Protein AF-A0AAD0S493-F1 (afdb_monomer)

Radius of gyration: 29.75 Å; Cα contacts (8 Å, |Δi|>4): 903; chains: 1; bounding box: 60×58×83 Å

Sequence (512 aa):
MMLSNIPRFKIDDILMAIKNNEFFLVAQPQVNLDTYELVGFEFLARWNHPKYGVIAPFHFIDLLEINEQCYLLTLTLFERMLQTIQPIDNTKTAIHYSLNMSANDLTIEGFAKQIGHLINQYQINADSIVLEVTETAGIFSNQSVANLRQLSQLGIQLAIDDFWTGFSTLETIRLNVFSEVKIDYSLTSQLINDKASMAGMNAILQLCSDLELRCVIEGIETCMARGILIEAGAKIGQGFLFDKGVEEHALKEWITNYTHSQYSAKCDNATLLLSEKELRLLELRPHPSWLWDFNTNKVIWANRSGVKFWGVESLKNLQAKTFNLMSYSVKTRLKSYYRRFVSGEAEISSEWDFYPNGRHKKVFCIQIPRVSQEGNYVMMVHAFEGFHSRLPHKKHFDSTNQFPAPFIIVNEQGALTRINKHAHIEIDIQTDQISEIIAPDDFQNIKSACRGGHLVQTFVKNQKSDCQDVLYIRALMVPDQNTSEQCVYHIVLVPISDLLANEIPALKPVDN

Nearest PDB structures (foldseek):
  6hq5-assembly1_B  TM=9.355E-01  e=1.703E-22  Bdellovibrio bacteriovorus HD100
  6hq7-assembly1_B  TM=9.324E-01  e=3.909E-21  Bdellovibrio bacteriovorus HD100
  6hq5-assembly1_A  TM=9.160E-01  e=1.771E-20  Bdellovibrio bacteriovorus HD100
  6hq7-assembly1_A  TM=9.165E-01  e=3.277E-20  Bdellovibrio bacteriovorus HD100
  6hq4-assembly1_A  TM=8.535E-01  e=4.099E-20  Bdellovibrio bacteriovorus HD100

Secondary structure (DSSP, 8-state):
----------HHHHHHHHHTT-EEEEEEEEEETTT--EEEEEEEEEEEETTTEEE-GGGTHHHHHHTT-HHHHHHHHHHHHHHHHTTS-TTSS--EEEEEE-TTGGGSTTHHHHHHHHHHHHT--GGGEEEEEE--TTTTSHHHHHHHHHHHHTT-EEEEEEETSSS-HHHHHTTS---EEEE-HHHHTTTTT-HHHHHHHHHHHHHHHHTT-EEEE----SHHHHHHHHHTT--EE-STTT-S-EEGGGHHHHHHT--THHHHHHHHSS-BS--HHHHHHHHT-SS-EEEEETTTTEEEEE-HHHHHHTT-SSHHHHHH---TT--HHHHHHHHHHHHHHHTT---EEEEEEE-GGG--EEEEEEEEEEE-TTS-EEEEEEEEET----PPSSS-B---TT--S-EEEEETTSBEEEE-HHHHHHS----SBGGGTS-HHHHHHHHHHHTTS--EEEEEE-SS-SS-PEEEEEEEEEE-TTSSS-EEEEEEEEEE-GGGTT----------

Mean predicted aligned error: 17.32 Å

Structure (mmCIF, N/CA/C/O backbone):
data_AF-A0AAD0S493-F1
#
_entry.id   AF-A0AAD0S493-F1
#
loop_
_atom_site.group_PDB
_atom_site.id
_atom_site.type_symbol
_atom_site.label_atom_id
_atom_site.label_alt_id
_atom_site.label_comp_id
_atom_site.label_asym_id
_atom_site.label_entity_id
_atom_site.label_seq_id
_atom_site.pdbx_PDB_ins_code
_atom_site.Cartn_x
_atom_site.Cartn_y
_atom_site.Cartn_z
_atom_site.occupancy
_atom_site.B_iso_or_equiv
_atom_site.auth_seq_id
_atom_site.auth_comp_id
_atom_site.auth_asym_id
_atom_site.auth_atom_id
_atom_site.pdbx_PDB_model_num
ATOM 1 N N . MET A 1 1 ? 14.224 13.463 2.714 1.00 32.16 1 MET A N 1
ATOM 2 C CA . MET A 1 1 ? 14.525 14.270 3.917 1.00 32.16 1 MET A CA 1
ATOM 3 C C . MET A 1 1 ? 15.430 13.455 4.820 1.00 32.16 1 MET A C 1
ATOM 5 O O . MET A 1 1 ? 15.231 12.252 4.910 1.00 32.16 1 MET A O 1
ATOM 9 N N . MET A 1 2 ? 16.462 14.081 5.385 1.00 26.81 2 MET A N 1
ATOM 10 C CA . MET A 1 2 ? 17.436 13.420 6.256 1.00 26.81 2 MET A CA 1
ATOM 11 C C . MET A 1 2 ? 16.749 12.875 7.513 1.00 26.81 2 MET A C 1
ATOM 13 O O . MET A 1 2 ? 16.018 13.616 8.162 1.00 26.81 2 MET A O 1
ATOM 17 N N . LEU A 1 3 ? 17.002 11.605 7.848 1.00 34.06 3 LEU A N 1
ATOM 18 C CA . LEU A 1 3 ? 16.703 11.025 9.158 1.00 34.06 3 LEU A CA 1
ATOM 19 C C . LEU A 1 3 ? 17.521 11.795 10.206 1.00 34.06 3 LEU A C 1
ATOM 21 O O . LEU A 1 3 ? 18.708 11.537 10.399 1.00 34.06 3 LEU A O 1
ATOM 25 N N . SER A 1 4 ? 16.917 12.810 10.815 1.00 40.69 4 SER A N 1
ATOM 26 C CA . SER A 1 4 ? 17.449 13.472 12.001 1.00 40.69 4 SER A CA 1
ATOM 27 C C . SER A 1 4 ? 17.482 12.469 13.162 1.00 40.69 4 SER A C 1
ATOM 29 O O . SER A 1 4 ? 16.635 11.584 13.255 1.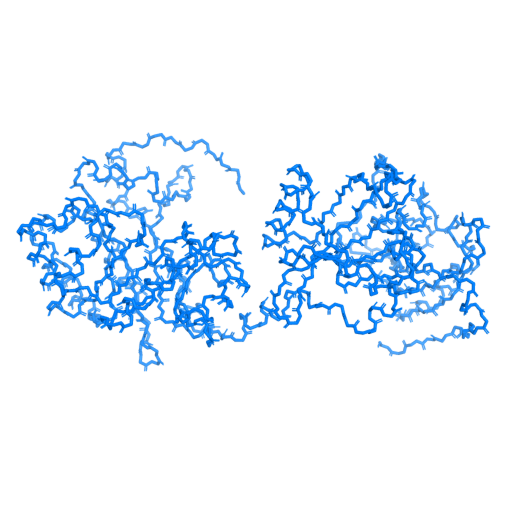00 40.69 4 SER A O 1
ATOM 31 N N . ASN A 1 5 ? 18.473 12.588 14.051 1.00 54.28 5 ASN A N 1
ATOM 32 C CA . ASN A 1 5 ? 18.547 11.820 15.299 1.00 54.28 5 ASN A CA 1
ATOM 33 C C . ASN A 1 5 ? 17.318 12.130 16.176 1.00 54.28 5 ASN A C 1
ATOM 35 O O . ASN A 1 5 ? 17.339 13.091 16.950 1.00 54.28 5 ASN A O 1
ATOM 39 N N . ILE A 1 6 ? 16.250 11.339 16.042 1.00 63.75 6 ILE A N 1
ATOM 40 C CA . ILE A 1 6 ? 15.074 11.398 16.915 1.00 63.75 6 ILE A CA 1
ATOM 41 C C . ILE A 1 6 ? 15.515 10.915 18.308 1.00 63.75 6 ILE A C 1
ATOM 43 O O . ILE A 1 6 ? 16.082 9.824 18.420 1.00 63.75 6 ILE A O 1
ATOM 47 N N . PRO A 1 7 ? 15.341 11.717 19.375 1.00 72.44 7 PRO A N 1
ATOM 48 C CA . PRO A 1 7 ? 15.718 11.309 20.720 1.00 72.44 7 PRO A CA 1
ATOM 49 C C . PRO A 1 7 ? 14.759 10.238 21.245 1.00 72.44 7 PRO A C 1
ATOM 51 O O . PRO A 1 7 ? 13.648 10.064 20.753 1.00 72.44 7 PRO A O 1
ATOM 54 N N . ARG A 1 8 ? 15.172 9.545 22.305 1.00 79.81 8 ARG A N 1
ATOM 55 C CA . ARG A 1 8 ? 14.272 8.657 23.039 1.00 79.81 8 ARG A CA 1
ATOM 56 C C . ARG A 1 8 ? 13.325 9.510 23.889 1.00 79.81 8 ARG A C 1
ATOM 58 O O . ARG A 1 8 ? 13.792 10.174 24.814 1.00 79.81 8 ARG A O 1
ATOM 65 N N . PHE A 1 9 ? 12.037 9.506 23.556 1.00 88.31 9 PHE A N 1
ATOM 66 C CA . PHE A 1 9 ? 11.000 10.212 24.314 1.00 88.31 9 PHE A CA 1
ATOM 67 C C . PHE A 1 9 ? 10.731 9.543 25.664 1.00 88.31 9 PHE A C 1
ATOM 69 O O . PHE A 1 9 ? 11.006 8.354 25.853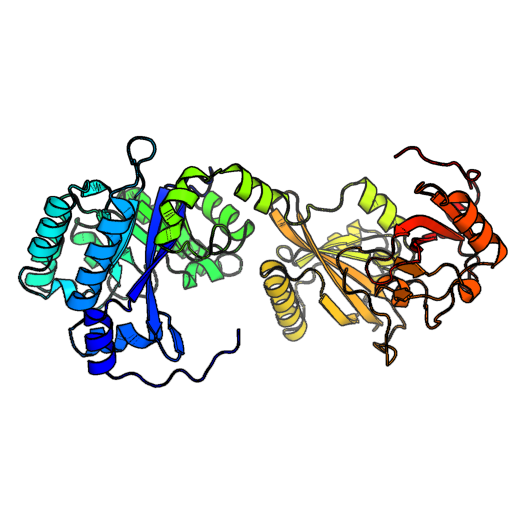 1.00 88.31 9 PHE A O 1
ATOM 76 N N . LYS A 1 10 ? 10.196 10.315 26.609 1.00 93.06 10 LYS A N 1
ATOM 77 C CA . LYS A 1 10 ? 9.612 9.824 27.861 1.00 93.06 10 LYS A CA 1
ATOM 78 C C . LYS A 1 10 ? 8.091 9.896 27.787 1.00 93.06 10 LYS A C 1
ATOM 80 O O . LYS A 1 10 ? 7.538 10.650 26.993 1.00 93.06 10 LYS A O 1
ATOM 85 N N . ILE A 1 11 ? 7.418 9.153 28.665 1.00 94.56 11 ILE A N 1
ATOM 86 C CA . ILE A 1 11 ? 5.953 9.166 28.743 1.00 94.56 11 ILE A CA 1
ATOM 87 C C . ILE A 1 11 ? 5.400 10.580 28.985 1.00 94.56 11 ILE A C 1
ATOM 89 O O . ILE A 1 11 ? 4.455 10.979 28.314 1.00 94.56 11 ILE A O 1
ATOM 93 N N . ASP A 1 12 ? 6.044 11.379 29.842 1.00 95.69 12 ASP A N 1
ATOM 94 C CA . ASP A 1 12 ? 5.620 12.759 30.119 1.00 95.69 12 ASP A CA 1
ATOM 95 C C . ASP A 1 12 ? 5.660 13.659 28.874 1.00 95.69 12 ASP A C 1
ATOM 97 O O . ASP A 1 12 ? 4.784 14.510 28.716 1.00 95.69 12 ASP A O 1
ATOM 101 N N . ASP A 1 13 ? 6.627 13.449 27.968 1.00 94.69 13 ASP A N 1
ATOM 102 C CA . ASP A 1 13 ? 6.718 14.202 26.709 1.00 94.69 13 ASP A CA 1
ATOM 103 C C . ASP A 1 13 ? 5.479 13.928 25.841 1.00 94.69 13 ASP A C 1
ATOM 105 O O . ASP A 1 13 ? 4.870 14.850 25.301 1.00 94.69 13 ASP A O 1
ATOM 109 N N . ILE A 1 14 ? 5.068 12.658 25.763 1.00 95.50 14 ILE A N 1
ATOM 110 C CA . ILE A 1 14 ? 3.913 12.203 24.980 1.00 95.50 14 ILE A CA 1
ATOM 111 C C . ILE A 1 14 ? 2.610 12.717 25.603 1.00 95.50 14 ILE A C 1
ATOM 113 O O . ILE A 1 14 ? 1.765 13.272 24.904 1.00 95.50 14 ILE A O 1
ATOM 117 N N . LEU A 1 15 ? 2.451 12.595 26.924 1.00 96.62 15 LEU A N 1
ATOM 118 C CA . LEU A 1 15 ? 1.260 13.083 27.628 1.00 96.62 15 LEU A CA 1
ATOM 119 C C . LEU A 1 15 ? 1.105 14.605 27.513 1.00 96.62 15 LEU A C 1
ATOM 121 O O . LEU A 1 15 ? -0.016 15.112 27.422 1.00 96.62 15 LEU A O 1
ATOM 125 N N . MET A 1 16 ? 2.215 15.346 27.507 1.00 96.69 16 MET A N 1
ATOM 126 C CA . MET A 1 16 ? 2.195 16.787 27.274 1.00 96.69 16 MET A CA 1
ATOM 127 C C . MET A 1 16 ? 1.845 17.116 25.820 1.00 96.69 16 MET A C 1
ATOM 129 O O . MET A 1 16 ? 1.015 17.992 25.589 1.00 96.69 16 MET A O 1
ATOM 133 N N . ALA A 1 17 ? 2.384 16.370 24.855 1.00 96.81 17 ALA A N 1
ATOM 134 C CA . ALA A 1 17 ? 2.043 16.515 23.442 1.00 96.81 17 ALA A CA 1
ATOM 135 C C . ALA A 1 17 ? 0.553 16.239 23.151 1.00 96.81 17 ALA A C 1
ATOM 137 O O . ALA A 1 17 ? -0.049 16.958 22.352 1.00 96.81 17 ALA A O 1
ATOM 138 N N . ILE A 1 18 ? -0.071 15.270 23.842 1.00 96.75 18 ILE A N 1
ATOM 139 C CA . ILE A 1 18 ? -1.526 15.027 23.775 1.00 96.75 18 ILE A CA 1
ATOM 140 C C . ILE A 1 18 ? -2.282 16.280 24.234 1.00 96.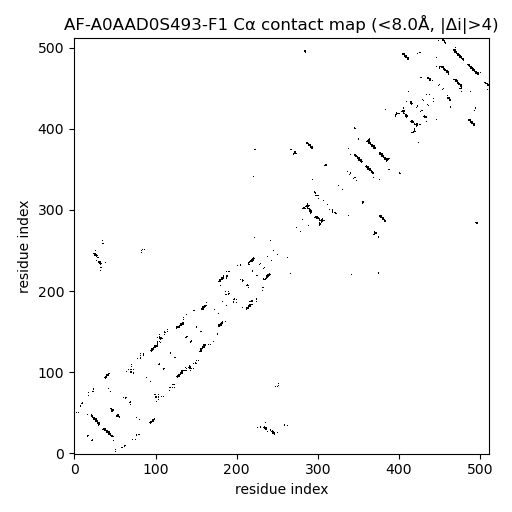75 18 ILE A C 1
ATOM 142 O O . ILE A 1 18 ? -3.121 16.798 23.502 1.00 96.75 18 ILE A O 1
ATOM 146 N N . LYS A 1 19 ? -1.938 16.827 25.410 1.00 96.38 19 LYS A N 1
ATOM 147 C CA . LYS A 1 19 ? -2.574 18.044 25.955 1.00 96.38 19 LYS A CA 1
ATOM 148 C C . LYS A 1 19 ? -2.377 19.277 25.071 1.00 96.38 19 LYS A C 1
ATOM 150 O O . LYS A 1 19 ? -3.236 20.153 25.046 1.00 96.38 19 LYS A O 1
ATOM 155 N N . ASN A 1 20 ? -1.254 19.346 24.366 1.00 96.81 20 ASN A N 1
ATOM 156 C CA . ASN A 1 20 ? -0.910 20.446 23.472 1.00 96.81 20 ASN A CA 1
ATOM 157 C C . ASN A 1 20 ? -1.498 20.293 22.055 1.00 96.81 20 ASN A C 1
ATOM 159 O O . ASN A 1 20 ? -1.236 21.147 21.210 1.00 96.81 20 ASN A O 1
ATOM 163 N N . ASN A 1 21 ? -2.284 19.243 21.778 1.00 95.12 21 ASN A N 1
ATOM 164 C CA . ASN A 1 21 ? -2.838 18.939 20.451 1.00 95.12 21 ASN A CA 1
ATOM 165 C C . ASN A 1 21 ? -1.771 18.787 19.348 1.00 95.12 21 ASN A C 1
ATOM 167 O O . ASN A 1 21 ? -1.997 19.157 18.194 1.00 95.12 21 ASN A O 1
ATOM 171 N N . GLU A 1 22 ? -0.606 18.227 19.690 1.00 97.19 22 GLU A N 1
ATOM 172 C CA . GLU A 1 22 ? 0.515 18.041 18.754 1.00 97.19 22 GLU A CA 1
ATOM 173 C C . GLU A 1 22 ? 0.361 16.799 17.858 1.00 97.19 22 GLU A C 1
ATOM 175 O O . GLU A 1 22 ? 1.128 16.616 16.909 1.00 97.19 22 GLU A O 1
ATOM 180 N N . PHE A 1 23 ? -0.620 15.938 18.134 1.00 97.12 23 PHE A N 1
ATOM 181 C CA . PHE A 1 23 ? -0.935 14.773 17.310 1.00 97.12 23 PHE A CA 1
ATOM 182 C C . PHE A 1 23 ? -1.992 15.107 16.263 1.00 97.12 23 PHE A C 1
ATOM 184 O O . PHE A 1 23 ? -3.009 15.723 16.577 1.00 97.12 23 PHE A O 1
ATOM 191 N N . PHE A 1 24 ? -1.764 14.663 15.033 1.00 96.31 24 PHE A N 1
ATOM 192 C CA . PHE A 1 24 ? -2.675 14.816 13.904 1.00 96.31 24 PHE A CA 1
ATOM 193 C C . PHE A 1 24 ? -2.838 13.488 13.169 1.00 96.31 24 PHE A C 1
ATOM 195 O O . PHE A 1 24 ? -2.094 12.533 13.419 1.00 96.31 24 PHE A O 1
ATOM 202 N N . LEU A 1 25 ? -3.808 13.431 12.262 1.00 97.62 25 LEU A N 1
ATOM 203 C CA . LEU A 1 25 ? -4.094 12.239 11.489 1.00 97.62 25 LEU A CA 1
ATOM 204 C C . LEU A 1 25 ? -3.719 12.383 10.014 1.00 97.62 25 LEU A C 1
ATOM 206 O O . LEU A 1 25 ? -3.850 13.440 9.389 1.00 97.62 25 LEU A O 1
ATOM 210 N N . VAL A 1 26 ? -3.296 11.258 9.450 1.00 96.62 26 VAL A N 1
ATOM 211 C CA . VAL A 1 26 ? -3.142 11.047 8.013 1.00 96.62 26 VAL A CA 1
ATOM 212 C C . VAL A 1 26 ? -4.077 9.912 7.611 1.00 96.62 26 VAL A C 1
ATOM 214 O O . VAL A 1 26 ? -3.944 8.806 8.119 1.00 96.62 26 VAL A O 1
ATOM 217 N N . ALA A 1 27 ? -5.016 10.184 6.712 1.00 96.75 27 ALA A N 1
ATOM 218 C CA . ALA A 1 27 ? -6.004 9.238 6.215 1.00 96.75 27 ALA A CA 1
ATOM 219 C C . ALA A 1 27 ? -5.463 8.489 4.989 1.00 96.75 27 ALA A C 1
ATOM 221 O O . ALA A 1 27 ? -5.272 9.078 3.922 1.00 96.75 27 ALA A O 1
ATOM 222 N N . GLN A 1 28 ? -5.203 7.193 5.119 1.00 95.31 28 GLN A N 1
ATOM 223 C CA . GLN A 1 28 ? -4.790 6.336 4.014 1.00 95.31 28 GLN A CA 1
ATOM 224 C C . GLN A 1 28 ? -6.012 5.679 3.359 1.00 95.31 28 GLN A C 1
ATOM 226 O O . GLN A 1 28 ? -6.793 5.049 4.064 1.00 95.31 28 GLN A O 1
ATOM 231 N N . PRO A 1 29 ? -6.215 5.810 2.035 1.00 94.94 29 PRO A N 1
ATOM 232 C CA . PRO A 1 29 ? -7.401 5.277 1.382 1.00 94.94 29 PRO A CA 1
ATOM 233 C C . PRO A 1 29 ? -7.364 3.754 1.252 1.00 94.94 29 PRO A C 1
ATOM 235 O O . PRO A 1 29 ? -6.360 3.162 0.845 1.00 94.94 29 PRO A O 1
ATOM 238 N N . GLN A 1 30 ? -8.522 3.157 1.503 1.00 95.81 30 GLN A N 1
ATOM 239 C CA . GLN A 1 30 ? -8.866 1.773 1.218 1.00 95.81 30 GLN A CA 1
ATOM 240 C C . GLN A 1 30 ? -9.749 1.741 -0.024 1.00 95.81 30 GLN A C 1
ATOM 242 O O . GLN A 1 30 ? -10.755 2.455 -0.101 1.00 95.81 30 GLN A O 1
ATOM 247 N N . VAL A 1 31 ? -9.389 0.912 -1.000 1.00 93.94 31 VAL A N 1
ATOM 248 C CA . VAL A 1 31 ? -10.087 0.866 -2.287 1.00 93.94 31 VAL A CA 1
ATOM 249 C C . VAL A 1 31 ? -10.551 -0.538 -2.631 1.00 93.94 31 VAL A C 1
ATOM 251 O O . VAL A 1 31 ? -9.933 -1.529 -2.237 1.00 93.94 31 VAL A O 1
ATOM 254 N N . ASN A 1 32 ? -11.618 -0.615 -3.420 1.00 93.06 32 ASN A N 1
ATOM 255 C CA . ASN A 1 32 ? -11.984 -1.825 -4.129 1.00 93.06 32 ASN A CA 1
ATOM 256 C C . ASN A 1 32 ? -10.866 -2.138 -5.127 1.00 93.06 32 ASN A C 1
ATOM 258 O O . ASN A 1 32 ? -10.515 -1.305 -5.965 1.00 93.06 32 ASN A O 1
ATOM 262 N N . LEU A 1 33 ? -10.281 -3.326 -5.021 1.00 87.00 33 LEU A N 1
ATOM 263 C CA . LEU A 1 33 ? -9.147 -3.704 -5.846 1.00 87.00 33 LEU A CA 1
ATOM 264 C C . LEU A 1 33 ? -9.538 -3.793 -7.314 1.00 87.00 33 LEU A C 1
ATOM 266 O O . LEU A 1 33 ? -8.736 -3.388 -8.140 1.00 87.00 33 LEU A O 1
ATOM 270 N N . ASP A 1 34 ? -10.738 -4.244 -7.659 1.00 83.19 34 ASP A N 1
ATOM 271 C CA . ASP A 1 34 ? -11.170 -4.370 -9.051 1.00 83.19 34 ASP A CA 1
ATOM 272 C C . ASP A 1 34 ? -11.526 -3.002 -9.656 1.00 83.19 34 ASP A C 1
ATOM 274 O O . ASP A 1 34 ? -10.941 -2.589 -10.658 1.00 83.19 34 ASP A O 1
ATOM 278 N N . THR A 1 35 ? -12.406 -2.246 -8.988 1.00 84.62 35 THR A N 1
ATOM 279 C CA . THR A 1 35 ? -12.998 -1.007 -9.531 1.00 84.62 35 THR A CA 1
ATOM 280 C C . THR A 1 35 ? -12.228 0.271 -9.196 1.00 84.62 35 THR A C 1
ATOM 282 O O . THR A 1 35 ? -12.498 1.319 -9.781 1.00 84.62 35 THR A O 1
ATOM 285 N N . TYR A 1 36 ? -11.276 0.208 -8.259 1.00 86.56 36 TYR A N 1
ATOM 286 C CA . TYR A 1 36 ? -10.649 1.368 -7.610 1.00 86.56 36 TYR A CA 1
ATOM 287 C C . TYR A 1 36 ? -11.638 2.284 -6.883 1.00 86.56 36 TYR A C 1
ATOM 289 O O . TYR A 1 36 ? -11.306 3.433 -6.588 1.00 86.56 36 TYR A O 1
ATOM 297 N N . GLU A 1 37 ? -12.853 1.815 -6.593 1.00 90.00 37 GLU A N 1
ATOM 298 C CA . GLU A 1 37 ? -13.811 2.583 -5.805 1.00 90.00 37 GLU A CA 1
ATOM 299 C C . GLU A 1 37 ? -13.293 2.828 -4.395 1.00 90.00 37 GLU A C 1
ATOM 301 O O . GLU A 1 37 ? -12.746 1.926 -3.765 1.00 90.00 37 GLU A O 1
ATOM 306 N N . LEU A 1 38 ? -13.443 4.058 -3.902 1.00 91.88 38 LEU A N 1
ATOM 307 C CA . LEU A 1 38 ? -13.082 4.389 -2.531 1.00 91.88 38 LEU A CA 1
ATOM 308 C C . LEU A 1 38 ? -14.061 3.687 -1.593 1.00 91.88 38 LEU A C 1
ATOM 310 O O . LEU A 1 38 ? -15.265 3.925 -1.668 1.00 91.88 38 LEU A O 1
ATOM 314 N N . VAL A 1 39 ? -13.534 2.845 -0.710 1.00 93.94 39 VAL A N 1
ATOM 315 C CA . VAL A 1 39 ? -14.326 2.094 0.271 1.00 93.94 39 VAL A CA 1
ATOM 316 C C . VAL A 1 39 ? -14.199 2.710 1.660 1.00 93.94 39 VAL A C 1
ATOM 318 O O . VAL A 1 39 ? -15.149 2.708 2.441 1.00 93.94 39 VAL A O 1
ATOM 321 N N . GLY A 1 40 ? -13.031 3.252 1.988 1.00 94.69 40 GLY A N 1
ATOM 322 C CA . GLY A 1 40 ? -12.785 3.794 3.312 1.00 94.69 40 GLY A CA 1
ATOM 323 C C . GLY A 1 40 ? -11.435 4.468 3.449 1.00 94.69 40 GLY A C 1
ATOM 324 O O . GLY A 1 40 ? -10.704 4.633 2.472 1.00 94.69 40 GLY A O 1
ATOM 325 N N . PHE A 1 41 ? -11.110 4.829 4.682 1.00 96.62 41 PHE A N 1
ATOM 326 C CA . PHE A 1 41 ? -9.800 5.312 5.077 1.00 96.62 41 PHE A CA 1
ATOM 327 C C . PHE A 1 41 ? -9.377 4.690 6.393 1.00 96.62 41 PHE A C 1
ATOM 329 O O . PHE A 1 41 ? -10.187 4.604 7.309 1.00 96.62 41 PHE A O 1
ATOM 336 N N . GLU A 1 42 ? -8.094 4.392 6.520 1.00 97.12 42 GLU A N 1
ATOM 337 C CA . GLU A 1 42 ? -7.455 4.199 7.814 1.00 97.12 42 GLU A CA 1
ATOM 338 C C . GLU A 1 42 ? -6.805 5.508 8.270 1.00 97.12 42 GLU A C 1
ATOM 340 O O . GLU A 1 42 ? -5.983 6.097 7.563 1.00 97.12 42 GLU A O 1
ATOM 345 N N . PHE A 1 43 ? -7.170 5.985 9.457 1.00 97.31 43 PHE A N 1
ATOM 346 C CA . PHE A 1 43 ? -6.563 7.156 10.072 1.00 97.31 43 PHE A CA 1
ATOM 347 C C . PHE A 1 43 ? -5.333 6.754 10.885 1.00 97.31 43 PHE A C 1
ATOM 349 O O . PHE A 1 43 ? -5.410 6.107 11.929 1.00 97.31 43 PHE A O 1
ATOM 356 N N . LEU A 1 44 ? -4.175 7.209 10.418 1.00 94.75 44 LEU A N 1
ATOM 357 C CA . LEU A 1 44 ? -2.878 6.930 11.011 1.00 94.75 44 LEU A CA 1
ATOM 358 C C . LEU A 1 44 ? -2.399 8.123 11.837 1.00 94.75 44 LEU A C 1
ATOM 360 O O . LEU A 1 44 ? -2.269 9.241 11.330 1.00 94.75 44 LEU A O 1
ATOM 364 N N . ALA A 1 45 ? -2.048 7.871 13.097 1.00 95.19 45 ALA A N 1
ATOM 365 C CA . ALA A 1 45 ? -1.501 8.888 13.986 1.00 95.19 45 ALA A CA 1
ATOM 366 C C . ALA A 1 45 ? -0.149 9.422 13.486 1.00 95.19 45 ALA A C 1
ATOM 368 O O . ALA A 1 45 ? 0.716 8.674 13.016 1.00 95.19 45 ALA A O 1
ATOM 369 N N . ARG A 1 46 ? 0.080 10.723 13.633 1.00 94.88 46 ARG A N 1
ATOM 370 C CA . ARG A 1 46 ? 1.374 11.380 13.427 1.00 94.88 46 ARG A CA 1
ATOM 371 C C . ARG A 1 46 ? 1.578 12.420 14.519 1.00 94.88 46 ARG A C 1
ATOM 373 O O . ARG A 1 46 ? 0.643 13.114 14.900 1.00 94.88 46 ARG A O 1
ATOM 380 N N . TRP A 1 47 ? 2.803 12.550 15.015 1.00 94.75 47 TRP A N 1
ATOM 381 C CA . TRP A 1 47 ? 3.149 13.584 15.991 1.00 94.75 47 TRP A CA 1
ATOM 382 C C . TRP A 1 47 ? 3.895 14.714 15.293 1.00 94.75 47 TRP A C 1
ATOM 384 O O . TRP A 1 47 ? 4.997 14.514 14.785 1.00 94.75 47 TRP A O 1
ATOM 394 N N . ASN A 1 48 ? 3.301 15.905 15.257 1.00 93.81 48 ASN A N 1
ATOM 395 C CA . ASN A 1 48 ? 3.951 17.115 14.773 1.00 93.81 48 ASN A CA 1
ATOM 396 C C . ASN A 1 48 ? 4.833 17.719 15.877 1.00 93.81 48 ASN A C 1
ATOM 398 O O . ASN A 1 48 ? 4.463 18.684 16.544 1.00 93.81 48 ASN A O 1
ATOM 402 N N . HIS A 1 49 ? 6.003 17.123 16.097 1.00 93.94 49 HIS A N 1
ATOM 403 C CA . HIS A 1 49 ? 6.891 17.528 17.177 1.00 93.94 49 HIS A CA 1
ATOM 404 C C . HIS A 1 49 ? 7.575 18.877 16.851 1.00 93.94 49 HIS A C 1
ATOM 406 O O . HIS A 1 49 ? 8.316 18.955 15.865 1.00 93.94 49 HIS A O 1
ATOM 412 N N . PRO A 1 50 ? 7.511 19.905 17.729 1.00 91.19 50 PRO A N 1
ATOM 413 C CA . PRO A 1 50 ? 8.020 21.260 17.449 1.00 91.19 50 PRO A CA 1
ATOM 414 C C . PRO A 1 50 ? 9.490 21.331 17.002 1.00 91.19 50 PRO A C 1
ATOM 416 O O . PRO A 1 50 ? 9.871 22.150 16.171 1.00 91.19 50 PRO A O 1
ATOM 419 N N . LYS A 1 51 ? 10.338 20.468 17.574 1.00 89.81 51 LYS A N 1
ATOM 420 C CA . LYS A 1 51 ? 11.776 20.382 17.267 1.00 89.81 51 LYS A CA 1
ATOM 421 C C . LYS A 1 51 ? 12.166 19.374 16.175 1.00 89.81 51 LYS A C 1
ATOM 423 O O . LYS A 1 51 ? 13.160 19.604 15.490 1.00 89.81 51 LYS A O 1
ATOM 428 N N . TYR A 1 52 ? 11.463 18.247 16.056 1.00 86.00 52 TYR A N 1
ATOM 429 C CA . TYR A 1 52 ? 11.895 17.106 15.233 1.00 86.00 52 TYR A CA 1
ATOM 430 C C . TYR A 1 52 ? 11.034 16.891 13.983 1.00 86.00 52 TYR A C 1
ATOM 432 O O . TYR A 1 52 ? 11.375 16.045 13.159 1.00 86.00 52 TYR A O 1
ATOM 440 N N . GLY A 1 53 ? 9.981 17.692 13.803 1.00 91.56 53 GLY A N 1
ATOM 441 C CA . GLY A 1 53 ? 9.045 17.556 12.696 1.00 91.56 53 GLY A CA 1
ATOM 442 C C . GLY A 1 53 ? 8.091 16.385 12.907 1.00 91.56 53 GLY A C 1
ATOM 443 O O . GLY A 1 53 ? 7.778 16.023 14.039 1.00 91.56 53 GLY A O 1
ATOM 444 N N . VAL A 1 54 ? 7.621 15.803 11.806 1.00 88.81 54 VAL A N 1
ATOM 445 C CA . VAL A 1 54 ? 6.642 14.712 11.834 1.00 88.81 54 VAL A CA 1
ATOM 446 C C . VAL A 1 54 ? 7.296 13.409 12.294 1.00 88.81 54 VAL A C 1
ATOM 448 O O . VAL A 1 54 ? 8.235 12.919 11.667 1.00 88.81 54 VAL A O 1
ATOM 451 N N . ILE A 1 55 ? 6.760 12.830 13.366 1.00 85.94 55 ILE A N 1
ATOM 452 C CA . ILE A 1 55 ? 7.208 11.574 13.968 1.00 85.94 55 ILE A CA 1
ATOM 453 C C . ILE A 1 55 ? 6.127 10.506 13.784 1.00 85.94 55 ILE A C 1
ATOM 455 O O . ILE A 1 55 ? 4.933 10.757 13.969 1.00 85.94 55 ILE A O 1
ATOM 459 N N . ALA A 1 56 ? 6.558 9.304 13.407 1.00 85.31 56 ALA A N 1
ATOM 460 C CA . ALA A 1 56 ? 5.688 8.157 13.178 1.00 85.31 56 ALA A CA 1
ATOM 461 C C . ALA A 1 56 ? 5.338 7.397 14.482 1.00 85.31 56 ALA A C 1
ATOM 463 O O . ALA A 1 56 ? 6.124 7.439 15.433 1.00 85.31 56 ALA A O 1
ATOM 464 N N . PRO A 1 57 ? 4.208 6.657 14.511 1.00 85.69 57 PRO A N 1
ATOM 465 C CA . PRO A 1 57 ? 3.691 5.956 15.694 1.00 85.69 57 PRO A CA 1
ATOM 466 C C . PRO A 1 57 ? 4.681 5.059 16.433 1.00 85.69 57 PRO A C 1
ATOM 468 O O . PRO A 1 57 ? 4.735 5.097 17.660 1.00 85.69 57 PRO A O 1
ATOM 471 N N . PHE A 1 58 ? 5.527 4.325 15.708 1.00 83.31 58 PHE A N 1
ATOM 472 C CA . PHE A 1 58 ? 6.490 3.385 16.298 1.00 83.31 58 PHE A CA 1
ATOM 473 C C . PHE A 1 58 ? 7.498 4.035 17.269 1.00 83.31 58 PHE A C 1
ATOM 475 O O . PHE A 1 58 ? 8.201 3.342 17.995 1.00 83.31 58 PHE A O 1
ATOM 482 N N . HIS A 1 59 ? 7.610 5.368 17.290 1.00 85.12 59 HIS A N 1
ATOM 483 C CA . HIS A 1 59 ? 8.453 6.080 18.252 1.00 85.12 59 HIS A CA 1
ATOM 484 C C . HIS A 1 59 ? 7.774 6.369 19.598 1.00 85.12 59 HIS A C 1
ATOM 486 O O . HIS A 1 59 ? 8.477 6.726 20.546 1.00 85.12 59 HIS A O 1
ATOM 492 N N . PHE A 1 60 ? 6.444 6.281 19.688 1.00 88.31 60 PHE A N 1
ATOM 493 C CA . PHE A 1 60 ? 5.693 6.712 20.871 1.00 88.31 60 PHE A CA 1
ATOM 494 C C . PHE A 1 60 ? 4.598 5.740 21.336 1.00 88.31 60 PHE A C 1
ATOM 496 O O . PHE A 1 60 ? 4.263 5.776 22.519 1.00 88.31 60 PHE A O 1
ATOM 503 N N . ILE A 1 61 ? 4.068 4.864 20.472 1.00 89.00 61 ILE A N 1
ATOM 504 C CA . ILE A 1 61 ? 3.001 3.920 20.849 1.00 89.00 61 ILE A CA 1
ATOM 505 C C . ILE A 1 61 ? 3.486 2.915 21.900 1.00 89.00 61 ILE A C 1
ATOM 507 O O . ILE A 1 61 ? 2.858 2.824 22.950 1.00 89.00 61 ILE A O 1
ATOM 511 N N . ASP A 1 62 ? 4.651 2.283 21.716 1.00 87.81 62 ASP A N 1
ATOM 512 C CA . ASP A 1 62 ? 5.212 1.324 22.686 1.00 87.81 62 ASP A CA 1
ATOM 513 C C . ASP A 1 62 ? 5.306 1.906 24.108 1.00 87.81 62 ASP A C 1
ATOM 515 O O . ASP A 1 62 ? 5.084 1.222 25.107 1.00 87.81 62 ASP A O 1
ATOM 519 N N . LEU A 1 63 ? 5.639 3.198 24.220 1.00 90.12 63 LEU A N 1
ATOM 520 C CA . LEU A 1 63 ? 5.720 3.879 25.511 1.00 90.12 63 LEU A CA 1
ATOM 521 C C . LEU A 1 63 ? 4.340 4.066 26.142 1.00 90.12 63 LEU A C 1
ATOM 523 O O . LEU A 1 63 ? 4.219 3.917 27.356 1.00 90.12 63 LEU A O 1
ATOM 527 N N . LEU A 1 64 ? 3.313 4.384 25.354 1.00 91.06 64 LEU A N 1
ATOM 528 C CA . LEU A 1 64 ? 1.939 4.462 25.849 1.00 91.06 64 LEU A CA 1
ATOM 529 C C . LEU A 1 64 ? 1.428 3.085 26.283 1.00 91.06 64 LEU A C 1
ATOM 531 O O . LEU A 1 64 ? 0.788 2.993 27.329 1.00 91.06 64 LEU A O 1
ATOM 535 N N . GLU A 1 65 ? 1.760 2.027 25.542 1.00 87.81 65 GLU A N 1
ATOM 536 C CA . GLU A 1 65 ? 1.331 0.660 25.852 1.00 87.81 65 GLU A CA 1
ATOM 537 C C . GLU A 1 65 ? 1.946 0.147 27.152 1.00 87.81 65 GLU A C 1
ATOM 539 O O . GLU A 1 65 ? 1.217 -0.300 28.035 1.00 87.81 65 GLU A O 1
ATOM 544 N N . ILE A 1 66 ? 3.268 0.289 27.314 1.00 88.38 66 ILE A N 1
ATOM 545 C CA . ILE A 1 66 ? 3.994 -0.132 28.526 1.00 88.38 66 ILE A CA 1
ATOM 546 C C . ILE A 1 66 ? 3.498 0.612 29.776 1.00 88.38 66 ILE A C 1
ATOM 548 O O . ILE A 1 66 ? 3.590 0.083 30.882 1.00 88.38 66 ILE A O 1
ATOM 552 N N . ASN A 1 67 ? 2.994 1.840 29.618 1.00 90.62 67 ASN A N 1
ATOM 553 C CA . ASN A 1 67 ? 2.478 2.654 30.721 1.00 90.62 67 ASN A CA 1
ATOM 554 C C . ASN A 1 67 ? 0.942 2.608 30.848 1.00 90.62 67 ASN A C 1
ATOM 556 O O . ASN A 1 67 ? 0.386 3.359 31.651 1.00 90.62 67 ASN A O 1
ATOM 560 N N . GLU A 1 68 ? 0.255 1.765 30.067 1.00 90.06 68 GLU A N 1
ATOM 561 C CA . GLU A 1 68 ? -1.210 1.619 30.078 1.00 90.06 68 GLU A CA 1
ATOM 562 C C . GLU A 1 68 ? -1.958 2.956 29.842 1.00 90.06 68 GLU A C 1
ATOM 564 O O . GLU A 1 68 ? -3.019 3.213 30.407 1.00 90.06 68 GLU A O 1
ATOM 569 N N . GLN A 1 69 ? -1.389 3.846 29.017 1.00 93.38 69 GLN A N 1
ATOM 570 C CA . GLN A 1 69 ? -1.930 5.186 28.724 1.00 93.38 69 GLN A CA 1
ATOM 571 C C . GLN A 1 69 ? -2.435 5.355 27.280 1.00 93.38 69 GLN A C 1
ATOM 573 O O . GLN A 1 69 ? -2.782 6.475 26.899 1.00 93.38 69 GLN A O 1
ATOM 578 N N . CYS A 1 70 ? -2.488 4.293 26.465 1.00 92.50 70 CYS A N 1
ATOM 579 C CA . CYS A 1 70 ? -2.936 4.388 25.065 1.00 92.50 70 CYS A CA 1
ATOM 580 C C . CYS A 1 70 ? -4.305 5.058 24.921 1.00 92.50 70 CYS A C 1
ATOM 582 O O . CYS A 1 70 ? -4.446 5.949 24.084 1.00 92.50 70 CYS A O 1
ATOM 584 N N . TYR A 1 71 ? -5.249 4.745 25.814 1.00 94.00 71 TYR A N 1
ATOM 585 C CA . TYR A 1 71 ? -6.619 5.254 25.765 1.00 94.00 71 TYR A CA 1
ATOM 586 C C . TYR A 1 71 ? -6.696 6.786 25.702 1.00 94.00 71 TYR A C 1
ATOM 588 O O . TYR A 1 71 ? -7.601 7.322 25.067 1.00 94.00 71 TYR A O 1
ATOM 596 N N . LEU A 1 72 ? -5.741 7.503 26.313 1.00 95.88 72 LEU A N 1
ATOM 597 C CA . LEU A 1 72 ? -5.682 8.965 26.254 1.00 95.88 72 LEU A CA 1
ATOM 598 C C . LEU A 1 72 ? -5.459 9.452 24.822 1.00 95.88 72 LEU A C 1
ATOM 600 O O . LEU A 1 72 ? -6.180 10.332 24.353 1.00 95.88 72 LEU A O 1
ATOM 604 N N . LEU A 1 73 ? -4.485 8.861 24.124 1.00 96.38 73 LEU A N 1
ATOM 605 C CA . LEU A 1 73 ? -4.213 9.195 22.732 1.00 96.38 73 LEU A CA 1
ATOM 606 C C . LEU A 1 73 ? -5.352 8.706 21.834 1.00 96.38 73 LEU A C 1
ATOM 608 O O . LEU A 1 73 ? -5.819 9.474 20.998 1.00 96.38 73 LEU A O 1
ATOM 612 N N . THR A 1 74 ? -5.835 7.476 22.035 1.00 96.38 74 THR A N 1
ATOM 613 C CA . THR A 1 74 ? -6.924 6.887 21.245 1.00 96.38 74 THR A CA 1
ATOM 614 C C . THR A 1 74 ? -8.174 7.765 21.281 1.00 96.38 74 THR A C 1
ATOM 616 O O . THR A 1 74 ? -8.711 8.092 20.229 1.00 96.38 74 THR A O 1
ATOM 619 N N . LEU A 1 75 ? -8.607 8.232 22.458 1.00 97.44 75 LEU A N 1
ATOM 620 C CA . LEU A 1 75 ? -9.773 9.118 22.584 1.00 97.44 75 LEU A CA 1
ATOM 621 C C . LEU A 1 75 ? -9.549 10.487 21.932 1.00 97.44 75 LEU A C 1
ATOM 623 O O . LEU A 1 75 ? -10.443 10.986 21.252 1.00 97.44 75 LEU A O 1
ATOM 627 N N . THR A 1 76 ? -8.360 11.080 22.102 1.00 97.69 76 THR A N 1
ATOM 628 C CA . THR A 1 76 ? -8.005 12.352 21.446 1.00 97.69 76 THR A CA 1
ATOM 629 C C . THR A 1 76 ? -8.026 12.223 19.923 1.00 97.69 76 THR A C 1
ATOM 631 O O . THR A 1 76 ? -8.591 13.071 19.233 1.00 97.69 76 THR A O 1
ATOM 634 N N . LEU A 1 77 ? -7.439 11.155 19.382 1.00 97.81 77 LEU A N 1
ATOM 635 C CA . LEU A 1 77 ? -7.415 10.900 17.944 1.00 97.81 77 LEU A CA 1
ATOM 636 C C . LEU A 1 77 ? -8.795 10.526 17.403 1.00 97.81 77 LEU A C 1
ATOM 638 O O . LEU A 1 77 ? -9.147 10.955 16.310 1.00 97.81 77 LEU A O 1
ATOM 642 N N . PHE A 1 78 ? -9.597 9.792 18.171 1.00 98.25 78 PHE A N 1
ATOM 643 C CA . PHE A 1 78 ? -10.967 9.460 17.803 1.00 98.25 78 PHE A CA 1
ATOM 644 C C . PHE A 1 78 ? -11.829 10.715 17.684 1.00 98.25 78 PHE A C 1
ATOM 646 O O . PHE A 1 78 ? -12.467 10.923 16.656 1.00 98.25 78 PHE A O 1
ATOM 653 N N . GLU A 1 79 ? -11.793 11.604 18.678 1.00 98.06 79 GLU A N 1
ATOM 654 C CA . GLU A 1 79 ? -12.490 12.889 18.599 1.00 98.06 79 GLU A CA 1
ATOM 655 C C . GLU A 1 79 ? -12.027 13.718 17.388 1.00 98.06 79 GLU A C 1
ATOM 657 O O . GLU A 1 79 ? -12.856 14.255 16.649 1.00 98.06 79 GLU A O 1
ATOM 662 N N . ARG A 1 80 ? -10.715 13.766 17.128 1.00 97.31 80 ARG A N 1
ATOM 663 C CA . ARG A 1 80 ? -10.142 14.463 15.967 1.00 97.31 80 ARG A CA 1
ATOM 664 C C . ARG A 1 80 ? -10.589 13.860 14.633 1.00 97.31 80 ARG A C 1
ATOM 666 O O . ARG A 1 80 ? -10.888 14.596 13.691 1.00 97.31 80 ARG A O 1
ATOM 673 N N . MET A 1 81 ? -10.691 12.534 14.553 1.00 97.75 81 MET A N 1
ATOM 674 C CA . MET A 1 81 ? -11.244 11.837 13.393 1.00 97.75 81 MET A CA 1
ATOM 675 C C . MET A 1 81 ? -12.702 12.246 13.173 1.00 97.75 81 MET A C 1
ATOM 677 O O . MET A 1 81 ? -13.043 12.657 12.066 1.00 97.75 81 MET A O 1
ATOM 681 N N . LEU A 1 82 ? -13.543 12.226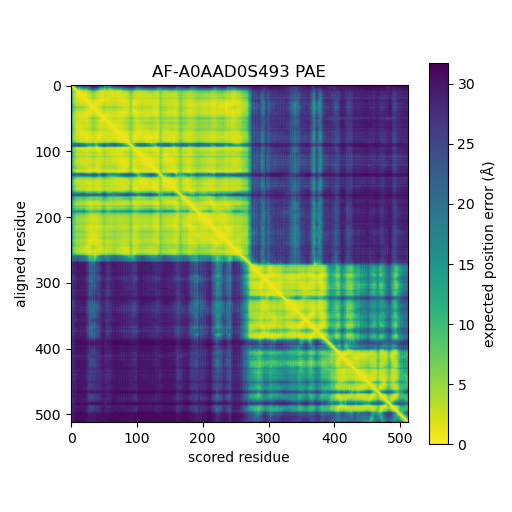 14.218 1.00 96.88 82 LEU A N 1
ATOM 682 C CA . LEU A 1 82 ? -14.948 12.641 14.121 1.00 96.88 82 LEU A CA 1
ATOM 683 C C . LEU A 1 82 ? -15.085 14.098 13.652 1.00 96.88 82 LEU A C 1
ATOM 685 O O . LEU A 1 82 ? -15.887 14.373 12.762 1.00 96.88 82 LEU A O 1
ATOM 689 N N . GLN A 1 83 ? -14.271 15.017 14.182 1.00 96.00 83 GLN A N 1
ATOM 690 C CA . GLN A 1 83 ? -14.215 16.413 13.724 1.00 96.00 83 GLN A CA 1
ATOM 691 C C . GLN A 1 83 ? -13.854 16.525 12.237 1.00 96.00 83 GLN A C 1
ATOM 693 O O . GLN A 1 83 ? -14.422 17.345 11.516 1.00 96.00 83 GLN A O 1
ATOM 698 N N . THR A 1 84 ? -12.920 15.691 11.778 1.00 95.19 84 THR A N 1
ATOM 699 C CA . THR A 1 84 ? -12.447 15.679 10.389 1.00 95.19 84 THR A CA 1
ATOM 700 C C . THR A 1 84 ? -13.524 15.175 9.429 1.00 95.19 84 THR A C 1
ATOM 702 O O . THR A 1 84 ? -13.686 15.733 8.342 1.00 95.19 84 THR A O 1
ATOM 705 N N . ILE A 1 85 ? -14.281 14.144 9.821 1.00 94.38 85 ILE A N 1
ATOM 706 C CA . ILE A 1 85 ? -15.272 13.501 8.946 1.00 94.38 85 ILE A CA 1
ATOM 707 C C . ILE A 1 85 ? -16.673 14.111 9.040 1.00 94.38 85 ILE A C 1
ATOM 709 O O . ILE A 1 85 ? -17.441 13.997 8.091 1.00 94.38 85 ILE A O 1
ATOM 713 N N . GLN A 1 86 ? -17.008 14.813 10.127 1.00 92.69 86 GLN A N 1
ATOM 714 C CA . GLN A 1 86 ? -18.299 15.492 10.291 1.00 92.69 86 GLN A CA 1
ATOM 715 C C . GLN A 1 86 ? -18.711 16.387 9.102 1.00 92.69 86 GLN A C 1
ATOM 717 O O . GLN A 1 86 ? -19.875 16.334 8.704 1.00 92.69 86 GLN A O 1
ATOM 722 N N . PRO A 1 87 ? -17.826 17.205 8.492 1.00 90.25 87 PRO A N 1
ATOM 723 C CA . PRO A 1 87 ? -18.198 18.046 7.353 1.00 90.25 87 PRO A CA 1
ATOM 724 C C . PRO A 1 87 ? -18.245 17.301 6.005 1.00 90.25 87 PRO A C 1
ATOM 726 O O . PRO A 1 87 ? -18.418 17.967 4.971 1.00 90.25 87 PRO A O 1
ATOM 729 N N . ILE A 1 88 ? -18.025 15.981 5.983 1.00 87.81 88 ILE A N 1
ATOM 730 C CA . ILE A 1 88 ? -18.034 15.139 4.782 1.00 87.81 88 ILE A CA 1
ATOM 731 C C . ILE A 1 88 ? -19.446 14.579 4.585 1.00 87.81 88 ILE A C 1
ATOM 733 O O . ILE A 1 88 ? -20.019 13.937 5.462 1.00 87.81 88 ILE A O 1
ATOM 737 N N . ASP A 1 89 ? -20.023 14.845 3.415 1.00 71.06 89 ASP A N 1
ATOM 738 C CA . ASP A 1 89 ? -21.357 14.368 3.061 1.00 71.06 89 ASP A CA 1
ATOM 739 C C . ASP A 1 89 ? -21.301 12.897 2.614 1.00 71.06 89 ASP A C 1
ATOM 741 O O . ASP A 1 89 ? -21.031 12.591 1.452 1.00 71.06 89 ASP A O 1
ATOM 745 N N . ASN A 1 90 ? -21.572 11.984 3.549 1.00 65.38 90 ASN A N 1
ATOM 746 C CA . ASN A 1 90 ? -21.576 10.536 3.308 1.00 65.38 90 ASN A CA 1
ATOM 747 C C . ASN A 1 90 ? -22.832 10.034 2.557 1.00 65.38 90 ASN A C 1
ATOM 749 O O . ASN A 1 90 ? -23.039 8.829 2.443 1.00 65.38 90 ASN A O 1
ATOM 753 N N . THR A 1 91 ? -23.701 10.910 2.033 1.00 57.09 91 THR A N 1
ATOM 754 C CA . THR A 1 91 ? -24.919 10.474 1.314 1.00 57.09 91 THR A CA 1
ATOM 755 C C . THR A 1 91 ? -24.642 9.871 -0.066 1.00 57.09 91 THR A C 1
ATOM 757 O O . THR A 1 91 ? -25.526 9.236 -0.642 1.00 57.09 91 THR A O 1
ATOM 760 N N . LYS A 1 92 ? -23.430 10.052 -0.610 1.00 50.22 92 LYS A N 1
ATOM 761 C CA . LYS A 1 92 ? -23.057 9.605 -1.965 1.00 50.22 92 LYS A CA 1
ATOM 762 C C . LYS A 1 92 ? -22.204 8.335 -2.003 1.00 50.22 92 LYS A C 1
ATOM 764 O O . LYS A 1 92 ? -22.196 7.666 -3.031 1.00 50.22 92 LYS A O 1
ATOM 769 N N . THR A 1 93 ? -21.535 7.989 -0.907 1.00 57.53 93 THR A N 1
ATOM 770 C CA . THR A 1 93 ? -20.670 6.808 -0.776 1.00 57.53 93 THR A CA 1
ATOM 771 C C . THR A 1 93 ? -20.652 6.355 0.683 1.00 57.53 93 THR A C 1
ATOM 773 O O . THR A 1 93 ? -20.446 7.164 1.587 1.00 57.53 93 THR A O 1
ATOM 776 N N . ALA A 1 94 ? -20.861 5.059 0.925 1.00 80.31 94 ALA A N 1
ATOM 777 C CA . ALA A 1 94 ? -20.723 4.458 2.251 1.00 80.31 94 ALA A CA 1
ATOM 778 C C . ALA A 1 94 ? -19.230 4.309 2.592 1.00 80.31 94 ALA A C 1
ATOM 780 O O . ALA A 1 94 ? -18.649 3.241 2.425 1.00 80.31 94 ALA A O 1
ATOM 781 N N . ILE A 1 95 ? -18.594 5.419 2.976 1.00 91.62 95 ILE A N 1
ATOM 782 C CA . ILE A 1 95 ? -17.176 5.461 3.343 1.00 91.62 95 ILE A CA 1
ATOM 783 C C . ILE A 1 95 ? -17.025 4.976 4.784 1.00 91.62 95 ILE A C 1
ATOM 785 O O . ILE A 1 95 ? -17.687 5.492 5.687 1.00 91.62 95 ILE A O 1
ATOM 789 N N . HIS A 1 96 ? -16.131 4.012 4.989 1.00 94.38 96 HIS A N 1
ATOM 790 C CA . HIS A 1 96 ? -15.705 3.586 6.318 1.00 94.38 96 HIS A CA 1
ATOM 791 C C . HIS A 1 96 ? -14.485 4.378 6.794 1.00 94.38 96 HIS A C 1
ATOM 793 O O . HIS A 1 96 ? -13.598 4.699 6.006 1.00 94.38 96 HIS A O 1
ATOM 799 N N . TYR A 1 97 ? -14.426 4.669 8.086 1.00 96.44 97 TYR A N 1
ATOM 800 C CA . TYR A 1 97 ? -13.339 5.407 8.715 1.00 96.44 97 TYR A CA 1
ATOM 801 C C . TYR A 1 97 ? -12.776 4.578 9.860 1.00 96.44 97 TYR A C 1
ATOM 803 O O . TYR A 1 97 ? -13.429 4.405 10.893 1.00 96.44 97 TYR A O 1
ATOM 811 N N . SER A 1 98 ? -11.579 4.050 9.648 1.00 97.44 98 SER A N 1
ATOM 812 C CA . SER A 1 98 ? -10.901 3.180 10.589 1.00 97.44 98 SER A CA 1
ATOM 813 C C . SER A 1 98 ? -9.921 3.936 11.473 1.00 97.44 98 SER A C 1
ATOM 815 O O . SER A 1 98 ? -9.219 4.832 11.004 1.00 97.44 98 SER A O 1
ATOM 817 N N . LEU A 1 99 ? -9.841 3.552 12.745 1.00 97.00 99 LEU A N 1
ATOM 818 C CA . LEU A 1 99 ? -8.830 4.033 13.681 1.00 97.00 99 LEU A CA 1
ATOM 819 C C . LEU A 1 99 ? -8.258 2.865 14.486 1.00 97.00 99 LEU A C 1
ATOM 821 O O . LEU A 1 99 ? -9.004 2.050 15.031 1.00 97.00 99 LEU A O 1
ATOM 825 N N . ASN A 1 100 ? -6.935 2.847 14.611 1.00 93.88 100 ASN A N 1
ATOM 826 C CA . ASN A 1 100 ? -6.217 1.897 15.449 1.00 93.88 100 ASN A CA 1
ATOM 827 C C . ASN A 1 100 ? -6.503 2.113 16.941 1.00 93.88 100 ASN A C 1
ATOM 829 O O . ASN A 1 100 ? -6.513 3.243 17.436 1.00 93.88 100 ASN A O 1
ATOM 833 N N . MET A 1 101 ? -6.670 1.009 17.663 1.00 92.44 101 MET A N 1
ATOM 834 C CA . MET A 1 101 ? -6.901 0.952 19.100 1.00 92.44 101 MET A CA 1
ATOM 835 C C . MET A 1 101 ? -6.040 -0.153 19.720 1.00 92.44 101 MET A C 1
ATOM 837 O O . MET A 1 101 ? -6.000 -1.282 19.232 1.00 92.44 101 MET A O 1
ATOM 841 N N . SER A 1 102 ? -5.391 0.148 20.847 1.00 89.31 102 SER A N 1
ATOM 842 C CA . SER A 1 102 ? -4.633 -0.866 21.585 1.00 89.31 102 SER A CA 1
ATOM 843 C C . SER A 1 102 ? -5.585 -1.790 22.345 1.00 89.31 102 SER A C 1
ATOM 845 O O . SER A 1 102 ? -6.593 -1.344 22.899 1.00 89.31 102 SER A O 1
ATOM 847 N N . ALA A 1 103 ? -5.243 -3.074 22.477 1.00 87.00 103 ALA A N 1
ATOM 848 C CA . ALA A 1 103 ? -6.014 -3.991 23.319 1.00 87.00 103 ALA A CA 1
ATOM 849 C C . ALA A 1 103 ? -6.073 -3.535 24.794 1.00 87.00 103 ALA A C 1
ATOM 851 O O . ALA A 1 103 ? -7.030 -3.864 25.499 1.00 87.00 103 ALA A O 1
ATOM 852 N N . ASN A 1 104 ? -5.097 -2.741 25.253 1.00 88.38 104 ASN A N 1
ATOM 853 C CA . ASN A 1 104 ? -5.093 -2.159 26.598 1.00 88.38 104 ASN A CA 1
ATOM 854 C C . ASN A 1 104 ? -6.234 -1.151 26.802 1.00 88.38 104 ASN A C 1
ATOM 856 O O . ASN A 1 104 ? -6.760 -1.049 27.910 1.00 88.38 104 ASN A O 1
ATOM 860 N N . ASP A 1 105 ? -6.693 -0.472 25.750 1.00 91.94 105 ASP A N 1
ATOM 861 C CA . ASP A 1 105 ? -7.786 0.505 25.838 1.00 91.94 105 ASP A CA 1
ATOM 862 C C . ASP A 1 105 ? -9.094 -0.175 26.260 1.00 91.94 105 ASP A C 1
ATOM 864 O O . ASP A 1 105 ? -9.873 0.349 27.057 1.00 91.94 105 ASP A O 1
ATOM 868 N N . LEU A 1 106 ? -9.286 -1.417 25.807 1.00 92.50 106 LEU A N 1
ATOM 869 C CA . LEU A 1 106 ? -10.437 -2.247 26.145 1.00 92.50 106 LEU A CA 1
ATOM 870 C C . LEU A 1 106 ? -10.454 -2.668 27.621 1.00 92.50 106 LEU A C 1
ATOM 872 O O . LEU A 1 106 ? -11.514 -3.029 28.133 1.00 92.50 106 LEU A O 1
ATOM 876 N N . THR A 1 107 ? -9.328 -2.594 28.331 1.00 91.44 107 THR A N 1
ATOM 877 C CA . THR A 1 107 ? -9.280 -2.885 29.773 1.00 91.44 107 THR A CA 1
ATOM 878 C C . THR A 1 107 ? -9.807 -1.725 30.623 1.00 91.44 107 THR A C 1
ATOM 880 O O . THR A 1 107 ? -10.177 -1.930 31.779 1.00 91.44 107 THR A O 1
ATOM 883 N N . ILE A 1 108 ? -9.905 -0.520 30.049 1.00 92.88 108 ILE A N 1
ATOM 884 C CA . ILE A 1 108 ? -10.331 0.684 30.759 1.00 92.88 108 ILE A CA 1
ATOM 885 C C . ILE A 1 108 ? -11.850 0.674 30.953 1.00 92.88 108 ILE A C 1
ATOM 887 O O . ILE A 1 108 ? -12.644 0.592 30.006 1.00 92.88 108 ILE A O 1
ATOM 891 N N . GLU A 1 109 ? -12.279 0.775 32.209 1.00 92.94 109 GLU A N 1
ATOM 892 C CA . GLU A 1 109 ? -13.696 0.839 32.547 1.00 92.94 109 GLU A CA 1
ATOM 893 C C . GLU A 1 109 ? -14.347 2.083 31.923 1.00 92.94 109 GLU A C 1
ATOM 895 O O . GLU A 1 109 ? -13.891 3.213 32.090 1.00 92.94 109 GLU A O 1
ATOM 900 N N . GLY A 1 110 ? -15.445 1.877 31.193 1.00 93.56 110 GLY A N 1
ATOM 901 C CA . GLY A 1 110 ? -16.198 2.963 30.567 1.00 93.56 110 GLY A CA 1
ATOM 902 C C . GLY A 1 110 ? -15.627 3.475 29.243 1.00 93.56 110 GLY A C 1
ATOM 903 O O . GLY A 1 110 ? -16.232 4.380 28.671 1.00 93.56 110 GLY A O 1
ATOM 904 N N . PHE A 1 111 ? -14.551 2.883 28.713 1.00 95.81 111 PHE A N 1
ATOM 905 C CA . PHE A 1 111 ? -13.981 3.255 27.414 1.00 95.81 111 PHE A CA 1
ATOM 906 C C . PHE A 1 111 ? -15.033 3.271 26.289 1.00 95.81 111 PHE A C 1
ATOM 908 O O . PHE A 1 111 ? -15.238 4.298 25.642 1.00 95.81 111 PHE A O 1
ATOM 915 N N . ALA A 1 112 ? -15.799 2.184 26.129 1.00 97.00 112 ALA A N 1
ATOM 916 C CA . ALA A 1 112 ? -16.840 2.105 25.100 1.00 97.00 112 ALA A CA 1
ATOM 917 C C . ALA A 1 112 ? -17.939 3.172 25.274 1.00 97.00 112 ALA A C 1
ATOM 919 O O . ALA A 1 112 ? -18.468 3.699 24.295 1.00 97.00 112 ALA A O 1
ATOM 920 N N . LYS A 1 113 ? -18.256 3.547 26.522 1.00 97.25 113 LYS A N 1
ATOM 921 C CA . LYS A 1 113 ? -19.225 4.616 26.813 1.00 97.25 113 LYS A CA 1
ATOM 922 C C . LYS A 1 113 ? -18.706 5.986 26.381 1.00 97.25 113 LYS A C 1
ATOM 924 O O . LYS A 1 113 ? -19.497 6.794 25.902 1.00 97.25 113 LYS A O 1
ATOM 929 N N . GLN A 1 114 ? -17.409 6.252 26.542 1.00 97.81 114 GLN A N 1
ATOM 930 C CA . GLN A 1 114 ? -16.794 7.510 26.108 1.00 97.81 114 GLN A CA 1
ATOM 931 C C . GLN A 1 114 ? -16.786 7.624 24.580 1.00 97.81 114 GLN A C 1
ATOM 933 O O . GLN A 1 114 ? -17.202 8.653 24.051 1.00 97.81 114 GLN A O 1
ATOM 938 N N . ILE A 1 115 ? -16.436 6.545 23.874 1.00 98.12 115 ILE A N 1
ATOM 939 C CA . ILE A 1 115 ? -16.559 6.465 22.410 1.00 98.12 115 ILE A CA 1
ATOM 940 C C . ILE A 1 115 ? -18.005 6.736 21.968 1.00 98.12 115 ILE A C 1
ATOM 942 O O . ILE A 1 115 ? -18.247 7.593 21.119 1.00 98.12 115 ILE A O 1
ATOM 946 N N . GLY A 1 116 ? -18.986 6.081 22.599 1.00 97.75 116 GLY A N 1
ATOM 947 C CA . GLY A 1 116 ? -20.404 6.310 22.311 1.00 97.75 116 GLY A CA 1
ATOM 948 C C . GLY A 1 116 ? -20.868 7.744 22.596 1.00 97.75 116 GLY A C 1
ATOM 949 O O . GLY A 1 116 ? -21.704 8.278 21.867 1.00 97.75 116 GLY A O 1
ATOM 950 N N . HIS A 1 117 ? -20.324 8.404 23.622 1.00 98.12 117 HIS A N 1
ATOM 951 C CA . HIS A 1 117 ? -20.607 9.816 23.887 1.00 98.12 117 HIS A CA 1
ATOM 952 C C . HIS A 1 117 ? -20.090 10.717 22.761 1.00 98.12 117 HIS A C 1
ATOM 954 O O . HIS A 1 117 ? -20.841 11.562 22.276 1.00 98.12 117 HIS A O 1
ATOM 960 N N . LEU A 1 118 ? -18.855 10.492 22.303 1.00 97.94 118 LEU A N 1
ATOM 961 C CA . LEU A 1 118 ? -18.248 11.251 21.210 1.00 97.94 118 LEU A CA 1
ATOM 962 C C . LEU A 1 118 ? -19.029 11.074 19.899 1.00 97.94 118 LEU A C 1
ATOM 964 O O . LEU A 1 118 ? -19.389 12.065 19.270 1.00 97.94 118 LEU A O 1
ATOM 968 N N . ILE A 1 119 ? -19.391 9.843 19.524 1.00 96.12 119 ILE A N 1
ATOM 969 C CA . ILE A 1 119 ? -20.212 9.591 18.324 1.00 96.12 119 ILE A CA 1
ATOM 970 C C . ILE A 1 119 ? -21.527 10.383 18.374 1.00 96.12 119 ILE A C 1
ATOM 972 O O . ILE A 1 119 ? -21.881 11.059 17.406 1.00 96.12 119 ILE A O 1
ATOM 976 N N . ASN A 1 120 ? -22.222 10.355 19.517 1.00 95.69 120 ASN A N 1
ATOM 977 C CA . ASN A 1 120 ? -23.473 11.091 19.705 1.00 95.69 120 ASN A CA 1
ATOM 978 C C . ASN A 1 120 ? -23.275 12.614 19.669 1.00 95.69 120 ASN A C 1
ATOM 980 O O . ASN A 1 120 ? -24.096 13.322 19.087 1.00 95.69 120 ASN A O 1
ATOM 984 N N . GLN A 1 121 ? -22.195 13.121 20.270 1.00 96.88 121 GLN A N 1
ATOM 985 C CA . GLN A 1 121 ? -21.855 14.546 20.279 1.00 96.88 121 GLN A CA 1
ATOM 986 C C . GLN A 1 121 ? -21.629 15.085 18.862 1.00 96.88 121 GLN A C 1
ATOM 988 O O . GLN A 1 121 ? -22.131 16.157 18.531 1.00 96.88 121 GLN A O 1
ATOM 993 N N . TYR A 1 122 ? -20.896 14.345 18.026 1.00 95.56 122 TYR A N 1
ATOM 994 C CA . TYR A 1 122 ? -20.589 14.752 16.650 1.00 95.56 122 TYR A CA 1
ATOM 995 C C . TYR A 1 122 ? -21.655 14.328 15.628 1.00 95.56 122 TYR A C 1
ATOM 997 O O . TYR A 1 122 ? -21.572 14.741 14.471 1.00 95.56 122 TYR A O 1
ATOM 1005 N N . GLN A 1 123 ? -22.672 13.569 16.057 1.00 93.38 123 GLN A N 1
ATOM 1006 C CA . GLN A 1 123 ? -23.774 13.060 15.230 1.00 93.38 123 GLN A CA 1
ATOM 1007 C C . GLN A 1 123 ? -23.297 12.223 14.034 1.00 93.38 123 GLN A C 1
ATOM 1009 O O . GLN A 1 123 ? -23.832 12.321 12.930 1.00 93.38 123 GLN A O 1
ATOM 1014 N N . ILE A 1 124 ? -22.276 11.394 14.257 1.00 92.44 124 ILE A N 1
ATOM 1015 C CA . ILE A 1 124 ? -21.722 10.508 13.232 1.00 92.44 124 ILE A CA 1
ATOM 1016 C C . ILE A 1 124 ? -22.474 9.176 13.231 1.00 92.44 124 ILE A C 1
ATOM 1018 O O . ILE A 1 124 ? -22.841 8.657 14.283 1.00 92.44 124 ILE A O 1
ATOM 1022 N N . ASN A 1 125 ? -22.696 8.605 12.046 1.00 92.12 125 ASN A N 1
ATOM 1023 C CA . ASN A 1 125 ? -23.232 7.253 11.938 1.00 92.12 125 ASN A CA 1
ATOM 1024 C C . ASN A 1 125 ? -22.187 6.237 12.428 1.00 92.12 125 ASN A C 1
ATOM 1026 O O . ASN A 1 125 ? -21.131 6.098 11.808 1.00 92.12 125 ASN A O 1
ATOM 1030 N N . ALA A 1 126 ? -22.486 5.516 13.506 1.00 94.06 126 ALA A N 1
ATOM 1031 C CA . ALA A 1 126 ? -21.579 4.534 14.094 1.00 94.06 126 ALA A CA 1
ATOM 1032 C C . ALA A 1 126 ? -21.181 3.413 13.117 1.00 94.06 126 ALA A C 1
ATOM 1034 O O . ALA A 1 126 ? -20.029 2.996 13.138 1.00 94.06 126 ALA A O 1
ATOM 1035 N N . ASP A 1 127 ? -22.074 3.014 12.203 1.00 92.81 127 ASP A N 1
ATOM 1036 C CA . ASP A 1 127 ? -21.810 1.965 11.201 1.00 92.81 127 ASP A CA 1
ATOM 1037 C C . ASP A 1 127 ? -20.692 2.347 10.212 1.00 92.81 127 ASP A C 1
ATOM 1039 O O . ASP A 1 127 ? -20.104 1.487 9.556 1.00 92.81 127 ASP A O 1
ATOM 1043 N N . SER A 1 128 ? -20.384 3.646 10.099 1.00 93.38 128 SER A N 1
ATOM 1044 C CA . SER A 1 128 ? -19.278 4.145 9.272 1.00 93.38 128 SER A CA 1
ATOM 1045 C C . SER A 1 128 ? -17.922 4.106 9.981 1.00 93.38 128 SER A C 1
ATOM 1047 O O . SER A 1 128 ? -16.901 4.338 9.343 1.00 93.38 128 SER A O 1
ATOM 1049 N N . ILE A 1 129 ? -17.886 3.812 11.282 1.00 96.56 129 ILE A N 1
ATOM 1050 C CA . ILE A 1 129 ? -16.662 3.776 12.083 1.00 96.56 129 ILE A CA 1
ATOM 1051 C C . ILE A 1 129 ? -16.174 2.338 12.208 1.00 96.56 129 ILE A C 1
ATOM 1053 O O . ILE A 1 129 ? -16.946 1.444 12.552 1.00 96.56 129 ILE A O 1
ATOM 1057 N N . VAL A 1 130 ? -14.876 2.142 11.992 1.00 97.44 130 VAL A N 1
ATOM 1058 C CA . VAL A 1 130 ? -14.176 0.884 12.254 1.00 97.44 130 VAL A CA 1
ATOM 1059 C C . VAL A 1 130 ? -13.131 1.135 13.344 1.00 97.44 130 VAL A C 1
ATOM 1061 O O . VAL A 1 130 ? -12.361 2.090 13.266 1.00 97.44 130 VAL A O 1
ATOM 1064 N N . LEU A 1 131 ? -13.098 0.307 14.386 1.00 97.00 131 LEU A N 1
ATOM 1065 C CA . LEU A 1 131 ? -11.990 0.299 15.345 1.00 97.00 131 LEU A CA 1
ATOM 1066 C C . LEU A 1 131 ? -11.149 -0.952 15.123 1.00 97.00 131 LEU A C 1
ATOM 1068 O O . LEU A 1 131 ? -11.656 -2.073 15.206 1.00 97.00 131 LEU A O 1
ATOM 1072 N N . GLU A 1 132 ? -9.873 -0.740 14.827 1.00 94.31 132 GLU A N 1
ATOM 1073 C CA . GLU A 1 132 ? -8.914 -1.788 14.490 1.00 94.31 132 GLU A CA 1
ATOM 1074 C C . GLU A 1 132 ? -8.146 -2.174 15.751 1.00 94.31 132 GLU A C 1
ATOM 1076 O O . GLU A 1 132 ? -7.519 -1.331 16.390 1.00 94.31 132 GLU A O 1
ATOM 1081 N N . VAL A 1 133 ? -8.260 -3.437 16.159 1.00 89.50 133 VAL A N 1
ATOM 1082 C CA . VAL A 1 133 ? -7.643 -3.947 17.385 1.00 89.50 133 VAL A CA 1
ATOM 1083 C C . VAL A 1 133 ? -6.418 -4.761 17.008 1.00 89.50 133 VAL A C 1
ATOM 1085 O O . VAL A 1 133 ? -6.549 -5.800 16.359 1.00 89.50 133 VAL A O 1
ATOM 1088 N N . THR A 1 134 ? -5.242 -4.323 17.454 1.00 74.44 134 THR A N 1
ATOM 1089 C CA . THR A 1 134 ? -4.000 -5.079 17.259 1.00 74.44 134 THR A CA 1
ATOM 1090 C C . THR A 1 134 ? -4.036 -6.396 18.042 1.00 74.44 134 THR A C 1
ATOM 1092 O O . THR A 1 134 ? -4.492 -6.448 19.193 1.00 74.44 134 THR A O 1
ATOM 1095 N N . GLU A 1 135 ? -3.570 -7.491 17.426 1.00 64.38 135 GLU A N 1
ATOM 1096 C CA . GLU A 1 135 ? -3.545 -8.828 18.039 1.00 64.38 135 GLU A CA 1
ATOM 1097 C C . GLU A 1 135 ? -2.503 -8.892 19.176 1.00 64.38 135 GLU A C 1
ATOM 1099 O O . GLU A 1 135 ? -1.378 -9.358 19.013 1.00 64.38 135 GLU A O 1
ATOM 1104 N N . THR A 1 136 ? -2.872 -8.427 20.370 1.00 59.78 136 THR A N 1
ATOM 1105 C CA . THR A 1 136 ? -2.047 -8.525 21.583 1.00 59.78 136 THR A CA 1
ATOM 1106 C C . THR A 1 136 ? -2.794 -9.230 22.716 1.00 59.78 136 THR A C 1
ATOM 1108 O O . THR A 1 136 ? -4.023 -9.322 22.738 1.00 59.78 136 THR A O 1
ATOM 1111 N N . ALA A 1 137 ? -2.038 -9.778 23.673 1.00 50.25 137 ALA A N 1
ATOM 1112 C CA . ALA A 1 137 ? -2.475 -10.726 24.708 1.00 50.25 137 ALA A CA 1
ATOM 1113 C C . ALA A 1 137 ? -3.548 -10.222 25.722 1.00 50.25 137 ALA A C 1
ATOM 1115 O O . ALA A 1 137 ? -3.755 -10.860 26.753 1.00 50.25 137 ALA A O 1
ATOM 1116 N N . GLY A 1 138 ? -4.249 -9.110 25.456 1.00 57.34 138 GLY A N 1
ATOM 1117 C CA . GLY A 1 138 ? -5.178 -8.427 26.373 1.00 57.34 138 GLY A CA 1
ATOM 1118 C C . GLY A 1 138 ? -6.680 -8.520 26.047 1.00 57.34 138 GLY A C 1
ATOM 1119 O O . GLY A 1 138 ? -7.507 -8.030 26.822 1.00 57.34 138 GLY A O 1
ATOM 1120 N N . ILE A 1 139 ? -7.077 -9.153 24.935 1.00 67.31 139 ILE A N 1
ATOM 1121 C CA . ILE A 1 139 ? -8.479 -9.149 24.456 1.00 67.31 139 ILE A CA 1
ATOM 1122 C C . ILE A 1 139 ? -9.435 -9.964 25.352 1.00 67.31 139 ILE A C 1
ATOM 1124 O O . ILE A 1 139 ? -10.624 -9.660 25.440 1.00 67.31 139 ILE A O 1
ATOM 1128 N N . PHE A 1 140 ? -8.940 -10.978 26.063 1.00 73.69 140 PHE A N 1
ATOM 1129 C CA . PHE A 1 140 ? -9.796 -11.973 26.727 1.00 73.69 140 PHE A CA 1
ATOM 1130 C C . PHE A 1 140 ? -10.159 -11.659 28.186 1.00 73.69 140 PHE A C 1
ATOM 1132 O O . PHE A 1 140 ? -10.741 -12.502 28.870 1.00 73.69 140 PHE A O 1
ATOM 1139 N N . SER A 1 141 ? -9.853 -10.459 28.691 1.00 84.38 141 SER A N 1
ATOM 1140 C CA . SER A 1 141 ? -10.349 -10.047 30.010 1.00 84.38 141 SER A CA 1
ATOM 1141 C C . SER A 1 141 ? -11.870 -9.819 29.975 1.00 84.38 141 SER A C 1
ATOM 1143 O O . SER A 1 141 ? -12.424 -9.404 28.954 1.00 84.38 141 SER A O 1
ATOM 1145 N N . ASN A 1 142 ? -12.566 -10.040 31.099 1.00 87.56 142 ASN A N 1
ATOM 1146 C CA . ASN A 1 142 ? -14.013 -9.782 31.188 1.00 87.56 142 ASN A CA 1
ATOM 1147 C C . ASN A 1 142 ? -14.364 -8.332 30.814 1.00 87.56 142 ASN A C 1
ATOM 1149 O O . ASN A 1 142 ? -15.388 -8.091 30.176 1.00 87.56 142 ASN A O 1
ATOM 1153 N N . GLN A 1 143 ? -13.507 -7.380 31.197 1.00 92.38 143 GLN A N 1
ATOM 1154 C CA . GLN A 1 143 ? -13.695 -5.965 30.893 1.00 92.38 143 GLN A CA 1
ATOM 1155 C C . GLN A 1 143 ? -13.485 -5.680 29.400 1.00 92.38 143 GLN A C 1
ATOM 1157 O O . GLN A 1 143 ? -14.307 -4.992 28.794 1.00 92.38 143 GLN A O 1
ATOM 1162 N N . SER A 1 144 ? -12.461 -6.284 28.790 1.00 91.62 144 SER A N 1
ATOM 1163 C CA . SER A 1 144 ? -12.173 -6.149 27.359 1.00 91.62 144 SER A CA 1
ATOM 1164 C C . SER A 1 144 ? -13.328 -6.664 26.501 1.00 91.62 144 SER A C 1
ATOM 1166 O O . SER A 1 144 ? -13.825 -5.952 25.629 1.00 91.62 144 SER A O 1
ATOM 1168 N N . VAL A 1 145 ? -13.839 -7.860 26.810 1.00 91.62 145 VAL A N 1
ATOM 1169 C CA . VAL A 1 145 ? -14.995 -8.449 26.115 1.00 91.62 145 VAL A CA 1
ATOM 1170 C C . VAL A 1 145 ? -16.261 -7.611 26.321 1.00 91.62 145 VAL A C 1
ATOM 1172 O O . VAL A 1 145 ? -17.054 -7.455 25.391 1.00 91.62 145 VAL A O 1
ATOM 1175 N N . ALA A 1 146 ? -16.467 -7.051 27.518 1.00 94.06 146 ALA A N 1
ATOM 1176 C CA . ALA A 1 146 ? -17.599 -6.167 27.782 1.00 94.06 146 ALA A CA 1
ATOM 1177 C C . ALA A 1 146 ? -17.527 -4.880 26.947 1.00 94.06 146 ALA A C 1
ATOM 1179 O O . ALA A 1 146 ? -18.535 -4.499 26.352 1.00 94.06 146 ALA A O 1
ATOM 1180 N N . ASN A 1 147 ? -16.355 -4.244 26.858 1.00 95.62 147 ASN A N 1
ATOM 1181 C CA . ASN A 1 147 ? -16.148 -3.060 26.023 1.00 95.62 147 ASN A CA 1
ATOM 1182 C C . ASN A 1 147 ? -16.318 -3.384 24.528 1.00 95.62 147 ASN A C 1
ATOM 1184 O O . ASN A 1 147 ? -17.048 -2.666 23.853 1.00 95.62 147 ASN A O 1
ATOM 1188 N N . LEU A 1 148 ? -15.762 -4.492 24.023 1.00 94.38 148 LEU A N 1
ATOM 1189 C CA . LEU A 1 148 ? -15.955 -4.925 22.628 1.00 94.38 148 LEU A CA 1
ATOM 1190 C C . LEU A 1 148 ? -17.436 -5.121 22.279 1.00 94.38 148 LEU A C 1
ATOM 1192 O O . LEU A 1 148 ? -17.917 -4.616 21.267 1.00 94.38 148 LEU A O 1
ATOM 1196 N N . ARG A 1 149 ? -18.190 -5.809 23.144 1.00 95.31 149 ARG A N 1
ATOM 1197 C CA . ARG A 1 149 ? -19.635 -5.999 22.944 1.00 95.31 149 ARG A CA 1
ATOM 1198 C C . ARG A 1 149 ? -20.399 -4.682 22.981 1.00 95.31 149 ARG A C 1
ATOM 1200 O O . ARG A 1 149 ? -21.323 -4.517 22.196 1.00 95.31 149 ARG A O 1
ATOM 1207 N N . GLN A 1 150 ? -20.030 -3.760 23.869 1.00 96.69 150 GLN A N 1
ATOM 1208 C CA . GLN A 1 150 ? -20.654 -2.436 23.928 1.00 96.69 150 GLN A CA 1
ATOM 1209 C C . GLN A 1 150 ? -20.370 -1.620 22.663 1.00 96.69 150 GLN A C 1
ATOM 1211 O O . GLN A 1 150 ? -21.298 -1.032 22.125 1.00 96.69 150 GLN A O 1
ATOM 1216 N N . LEU A 1 151 ? -19.131 -1.622 22.160 1.00 96.94 151 LEU A N 1
ATOM 1217 C CA . LEU A 1 151 ? -18.771 -0.956 20.902 1.00 96.94 151 LEU A CA 1
ATOM 1218 C C . LEU A 1 151 ? -19.578 -1.528 19.728 1.00 96.94 151 LEU A C 1
ATOM 1220 O O . LEU A 1 151 ? -20.223 -0.775 19.006 1.00 96.94 151 LEU A O 1
ATOM 1224 N N . SER A 1 152 ? -19.635 -2.856 19.608 1.00 95.56 152 SER A N 1
ATOM 1225 C CA . SER A 1 152 ? -20.438 -3.536 18.584 1.00 95.56 152 SER A CA 1
ATOM 1226 C C . SER A 1 152 ? -21.937 -3.210 18.701 1.00 95.56 152 SER A C 1
ATOM 1228 O O . SER A 1 152 ? -22.592 -2.925 17.703 1.00 95.56 152 SER A O 1
ATOM 1230 N N . GLN A 1 153 ? -22.489 -3.152 19.920 1.00 96.06 153 GLN A N 1
ATOM 1231 C CA . GLN A 1 153 ? -23.888 -2.762 20.162 1.00 96.06 153 GLN A CA 1
ATOM 1232 C C . GLN A 1 153 ? -24.200 -1.304 19.797 1.00 96.06 153 GLN A C 1
ATOM 1234 O O . GLN A 1 153 ? -25.365 -0.984 19.567 1.00 96.06 153 GLN A O 1
ATOM 1239 N N . LEU A 1 154 ? -23.193 -0.425 19.749 1.00 95.69 154 LEU A N 1
ATOM 1240 C CA . LEU A 1 154 ? -23.352 0.945 19.257 1.00 95.69 154 LEU A CA 1
ATOM 1241 C C . LEU A 1 154 ? -23.447 1.017 17.723 1.00 95.69 154 LEU A C 1
ATOM 1243 O O . LEU A 1 154 ? -23.778 2.084 17.217 1.00 95.69 154 LEU A O 1
ATOM 1247 N N . GLY A 1 155 ? -23.165 -0.074 17.000 1.00 95.12 155 GLY A N 1
ATOM 1248 C CA . GLY A 1 155 ? -23.074 -0.119 15.532 1.00 95.12 155 GLY A CA 1
ATOM 1249 C C . GLY A 1 155 ? -21.645 0.023 14.993 1.00 95.12 155 GLY A C 1
ATOM 1250 O O . GLY A 1 155 ? -21.413 -0.110 13.795 1.00 95.12 155 GLY A O 1
ATOM 1251 N N . ILE A 1 156 ? -20.659 0.246 15.870 1.00 96.31 156 ILE A N 1
ATOM 1252 C CA . ILE A 1 156 ? -19.253 0.382 15.469 1.00 96.31 156 ILE A CA 1
ATOM 1253 C C . ILE A 1 156 ? -18.748 -0.960 14.941 1.00 96.31 156 ILE A C 1
ATOM 1255 O O . ILE A 1 156 ? -18.896 -1.997 15.595 1.00 96.31 156 ILE A O 1
ATOM 1259 N N . GLN A 1 157 ? -18.117 -0.925 13.771 1.00 96.00 157 GLN A N 1
ATOM 1260 C CA . GLN A 1 157 ? -17.461 -2.082 13.178 1.00 96.00 157 GLN A CA 1
ATOM 1261 C C . GLN A 1 157 ? -16.134 -2.350 13.895 1.00 96.00 157 GLN A C 1
ATOM 1263 O O . GLN A 1 157 ? -15.425 -1.423 14.289 1.00 96.00 157 GLN A O 1
ATOM 1268 N N . LEU A 1 158 ? -15.785 -3.620 14.073 1.00 95.19 158 LEU A N 1
ATOM 1269 C CA . LEU A 1 158 ? -14.555 -4.016 14.756 1.00 95.19 158 LEU A CA 1
ATOM 1270 C C . LEU A 1 158 ? -13.696 -4.836 13.803 1.00 95.19 158 LEU A C 1
ATOM 1272 O O . LEU A 1 158 ? -14.166 -5.839 13.257 1.00 95.19 158 LEU A O 1
ATOM 1276 N N . ALA A 1 159 ? -12.441 -4.421 13.639 1.00 93.62 159 ALA A N 1
ATOM 1277 C CA . ALA A 1 159 ? -11.464 -5.116 12.817 1.00 93.62 159 ALA A CA 1
ATOM 1278 C C . ALA A 1 159 ? -10.386 -5.783 13.676 1.00 93.62 159 ALA A C 1
ATOM 1280 O O . ALA A 1 159 ? -9.985 -5.253 14.715 1.00 93.62 159 ALA A O 1
ATOM 1281 N N . ILE A 1 160 ? -9.915 -6.942 13.227 1.00 90.00 160 ILE A N 1
ATOM 1282 C CA . ILE A 1 160 ? -8.696 -7.573 13.740 1.00 90.00 160 ILE A CA 1
ATOM 1283 C C . ILE A 1 160 ? -7.537 -7.102 12.860 1.00 90.00 160 ILE A C 1
ATOM 1285 O O . ILE A 1 160 ? -7.550 -7.379 11.658 1.00 90.00 160 ILE A O 1
ATOM 1289 N N . ASP A 1 161 ? -6.568 -6.406 13.451 1.00 86.25 161 ASP A N 1
ATOM 1290 C CA . ASP A 1 161 ? -5.378 -5.910 12.753 1.00 86.25 161 ASP A CA 1
ATOM 1291 C C . ASP A 1 161 ? -4.196 -6.891 12.858 1.00 86.25 161 ASP A C 1
ATOM 1293 O O . ASP A 1 161 ? -4.172 -7.752 13.744 1.00 86.25 161 ASP A O 1
ATOM 1297 N N . ASP A 1 162 ? -3.230 -6.783 11.942 1.00 77.25 162 ASP A N 1
ATOM 1298 C CA . ASP A 1 162 ? -2.032 -7.638 11.845 1.00 77.25 162 ASP A CA 1
ATOM 1299 C C . ASP A 1 162 ? -2.288 -9.158 11.691 1.00 77.25 162 ASP A C 1
ATOM 1301 O O . ASP A 1 162 ? -1.493 -10.013 12.118 1.00 77.25 162 ASP A O 1
ATOM 1305 N N . PHE A 1 163 ? -3.389 -9.529 11.024 1.00 74.69 163 PHE A N 1
ATOM 1306 C CA . PHE A 1 163 ? -3.807 -10.920 10.837 1.00 74.69 163 PHE A CA 1
ATOM 1307 C C . PHE A 1 163 ? -2.785 -11.697 9.995 1.00 74.69 163 PHE A C 1
ATOM 1309 O O . PHE A 1 163 ? -2.736 -11.526 8.778 1.00 74.69 163 PHE A O 1
ATOM 1316 N N . TRP A 1 164 ? -1.982 -12.540 10.661 1.00 70.25 164 TRP A N 1
ATOM 1317 C CA . TRP A 1 164 ? -1.005 -13.540 10.159 1.00 70.25 164 TRP A CA 1
ATOM 1318 C C . TRP A 1 164 ? 0.193 -13.668 11.118 1.00 70.25 164 TRP A C 1
ATOM 1320 O O . TRP A 1 164 ? 0.886 -14.686 11.126 1.00 70.25 164 TRP A O 1
ATOM 1330 N N . THR A 1 165 ? 0.442 -12.645 11.939 1.00 61.09 165 THR A N 1
ATOM 1331 C CA . THR A 1 165 ? 1.657 -12.538 12.761 1.00 61.09 165 THR A CA 1
ATOM 1332 C C . THR A 1 165 ? 1.519 -13.123 14.180 1.00 61.09 165 THR A C 1
ATOM 1334 O O . THR A 1 165 ? 2.536 -13.302 14.858 1.00 61.09 165 THR A O 1
ATOM 1337 N N . GLY A 1 166 ? 0.297 -13.464 14.622 1.00 58.44 166 GLY A N 1
ATOM 1338 C CA . GLY A 1 166 ? -0.046 -13.758 16.023 1.00 58.44 166 GLY A CA 1
ATOM 1339 C C . GLY A 1 166 ? -0.567 -15.170 16.356 1.00 58.44 166 GLY A C 1
ATOM 1340 O O . GLY A 1 166 ? -0.681 -16.055 15.509 1.00 58.44 166 GLY A O 1
ATOM 1341 N N . PHE A 1 167 ? -0.809 -15.394 17.657 1.00 50.50 167 PHE A N 1
ATOM 1342 C CA . PHE A 1 167 ? -0.957 -16.706 18.308 1.00 50.50 167 PHE A CA 1
ATOM 1343 C C . PHE A 1 167 ? -2.404 -17.146 18.639 1.00 50.50 167 PHE A C 1
ATOM 1345 O O . PHE A 1 167 ? -2.555 -18.280 19.091 1.00 50.50 167 PHE A O 1
ATOM 1352 N N . SER A 1 168 ? -3.464 -16.346 18.428 1.00 56.28 168 SER A N 1
ATOM 1353 C CA . SER A 1 168 ? -4.839 -16.751 18.830 1.00 56.28 168 SER A CA 1
ATOM 1354 C C . SER A 1 168 ? -5.985 -16.168 17.986 1.00 56.28 168 SER A C 1
ATOM 1356 O O . SER A 1 168 ? -7.120 -16.040 18.451 1.00 56.28 168 SER A O 1
ATOM 1358 N N . THR A 1 169 ? -5.751 -15.874 16.710 1.00 65.44 169 THR A N 1
ATOM 1359 C CA . THR A 1 169 ? -6.720 -15.188 15.840 1.00 65.44 169 THR A CA 1
ATOM 1360 C C . THR A 1 169 ? -8.080 -15.899 15.709 1.00 65.44 169 THR A C 1
ATOM 1362 O O . THR A 1 169 ? -9.131 -15.256 15.684 1.00 65.44 169 THR A O 1
ATOM 1365 N N . LEU A 1 170 ? -8.103 -17.238 15.730 1.00 71.81 170 LEU A N 1
ATOM 1366 C CA . LEU A 1 170 ? -9.355 -18.012 15.712 1.00 71.81 170 LEU A CA 1
ATOM 1367 C C . LEU A 1 170 ? -10.168 -17.888 17.009 1.00 71.81 170 LEU A C 1
ATOM 1369 O O . LEU A 1 170 ? -11.395 -17.957 16.965 1.00 71.81 170 LEU A O 1
ATOM 1373 N N . GLU A 1 171 ? -9.522 -17.726 18.165 1.00 75.81 171 GLU A N 1
ATOM 1374 C CA . GLU A 1 171 ? -10.230 -17.510 19.433 1.00 75.81 171 GLU A CA 1
ATOM 1375 C C . GLU A 1 171 ? -10.845 -16.113 19.491 1.00 75.81 171 GLU A C 1
ATOM 1377 O O . GLU A 1 171 ? -11.970 -15.960 19.966 1.00 75.81 171 GLU A O 1
ATOM 1382 N N . THR A 1 172 ? -10.155 -15.116 18.935 1.00 78.19 172 THR A N 1
ATOM 1383 C CA . THR A 1 172 ? -10.667 -13.749 18.794 1.00 78.19 172 THR A CA 1
ATOM 1384 C C . THR A 1 172 ? -11.903 -13.710 17.893 1.00 78.19 172 THR A C 1
ATOM 1386 O O . THR A 1 172 ? -12.934 -13.164 18.287 1.00 78.19 172 THR A O 1
ATOM 1389 N N . ILE A 1 173 ? -11.857 -14.379 16.735 1.00 80.38 173 ILE A N 1
ATOM 1390 C CA . ILE A 1 173 ? -13.003 -14.502 15.817 1.00 80.38 173 ILE A CA 1
ATOM 1391 C C . ILE A 1 173 ? -14.231 -15.113 16.517 1.00 80.38 173 ILE A C 1
ATOM 1393 O O . ILE A 1 173 ? -15.355 -14.660 16.303 1.00 80.38 173 ILE A O 1
ATOM 1397 N N . ARG A 1 174 ? -14.045 -16.102 17.407 1.00 81.62 174 ARG A N 1
ATOM 1398 C CA . ARG A 1 174 ? -15.155 -16.757 18.135 1.00 81.62 174 ARG A CA 1
ATOM 1399 C C . ARG A 1 174 ? -15.960 -15.817 19.029 1.00 81.62 174 ARG A C 1
ATOM 1401 O O . ARG A 1 174 ? -17.063 -16.184 19.432 1.00 81.62 174 ARG A O 1
ATOM 1408 N N . LEU A 1 175 ? -15.446 -14.627 19.347 1.00 84.19 175 LEU A N 1
ATOM 1409 C CA . LEU A 1 175 ? -16.214 -13.617 20.073 1.00 84.19 175 LEU A CA 1
ATOM 1410 C C . LEU A 1 175 ? -17.421 -13.109 19.272 1.00 84.19 175 LEU A C 1
ATOM 1412 O O . LEU A 1 175 ? -18.359 -12.606 19.888 1.00 84.19 175 LEU A O 1
ATOM 1416 N N . ASN A 1 176 ? -17.416 -13.281 17.943 1.00 86.19 176 ASN A N 1
ATOM 1417 C CA . ASN A 1 176 ? -18.508 -12.925 17.034 1.00 86.19 176 ASN A CA 1
ATOM 1418 C C . ASN A 1 176 ? -18.954 -11.454 17.156 1.00 86.19 176 ASN A C 1
ATOM 1420 O O . ASN A 1 176 ? -20.140 -11.138 17.079 1.00 86.19 176 ASN A O 1
ATOM 1424 N N . VAL A 1 177 ? -17.988 -10.571 17.421 1.00 90.81 177 VAL A N 1
ATOM 1425 C CA . VAL A 1 177 ? -18.154 -9.106 17.473 1.00 90.81 177 VAL A CA 1
ATOM 1426 C C . VAL A 1 177 ? -17.349 -8.391 16.387 1.00 90.81 177 VAL A C 1
ATOM 1428 O O . VAL A 1 177 ? -17.591 -7.217 16.135 1.00 90.81 177 VAL A O 1
ATOM 1431 N N . PHE A 1 178 ? -16.395 -9.090 15.767 1.00 92.19 178 PHE A N 1
ATOM 1432 C CA . PHE A 1 178 ? -15.574 -8.573 14.679 1.00 92.19 178 PHE A CA 1
ATOM 1433 C C . PHE A 1 178 ? -16.290 -8.764 13.348 1.00 92.19 178 PHE A C 1
ATOM 1435 O O . PHE A 1 178 ? -16.909 -9.802 13.123 1.00 92.19 178 PHE A O 1
ATOM 1442 N N . SER A 1 179 ? -16.180 -7.762 12.485 1.00 93.56 179 SER A N 1
ATOM 1443 C CA . SER A 1 179 ? -16.760 -7.737 11.142 1.00 93.56 179 SER A CA 1
ATOM 1444 C C . SER A 1 179 ? -15.707 -7.549 10.049 1.00 93.56 179 SER A C 1
ATOM 1446 O O . SER A 1 179 ? -16.022 -7.698 8.868 1.00 93.56 179 SER A O 1
ATOM 1448 N N . GLU A 1 180 ? -14.456 -7.264 10.421 1.00 93.88 180 GLU A N 1
ATOM 1449 C CA . GLU A 1 180 ? -13.355 -7.038 9.490 1.00 93.88 180 GLU A CA 1
ATOM 1450 C C . GLU A 1 180 ? -12.045 -7.696 9.960 1.00 93.88 180 GLU A C 1
ATOM 1452 O O . GLU A 1 180 ? -11.791 -7.882 11.151 1.00 93.88 180 GLU A O 1
ATOM 1457 N N . VAL A 1 181 ? -11.208 -8.067 8.996 1.00 92.38 181 VAL A N 1
ATOM 1458 C CA . VAL A 1 181 ? -9.855 -8.591 9.172 1.00 92.38 181 VAL A CA 1
ATOM 1459 C C . VAL A 1 181 ? -8.909 -7.835 8.243 1.00 92.38 181 VAL A C 1
ATOM 1461 O O . VAL A 1 181 ? -9.178 -7.729 7.042 1.00 92.38 181 VAL A O 1
ATOM 1464 N N . LYS A 1 182 ? -7.779 -7.371 8.779 1.00 92.19 182 LYS A N 1
ATOM 1465 C CA . LYS A 1 182 ? -6.710 -6.726 8.012 1.00 92.19 182 LYS A CA 1
ATOM 1466 C C . LYS A 1 182 ? -5.513 -7.660 7.897 1.00 92.19 182 LYS A C 1
ATOM 1468 O O . LYS A 1 182 ? -5.007 -8.161 8.898 1.00 92.19 182 LYS A O 1
ATOM 1473 N N . ILE A 1 183 ? -5.097 -7.937 6.664 1.00 89.75 183 ILE A N 1
ATOM 1474 C CA . ILE A 1 183 ? -3.969 -8.825 6.376 1.00 89.75 183 ILE A CA 1
ATOM 1475 C C . ILE A 1 183 ? -2.684 -8.007 6.286 1.00 89.75 183 ILE A C 1
ATOM 1477 O O . ILE A 1 183 ? -2.539 -7.192 5.372 1.00 89.75 183 ILE A O 1
ATOM 1481 N N . ASP A 1 184 ? -1.748 -8.303 7.188 1.00 85.06 184 ASP A N 1
ATOM 1482 C CA . ASP A 1 184 ? -0.474 -7.596 7.326 1.00 85.06 184 ASP A CA 1
ATOM 1483 C C . ASP A 1 184 ? 0.398 -7.638 6.054 1.00 85.06 184 ASP A C 1
ATOM 1485 O O . ASP A 1 184 ? 0.465 -8.620 5.298 1.00 85.06 184 ASP A O 1
ATOM 1489 N N . TYR A 1 185 ? 1.167 -6.566 5.874 1.00 81.06 185 TYR A N 1
ATOM 1490 C CA . TYR A 1 185 ? 2.139 -6.399 4.802 1.00 81.06 185 TYR A CA 1
ATOM 1491 C C . TYR A 1 185 ? 3.183 -7.523 4.727 1.00 81.06 185 TYR A C 1
ATOM 1493 O O . TYR A 1 185 ? 3.668 -7.837 3.631 1.00 81.06 185 TYR A O 1
ATOM 1501 N N . SER A 1 186 ? 3.566 -8.161 5.840 1.00 80.44 186 SER A N 1
ATOM 1502 C CA . SER A 1 186 ? 4.556 -9.248 5.806 1.00 80.44 186 SER A CA 1
ATOM 1503 C C . SER A 1 186 ? 4.098 -10.437 4.957 1.00 80.44 186 SER A C 1
ATOM 1505 O O . SER A 1 186 ? 4.945 -11.070 4.314 1.00 80.44 186 SER A O 1
ATOM 1507 N N . LEU A 1 187 ? 2.785 -10.694 4.884 1.00 80.81 187 LEU A N 1
ATOM 1508 C CA . LEU A 1 187 ? 2.202 -11.701 4.001 1.00 80.81 187 LEU A CA 1
ATOM 1509 C C . LEU A 1 187 ? 2.120 -11.178 2.562 1.00 80.81 187 LEU A C 1
ATOM 1511 O O . LEU A 1 187 ? 2.603 -11.835 1.634 1.00 80.81 187 LEU A O 1
ATOM 1515 N N . THR A 1 188 ? 1.590 -9.963 2.374 1.00 79.62 188 THR A N 1
ATOM 1516 C CA . THR A 1 188 ? 1.428 -9.335 1.049 1.00 79.62 188 THR A CA 1
ATOM 1517 C C . THR A 1 188 ? 2.755 -9.192 0.297 1.00 79.62 188 THR A C 1
ATOM 1519 O O . THR A 1 188 ? 2.841 -9.440 -0.909 1.00 79.62 188 THR A O 1
ATOM 1522 N N . SER A 1 189 ? 3.831 -8.851 1.005 1.00 70.12 189 SER A N 1
ATOM 1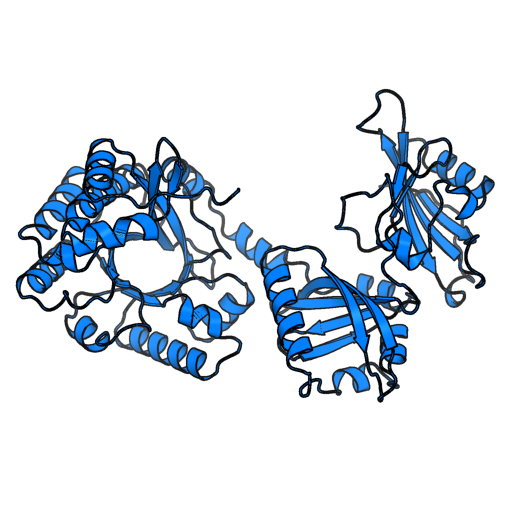523 C CA . SER A 1 189 ? 5.165 -8.643 0.431 1.00 70.12 189 SER A CA 1
ATOM 1524 C C . SER A 1 189 ? 5.832 -9.925 -0.098 1.00 70.12 189 SER A C 1
ATOM 1526 O O . SER A 1 189 ? 6.802 -9.844 -0.862 1.00 70.12 189 SER A O 1
ATOM 1528 N N . GLN A 1 190 ? 5.322 -11.111 0.258 1.00 72.25 190 GLN A N 1
ATOM 1529 C CA . GLN A 1 190 ? 5.918 -12.410 -0.091 1.00 72.25 190 GLN A CA 1
ATOM 1530 C C . GLN A 1 190 ? 5.127 -13.209 -1.142 1.00 72.25 190 GLN A C 1
ATOM 1532 O O . GLN A 1 190 ? 5.670 -14.163 -1.708 1.00 72.25 190 GLN A O 1
ATOM 1537 N N . LEU A 1 191 ? 3.911 -12.772 -1.490 1.00 66.69 191 LEU A N 1
ATOM 1538 C CA . LEU A 1 191 ? 2.957 -13.467 -2.373 1.00 66.69 191 LEU A CA 1
ATOM 1539 C C . LEU A 1 191 ? 3.555 -13.973 -3.699 1.00 66.69 191 LEU A C 1
ATOM 1541 O O . LEU A 1 191 ? 3.321 -15.102 -4.110 1.00 66.69 191 LEU A O 1
ATOM 1545 N N . ILE A 1 192 ? 4.386 -13.173 -4.369 1.00 54.66 192 ILE A N 1
ATOM 1546 C CA . ILE A 1 192 ? 4.897 -13.517 -5.711 1.00 54.66 192 ILE A CA 1
ATOM 1547 C C . ILE A 1 192 ? 5.895 -14.689 -5.675 1.00 54.66 192 ILE A C 1
ATOM 1549 O O . ILE A 1 192 ? 6.019 -15.443 -6.639 1.00 54.66 192 ILE A O 1
ATOM 1553 N N . ASN A 1 193 ? 6.652 -14.833 -4.584 1.00 54.34 193 ASN A N 1
ATOM 1554 C CA . ASN A 1 193 ? 7.831 -15.706 -4.547 1.00 54.34 193 ASN A CA 1
ATOM 1555 C C . ASN A 1 193 ? 7.725 -16.860 -3.549 1.00 54.34 193 ASN A C 1
ATOM 1557 O O . ASN A 1 193 ? 8.618 -17.711 -3.526 1.00 54.34 193 ASN A O 1
ATOM 1561 N N . ASP A 1 194 ? 6.670 -16.896 -2.739 1.00 68.69 194 ASP A N 1
ATOM 1562 C CA . ASP A 1 194 ? 6.480 -17.906 -1.714 1.00 68.69 194 ASP A CA 1
ATOM 1563 C C . ASP A 1 194 ? 5.105 -18.571 -1.827 1.00 68.69 194 ASP A C 1
ATOM 1565 O O . ASP A 1 194 ? 4.051 -17.970 -1.621 1.00 68.69 194 ASP A O 1
ATOM 1569 N N . LYS A 1 195 ? 5.132 -19.870 -2.138 1.00 71.50 195 LYS A N 1
ATOM 1570 C CA . LYS A 1 195 ? 3.921 -20.687 -2.233 1.00 71.50 195 LYS A CA 1
ATOM 1571 C C . LYS A 1 195 ? 3.213 -20.812 -0.887 1.00 71.50 195 LYS A C 1
ATOM 1573 O O . LYS A 1 195 ? 1.993 -20.949 -0.886 1.00 71.50 195 LYS A O 1
ATOM 1578 N N . ALA A 1 196 ? 3.951 -20.792 0.228 1.00 75.44 196 ALA A N 1
ATOM 1579 C CA . ALA A 1 196 ? 3.343 -20.864 1.553 1.00 75.44 196 ALA A CA 1
ATOM 1580 C C . ALA A 1 196 ? 2.532 -19.594 1.847 1.00 75.44 196 ALA A C 1
ATOM 1582 O O . ALA A 1 196 ? 1.369 -19.703 2.224 1.00 75.44 196 ALA A O 1
ATOM 1583 N N . SER A 1 197 ? 3.092 -18.418 1.559 1.00 78.75 197 SER A N 1
ATOM 1584 C CA . SER A 1 197 ? 2.406 -17.126 1.648 1.00 78.75 197 SER A CA 1
ATOM 1585 C C . SER A 1 197 ? 1.139 -17.083 0.782 1.00 78.75 197 SER A C 1
ATOM 1587 O O . SER A 1 197 ? 0.080 -16.714 1.278 1.00 78.75 197 SER A O 1
ATOM 1589 N N . MET A 1 198 ? 1.184 -17.545 -0.477 1.00 80.38 198 MET A N 1
ATOM 1590 C CA . MET A 1 198 ? -0.032 -17.619 -1.312 1.00 80.38 198 MET A CA 1
ATOM 1591 C C . MET A 1 198 ? -1.085 -18.586 -0.768 1.00 80.38 198 MET A C 1
ATOM 1593 O O . MET A 1 198 ? -2.276 -18.289 -0.810 1.00 80.38 198 MET A O 1
ATOM 1597 N N . ALA A 1 199 ? -0.668 -19.747 -0.257 1.00 80.38 199 ALA A N 1
ATOM 1598 C CA . ALA A 1 199 ? -1.595 -20.694 0.355 1.00 80.38 199 ALA A CA 1
ATOM 1599 C C . ALA A 1 199 ? -2.239 -20.112 1.625 1.00 80.38 199 ALA A C 1
ATOM 1601 O O . ALA A 1 199 ? -3.441 -20.277 1.818 1.00 80.38 199 ALA A O 1
ATOM 1602 N N . GLY A 1 200 ? -1.457 -19.403 2.447 1.00 85.81 200 GLY A N 1
ATOM 1603 C CA . GLY A 1 200 ? -1.940 -18.672 3.617 1.00 85.81 200 GLY A CA 1
ATOM 1604 C C . GLY A 1 200 ? -2.951 -17.595 3.234 1.00 85.81 200 GLY A C 1
ATOM 1605 O O . GLY A 1 200 ? -4.060 -17.601 3.756 1.00 85.81 200 GLY A O 1
ATOM 1606 N N . MET A 1 201 ? -2.621 -16.752 2.252 1.00 87.81 201 MET A N 1
ATOM 1607 C CA . MET A 1 201 ? -3.526 -15.733 1.709 1.00 87.81 201 MET A CA 1
ATOM 1608 C C . MET A 1 201 ? -4.864 -16.338 1.260 1.00 87.81 201 MET A C 1
ATOM 1610 O O . MET A 1 201 ? -5.918 -15.902 1.714 1.00 87.81 201 MET A O 1
ATOM 1614 N N . ASN A 1 202 ? -4.837 -17.396 0.441 1.00 86.81 202 ASN A N 1
ATOM 1615 C CA . ASN A 1 202 ? -6.056 -18.071 -0.018 1.00 86.81 202 ASN A CA 1
ATOM 1616 C C . ASN A 1 202 ? -6.884 -18.640 1.144 1.00 86.81 202 ASN A C 1
ATOM 1618 O O . ASN A 1 202 ? -8.108 -18.545 1.135 1.00 86.81 202 ASN A O 1
ATOM 1622 N N . ALA A 1 203 ? -6.229 -19.228 2.150 1.00 88.81 203 ALA A N 1
ATOM 1623 C CA . ALA A 1 203 ? -6.912 -19.772 3.318 1.00 88.81 203 ALA A CA 1
ATOM 1624 C C . ALA A 1 203 ? -7.586 -18.674 4.155 1.00 88.81 203 ALA A C 1
ATOM 1626 O O . ALA A 1 203 ? -8.717 -18.864 4.599 1.00 88.81 203 ALA A O 1
ATOM 1627 N N . ILE A 1 204 ? -6.925 -17.527 4.344 1.00 89.38 204 ILE A N 1
ATOM 1628 C CA . ILE A 1 204 ? -7.488 -16.390 5.086 1.00 89.38 204 ILE A CA 1
ATOM 1629 C C . ILE A 1 204 ? -8.659 -15.779 4.318 1.00 89.38 204 ILE A C 1
ATOM 1631 O O . ILE A 1 204 ? -9.705 -15.531 4.911 1.00 89.38 204 ILE A O 1
ATOM 1635 N N . LEU A 1 205 ? -8.523 -15.584 3.003 1.00 91.31 205 LEU A N 1
ATOM 1636 C CA . LEU A 1 205 ? -9.606 -15.072 2.160 1.00 91.31 205 LEU A CA 1
ATOM 1637 C C . LEU A 1 205 ? -10.829 -15.995 2.191 1.00 91.31 205 LEU A C 1
ATOM 1639 O O . LEU A 1 205 ? -11.954 -15.516 2.337 1.00 91.31 205 LEU A O 1
ATOM 1643 N N . GLN A 1 206 ? -10.614 -17.314 2.129 1.00 91.56 206 GLN A N 1
ATOM 1644 C CA . GLN A 1 206 ? -11.694 -18.290 2.264 1.00 91.56 206 GLN A CA 1
ATOM 1645 C C . GLN A 1 206 ? -12.345 -18.224 3.650 1.00 91.56 206 GLN A C 1
ATOM 1647 O O . GLN A 1 206 ? -13.566 -18.172 3.739 1.00 91.56 206 GLN A O 1
ATOM 1652 N N . LEU A 1 207 ? -11.550 -18.160 4.722 1.00 89.69 207 LEU A N 1
ATOM 1653 C CA . LEU A 1 207 ? -12.059 -18.020 6.088 1.00 89.69 207 LEU A CA 1
ATOM 1654 C C . LEU A 1 207 ? -12.912 -16.755 6.245 1.00 89.69 207 LEU A C 1
ATOM 1656 O O . LEU A 1 207 ? -13.995 -16.813 6.820 1.00 89.69 207 LEU A O 1
ATOM 1660 N N . CYS A 1 208 ? -12.439 -15.623 5.721 1.00 91.88 208 CYS A N 1
ATOM 1661 C CA . CYS A 1 208 ? -13.190 -14.372 5.754 1.00 91.88 208 CYS A CA 1
ATOM 1662 C C . CYS A 1 208 ? -14.510 -14.510 4.992 1.00 91.88 208 CYS A C 1
ATOM 1664 O O . CYS A 1 208 ? -15.548 -14.092 5.491 1.00 91.88 208 CYS A O 1
ATOM 1666 N N . SER A 1 209 ? -14.492 -15.155 3.822 1.00 91.44 209 SER A N 1
ATOM 1667 C CA . SER A 1 209 ? -15.706 -15.426 3.050 1.00 91.44 209 SER A CA 1
ATOM 1668 C C . SER A 1 209 ? -16.699 -16.316 3.802 1.00 91.44 209 SER A C 1
ATOM 1670 O O . SER A 1 209 ? -17.888 -16.015 3.801 1.00 91.44 209 SER A O 1
ATOM 1672 N N . ASP A 1 210 ? -16.234 -17.397 4.431 1.00 91.38 210 ASP A N 1
ATOM 1673 C CA . ASP A 1 210 ? -17.085 -18.363 5.142 1.00 91.38 210 ASP A CA 1
ATOM 1674 C C . ASP A 1 210 ? -17.733 -17.763 6.399 1.00 91.38 210 ASP A C 1
ATOM 1676 O O . ASP A 1 210 ? -18.796 -18.210 6.830 1.00 91.38 210 ASP A O 1
ATOM 1680 N N . LEU A 1 211 ? -17.082 -16.760 6.992 1.00 90.12 211 LEU A N 1
ATOM 1681 C CA . LEU A 1 211 ? -17.530 -16.064 8.197 1.00 90.12 211 LEU A CA 1
ATOM 1682 C C . LEU A 1 211 ? -18.171 -14.700 7.912 1.00 90.12 211 LEU A C 1
ATOM 1684 O O . LEU A 1 211 ? -18.473 -13.972 8.853 1.00 90.12 211 LEU A O 1
ATOM 1688 N N . GLU A 1 212 ? -18.354 -14.351 6.635 1.00 91.50 212 GLU A N 1
ATOM 1689 C CA . GLU A 1 212 ? -18.884 -13.054 6.194 1.00 91.50 212 GLU A CA 1
ATOM 1690 C C . GLU A 1 212 ? -18.098 -11.848 6.751 1.00 91.50 212 GLU A C 1
ATOM 1692 O O . GLU A 1 212 ? -18.635 -10.756 6.929 1.00 91.50 212 GLU A O 1
ATOM 1697 N N . LEU A 1 213 ? -16.797 -12.035 6.996 1.00 92.38 213 LEU A N 1
ATOM 1698 C CA . LEU A 1 213 ? -15.886 -10.981 7.428 1.00 92.38 213 LEU A CA 1
ATOM 1699 C C . LEU A 1 213 ? -15.383 -10.196 6.217 1.00 92.38 213 LEU A C 1
ATOM 1701 O O . LEU A 1 213 ? -14.938 -10.760 5.210 1.00 92.38 213 LEU A O 1
ATOM 1705 N N . ARG A 1 214 ? -15.386 -8.869 6.334 1.00 93.75 214 ARG A N 1
ATOM 1706 C CA . ARG A 1 214 ? -14.682 -8.001 5.394 1.00 93.75 214 ARG A CA 1
ATOM 1707 C C . ARG A 1 214 ? -13.176 -8.251 5.517 1.00 93.75 214 ARG A C 1
ATOM 1709 O O . ARG A 1 214 ? -12.654 -8.370 6.617 1.00 93.75 214 ARG A O 1
ATOM 1716 N N . CYS A 1 215 ? -12.472 -8.325 4.391 1.00 94.88 215 CYS A N 1
ATOM 1717 C CA . CYS A 1 215 ? -11.027 -8.533 4.372 1.00 94.88 215 CYS A CA 1
ATOM 1718 C C . CYS A 1 215 ? -10.341 -7.377 3.641 1.00 94.88 215 CYS A C 1
ATOM 1720 O O . CYS A 1 215 ? -10.672 -7.101 2.482 1.00 94.88 215 CYS A O 1
ATOM 1722 N N . VAL A 1 216 ? -9.409 -6.709 4.320 1.00 96.06 216 VAL A N 1
ATOM 1723 C CA . VAL A 1 216 ? -8.607 -5.606 3.781 1.00 96.06 216 VAL A CA 1
ATOM 1724 C C . VAL A 1 216 ? -7.152 -6.052 3.700 1.00 96.06 216 VAL A C 1
ATOM 1726 O O . VAL A 1 216 ? -6.569 -6.481 4.690 1.00 96.06 216 VAL A O 1
ATOM 1729 N N . ILE A 1 217 ? -6.559 -5.970 2.511 1.00 94.69 217 ILE A N 1
ATOM 1730 C CA . ILE A 1 217 ? -5.157 -6.345 2.298 1.00 94.69 217 ILE A CA 1
ATOM 1731 C C . ILE A 1 217 ? -4.253 -5.124 2.400 1.00 94.69 217 ILE A C 1
ATOM 1733 O O . ILE A 1 217 ? -4.459 -4.138 1.686 1.00 94.69 217 ILE A O 1
ATOM 1737 N N . GLU A 1 218 ? -3.212 -5.209 3.222 1.00 91.44 218 GLU A N 1
ATOM 1738 C CA . GLU A 1 218 ? -2.298 -4.097 3.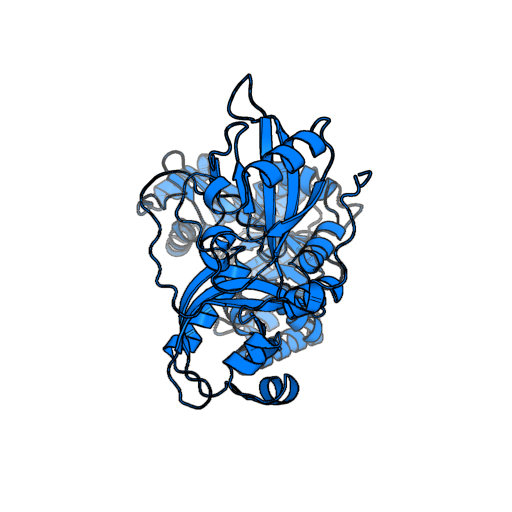439 1.00 91.44 218 GLU A CA 1
ATOM 1739 C C . GLU A 1 218 ? -1.027 -4.143 2.597 1.00 91.44 218 GLU A C 1
ATOM 1741 O O . GLU A 1 218 ? -0.539 -5.197 2.179 1.00 91.44 218 GLU A O 1
ATOM 1746 N N . GLY A 1 219 ? -0.468 -2.950 2.377 1.00 85.25 219 GLY A N 1
ATOM 1747 C CA . GLY A 1 219 ? 0.836 -2.745 1.759 1.00 85.25 219 GLY A CA 1
ATOM 1748 C C . GLY A 1 219 ? 0.923 -3.224 0.308 1.00 85.25 219 GLY A C 1
ATOM 1749 O O . GLY A 1 219 ? 1.941 -3.751 -0.144 1.00 85.25 219 GLY A O 1
ATOM 1750 N N . ILE A 1 220 ? -0.141 -2.994 -0.460 1.00 84.44 220 ILE A N 1
ATOM 1751 C CA . ILE A 1 220 ? -0.137 -3.191 -1.908 1.00 84.44 220 ILE A CA 1
ATOM 1752 C C . ILE A 1 220 ? 0.674 -2.065 -2.559 1.00 84.44 220 ILE A C 1
ATOM 1754 O O . ILE A 1 220 ? 0.249 -0.911 -2.643 1.00 84.44 220 ILE A O 1
ATOM 1758 N N . GLU A 1 221 ? 1.865 -2.410 -3.039 1.00 79.94 221 GLU A N 1
ATOM 1759 C CA . GLU A 1 221 ? 2.793 -1.455 -3.660 1.00 79.94 221 GLU A CA 1
ATOM 1760 C C . GLU A 1 221 ? 2.817 -1.533 -5.196 1.00 79.94 221 GLU A C 1
ATOM 1762 O O . GLU A 1 221 ? 3.306 -0.611 -5.846 1.00 79.94 221 GLU A O 1
ATOM 1767 N N . THR A 1 222 ? 2.301 -2.614 -5.799 1.00 66.56 222 THR A N 1
ATOM 1768 C CA . THR A 1 222 ? 2.422 -2.869 -7.250 1.00 66.56 222 THR A CA 1
ATOM 1769 C C . THR A 1 222 ? 1.123 -3.351 -7.889 1.00 66.56 222 THR A C 1
ATOM 1771 O O . THR A 1 222 ? 0.344 -4.070 -7.262 1.00 66.56 222 THR A O 1
ATOM 1774 N N . CYS A 1 223 ? 0.924 -3.026 -9.172 1.00 69.06 223 CYS A N 1
ATOM 1775 C CA . CYS A 1 223 ? -0.211 -3.525 -9.959 1.00 69.06 223 CYS A CA 1
ATOM 1776 C C . CYS A 1 223 ? -0.214 -5.059 -10.077 1.00 69.06 223 CYS A C 1
ATOM 1778 O O . CYS A 1 223 ? -1.283 -5.658 -10.084 1.00 69.06 223 CYS A O 1
ATOM 1780 N N . MET A 1 224 ? 0.961 -5.701 -10.098 1.00 61.25 224 MET A N 1
ATOM 1781 C CA . MET A 1 224 ? 1.076 -7.164 -10.091 1.00 61.25 224 MET A CA 1
ATOM 1782 C C . MET A 1 224 ? 0.573 -7.768 -8.776 1.00 61.25 224 MET A C 1
ATOM 1784 O O . MET A 1 224 ? -0.220 -8.703 -8.806 1.00 61.25 224 MET A O 1
ATOM 1788 N N . ALA A 1 225 ? 0.989 -7.221 -7.626 1.00 68.75 225 ALA A N 1
ATOM 1789 C CA . ALA A 1 225 ? 0.481 -7.667 -6.328 1.00 68.75 225 ALA A CA 1
ATOM 1790 C C . ALA A 1 225 ? -1.045 -7.503 -6.257 1.00 68.75 225 ALA A C 1
ATOM 1792 O O . ALA A 1 225 ? -1.732 -8.439 -5.864 1.00 68.75 225 ALA A O 1
ATOM 1793 N N . ARG A 1 226 ? -1.582 -6.368 -6.733 1.00 79.88 226 ARG A N 1
ATOM 1794 C CA . ARG A 1 226 ? -3.031 -6.160 -6.891 1.00 79.88 226 ARG A CA 1
ATOM 1795 C C . ARG A 1 226 ? -3.676 -7.245 -7.763 1.00 79.88 226 ARG A C 1
ATOM 1797 O O . ARG A 1 226 ? -4.680 -7.806 -7.352 1.00 79.88 226 ARG A O 1
ATOM 1804 N N . GLY A 1 227 ? -3.120 -7.538 -8.940 1.00 67.69 227 GLY A N 1
ATOM 1805 C CA . GLY A 1 227 ? -3.664 -8.546 -9.859 1.00 67.69 227 GLY A CA 1
ATOM 1806 C C . GLY A 1 227 ? -3.729 -9.940 -9.233 1.00 67.69 227 GLY A C 1
ATOM 1807 O O . GLY A 1 227 ? -4.784 -10.563 -9.239 1.00 67.69 227 GLY A O 1
ATOM 1808 N N . ILE A 1 228 ? -2.639 -10.381 -8.599 1.00 70.94 228 ILE A N 1
ATOM 1809 C CA . ILE A 1 228 ? -2.578 -11.665 -7.880 1.00 70.94 228 ILE A CA 1
ATOM 1810 C C . ILE A 1 228 ? -3.614 -11.717 -6.750 1.00 70.94 228 ILE A C 1
ATOM 1812 O O . ILE A 1 228 ? -4.267 -12.738 -6.551 1.00 70.94 228 ILE A O 1
ATOM 1816 N N . LEU A 1 229 ? -3.773 -10.620 -6.007 1.00 82.69 229 LEU A N 1
ATOM 1817 C CA . LEU A 1 229 ? -4.752 -10.525 -4.927 1.00 82.69 229 LEU A CA 1
ATOM 1818 C C . LEU A 1 229 ? -6.194 -10.593 -5.448 1.00 82.69 229 LEU A C 1
ATOM 1820 O O . LEU A 1 229 ? -7.008 -11.292 -4.853 1.00 82.69 229 LEU A O 1
ATOM 1824 N N . ILE A 1 230 ? -6.500 -9.940 -6.573 1.00 80.50 230 ILE A N 1
ATOM 1825 C CA . ILE A 1 230 ? -7.811 -10.044 -7.235 1.00 80.50 230 ILE A CA 1
ATOM 1826 C C . ILE A 1 230 ? -8.079 -11.491 -7.663 1.00 80.50 230 ILE A C 1
ATOM 1828 O O . ILE A 1 230 ? -9.154 -12.018 -7.385 1.00 80.50 230 ILE A O 1
ATOM 1832 N N . GLU A 1 231 ? -7.100 -12.162 -8.280 1.00 74.56 231 GLU A N 1
ATOM 1833 C CA . GLU A 1 231 ? -7.221 -13.575 -8.675 1.00 74.56 231 GLU A CA 1
ATOM 1834 C C . GLU A 1 231 ? -7.430 -14.509 -7.475 1.00 74.56 231 GLU A C 1
ATOM 1836 O O . GLU A 1 231 ? -8.169 -15.489 -7.573 1.00 74.56 231 GLU A O 1
ATOM 1841 N N . ALA A 1 232 ? -6.818 -14.193 -6.331 1.00 78.19 232 ALA A N 1
ATOM 1842 C CA . ALA A 1 232 ? -7.017 -14.906 -5.072 1.00 78.19 232 ALA A CA 1
ATOM 1843 C C . ALA A 1 232 ? -8.393 -14.637 -4.424 1.00 78.19 232 ALA A C 1
ATOM 1845 O O . ALA A 1 232 ? -8.764 -15.322 -3.473 1.00 78.19 232 ALA A O 1
ATOM 1846 N N . GLY A 1 233 ? -9.161 -13.666 -4.932 1.00 84.38 233 GLY A N 1
ATOM 1847 C CA . GLY A 1 233 ? -10.488 -13.299 -4.432 1.00 84.38 233 GLY A CA 1
ATOM 1848 C C . GLY A 1 233 ? -10.502 -12.130 -3.442 1.00 84.38 233 GLY A C 1
ATOM 1849 O O . GLY A 1 233 ? -11.542 -11.860 -2.836 1.00 84.38 233 GLY A O 1
ATOM 1850 N N . ALA A 1 234 ? -9.384 -11.418 -3.268 1.00 91.50 234 ALA A N 1
ATOM 1851 C CA . ALA A 1 234 ? -9.340 -10.218 -2.441 1.00 91.50 234 ALA A CA 1
ATOM 1852 C C . ALA A 1 234 ? -10.139 -9.081 -3.090 1.00 91.50 234 ALA A C 1
ATOM 1854 O O .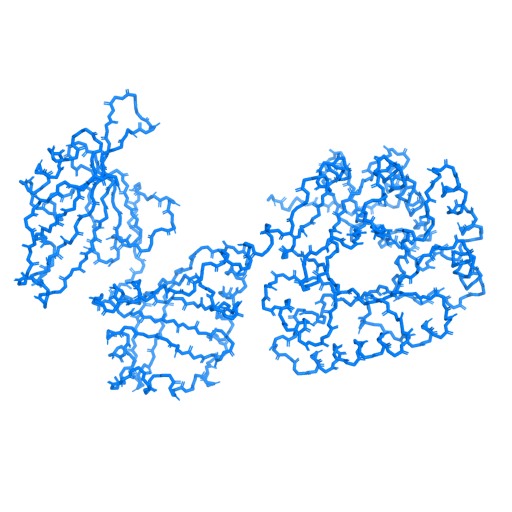 ALA A 1 234 ? -10.033 -8.819 -4.289 1.00 91.50 234 ALA A O 1
ATOM 1855 N N . LYS A 1 235 ? -10.926 -8.375 -2.273 1.00 93.75 235 LYS A N 1
ATOM 1856 C CA . LYS A 1 235 ? -11.823 -7.308 -2.742 1.00 93.75 235 LYS A CA 1
ATOM 1857 C C . LYS A 1 235 ? -11.338 -5.915 -2.384 1.00 93.75 235 LYS A C 1
ATOM 1859 O O . LYS A 1 235 ? -11.553 -4.995 -3.163 1.00 93.75 235 LYS A O 1
ATOM 1864 N N . ILE A 1 236 ? -10.724 -5.747 -1.216 1.00 96.06 236 ILE A N 1
ATOM 1865 C CA . ILE A 1 236 ? -10.374 -4.437 -0.665 1.00 96.06 236 ILE A CA 1
ATOM 1866 C C . ILE A 1 236 ? -8.899 -4.446 -0.297 1.00 96.06 236 ILE A C 1
ATOM 1868 O O . ILE A 1 236 ? -8.387 -5.434 0.229 1.00 96.06 236 ILE A O 1
ATOM 1872 N N . GLY A 1 237 ? -8.209 -3.344 -0.558 1.00 95.38 237 GLY A N 1
ATOM 1873 C CA . GLY A 1 237 ? -6.851 -3.185 -0.072 1.00 95.38 237 GLY A CA 1
ATOM 1874 C C . GLY A 1 237 ? -6.380 -1.747 -0.032 1.00 95.38 237 GLY A C 1
ATOM 1875 O O . GLY A 1 237 ? -7.042 -0.825 -0.511 1.00 95.38 237 GLY A O 1
ATOM 1876 N N . GLN A 1 238 ? -5.206 -1.589 0.559 1.00 94.50 238 GLN A N 1
ATOM 1877 C CA . GLN A 1 238 ? -4.536 -0.318 0.770 1.00 94.50 238 GLN A CA 1
ATOM 1878 C C . GLN A 1 238 ? -3.030 -0.461 0.553 1.00 94.50 238 GLN A C 1
ATOM 1880 O O . GLN A 1 238 ? -2.469 -1.558 0.565 1.00 94.50 238 GLN A O 1
ATOM 1885 N N . GLY A 1 239 ? -2.359 0.661 0.319 1.00 89.31 239 GLY A N 1
ATOM 1886 C CA . GLY A 1 239 ? -0.917 0.694 0.110 1.00 89.31 239 GLY A CA 1
ATOM 1887 C C . GLY A 1 239 ? -0.479 1.776 -0.866 1.00 89.31 239 GLY A C 1
ATOM 1888 O O . GLY A 1 239 ? -1.288 2.485 -1.467 1.00 89.31 239 GLY A O 1
ATOM 1889 N N . PHE A 1 240 ? 0.838 1.896 -1.039 1.00 83.50 240 PHE A N 1
ATOM 1890 C CA . PHE A 1 240 ? 1.456 2.982 -1.807 1.00 83.50 240 PHE A CA 1
ATOM 1891 C C . PHE A 1 240 ? 1.146 2.942 -3.309 1.00 83.50 240 PHE A C 1
ATOM 1893 O O . PHE A 1 240 ? 1.374 3.939 -4.005 1.00 83.50 240 PHE A O 1
ATOM 1900 N N . LEU A 1 241 ? 0.610 1.824 -3.818 1.00 78.88 241 LEU A N 1
ATOM 1901 C CA . LEU A 1 241 ? 0.046 1.779 -5.164 1.00 78.88 241 LEU A CA 1
ATOM 1902 C C . LEU A 1 241 ? -1.055 2.835 -5.328 1.00 78.88 241 LEU A C 1
ATOM 1904 O O . LEU A 1 241 ? -1.083 3.526 -6.349 1.00 78.88 241 LEU A O 1
ATOM 1908 N N . PHE A 1 242 ? -1.909 2.988 -4.316 1.00 83.56 242 PHE A N 1
ATOM 1909 C CA . PHE A 1 242 ? -3.036 3.913 -4.322 1.00 83.56 242 PHE A CA 1
ATOM 1910 C C . PHE A 1 242 ? -2.593 5.267 -3.768 1.00 83.56 242 PHE A C 1
ATOM 1912 O O . PHE A 1 242 ? -2.384 6.202 -4.537 1.00 83.56 242 PHE A O 1
ATOM 1919 N N . ASP A 1 243 ? -2.338 5.362 -2.466 1.00 85.94 243 ASP A N 1
ATOM 1920 C CA . ASP A 1 243 ? -1.890 6.601 -1.836 1.00 85.94 243 ASP A CA 1
ATOM 1921 C C . ASP A 1 243 ? -1.067 6.311 -0.567 1.00 85.94 243 ASP A C 1
ATOM 1923 O O . ASP A 1 243 ? -1.216 5.274 0.087 1.00 85.94 243 ASP A O 1
ATOM 1927 N N . LYS A 1 244 ? -0.160 7.231 -0.231 1.00 81.44 244 LYS A N 1
ATOM 1928 C CA . LYS A 1 244 ? 0.649 7.176 0.998 1.00 81.44 244 LYS A CA 1
ATOM 1929 C C . LYS A 1 244 ? -0.099 7.742 2.203 1.00 81.44 244 LYS A C 1
ATOM 1931 O O . LYS A 1 244 ? 0.345 7.529 3.329 1.00 81.44 244 LYS A O 1
ATOM 1936 N N . GLY A 1 245 ? -1.195 8.452 1.955 1.00 87.00 245 GLY A N 1
ATOM 1937 C CA . GLY A 1 245 ? -2.043 9.045 2.968 1.00 87.00 245 GLY A CA 1
ATOM 1938 C C . GLY A 1 245 ? -2.211 10.545 2.766 1.00 87.00 245 GLY A C 1
ATOM 1939 O O . GLY A 1 245 ? -1.294 11.251 2.346 1.00 87.00 245 GLY A O 1
ATOM 1940 N N . VAL A 1 246 ? -3.407 11.011 3.095 1.00 92.38 246 VAL A N 1
ATOM 1941 C CA . VAL A 1 246 ? -3.876 12.383 2.936 1.00 92.38 246 VAL A CA 1
ATOM 1942 C C . VAL A 1 246 ? -3.947 13.017 4.314 1.00 92.38 246 VAL A C 1
ATOM 1944 O O . VAL A 1 246 ? -4.536 12.449 5.229 1.00 92.38 246 VAL A O 1
ATOM 1947 N N . GLU A 1 247 ? -3.348 14.187 4.499 1.00 93.44 247 GLU A N 1
ATOM 1948 C CA . GLU A 1 247 ? -3.478 14.894 5.774 1.00 93.44 247 GLU A CA 1
ATOM 1949 C C . GLU A 1 247 ? -4.945 15.261 6.046 1.00 93.44 247 GLU A C 1
ATOM 1951 O O . GLU A 1 247 ? -5.675 15.653 5.134 1.00 93.44 247 GLU A O 1
ATOM 1956 N N . GLU A 1 248 ? -5.368 15.164 7.308 1.00 91.31 248 GLU A N 1
ATOM 1957 C CA . GLU A 1 248 ? -6.755 15.395 7.744 1.00 91.31 248 GLU A CA 1
ATOM 1958 C C . GLU A 1 248 ? -7.374 16.701 7.204 1.00 91.31 248 GLU A C 1
ATOM 1960 O O . GLU A 1 248 ? -8.543 16.727 6.824 1.00 91.31 248 GLU A O 1
ATOM 1965 N N . HIS A 1 249 ? -6.583 17.771 7.075 1.00 92.81 249 HIS A N 1
ATOM 1966 C CA . HIS A 1 249 ? -7.053 19.071 6.593 1.00 92.81 249 HIS A CA 1
ATOM 1967 C C . HIS A 1 249 ? -7.379 19.089 5.087 1.00 92.81 249 HIS A C 1
ATOM 1969 O O . HIS A 1 249 ? -8.175 19.914 4.641 1.00 92.81 249 HIS A O 1
ATOM 1975 N N . ALA A 1 250 ? -6.777 18.188 4.306 1.00 93.12 250 ALA A N 1
ATOM 1976 C CA . ALA A 1 250 ? -6.965 18.070 2.861 1.00 93.12 250 ALA A CA 1
ATOM 1977 C C . ALA A 1 250 ? -7.992 16.986 2.482 1.00 93.12 250 ALA A C 1
ATOM 1979 O O . ALA A 1 250 ? -8.374 16.876 1.316 1.00 93.12 250 ALA A O 1
ATOM 1980 N N . LEU A 1 251 ? -8.468 16.195 3.453 1.00 92.62 251 LEU A N 1
ATOM 1981 C CA . LEU A 1 251 ? -9.281 15.004 3.206 1.00 92.62 251 LEU A CA 1
ATOM 1982 C C . LEU A 1 251 ? -10.568 15.301 2.425 1.00 92.62 251 LEU A C 1
ATOM 1984 O O . LEU A 1 251 ? -10.880 14.618 1.451 1.00 92.62 251 LEU A O 1
ATOM 1988 N N . LYS A 1 252 ? -11.307 16.345 2.813 1.00 90.56 252 LYS A N 1
ATOM 1989 C CA . LYS A 1 252 ? -12.572 16.711 2.156 1.00 90.56 252 LYS A CA 1
ATOM 1990 C C . LYS A 1 252 ? -12.379 17.073 0.682 1.00 90.56 252 LYS A C 1
ATOM 1992 O O . LYS A 1 252 ? -13.174 16.668 -0.169 1.00 90.56 252 LYS A O 1
ATOM 1997 N N . GLU A 1 253 ? -11.339 17.846 0.385 1.00 90.31 253 GLU A N 1
ATOM 1998 C CA . GLU A 1 253 ? -11.002 18.226 -0.986 1.00 90.31 253 GLU A CA 1
ATOM 1999 C C . GLU A 1 253 ? -10.551 17.003 -1.788 1.00 90.31 253 GLU A C 1
ATOM 2001 O O . GLU A 1 253 ? -11.020 16.796 -2.906 1.00 90.31 253 GLU A O 1
ATOM 2006 N N . TRP A 1 254 ? -9.719 16.148 -1.189 1.00 91.19 254 TRP A N 1
ATOM 2007 C CA . TRP A 1 254 ? -9.265 14.908 -1.810 1.00 91.19 254 TRP A CA 1
ATOM 2008 C C . TRP A 1 254 ? -10.435 13.989 -2.180 1.00 91.19 254 TRP A C 1
ATOM 2010 O O . TRP A 1 254 ? -10.495 13.526 -3.314 1.00 91.19 254 TRP A O 1
ATOM 2020 N N . ILE A 1 255 ? -11.408 13.791 -1.279 1.00 89.50 255 ILE A N 1
ATOM 2021 C CA . ILE A 1 255 ? -12.612 12.981 -1.549 1.00 89.50 255 ILE A CA 1
ATOM 2022 C C . ILE A 1 255 ? -13.445 13.602 -2.671 1.00 89.50 255 ILE A C 1
ATOM 2024 O O . ILE A 1 255 ? -13.913 12.893 -3.557 1.00 89.50 255 ILE A O 1
ATOM 2028 N N . THR A 1 256 ? -13.612 14.926 -2.664 1.00 87.38 256 THR A N 1
ATOM 2029 C CA . THR A 1 256 ? -14.400 15.635 -3.687 1.00 87.38 256 THR A CA 1
ATOM 2030 C C . THR A 1 256 ? -13.780 15.496 -5.081 1.00 87.38 256 THR A C 1
ATOM 2032 O O . THR A 1 256 ? -14.503 15.387 -6.069 1.00 87.38 256 THR A O 1
ATOM 2035 N N . ASN A 1 257 ? -12.449 15.476 -5.155 1.00 87.56 257 ASN A N 1
ATOM 2036 C CA . ASN A 1 257 ? -11.691 15.359 -6.400 1.00 87.56 257 ASN A CA 1
ATOM 2037 C C . ASN A 1 257 ? -11.331 13.908 -6.759 1.00 87.56 257 ASN A C 1
ATOM 2039 O O . ASN A 1 257 ? -10.660 13.671 -7.767 1.00 87.56 257 ASN A O 1
ATOM 2043 N N . TYR A 1 258 ? -11.742 12.933 -5.946 1.00 84.88 258 TYR A N 1
ATOM 2044 C CA . TYR A 1 258 ? -11.380 11.540 -6.142 1.00 84.88 258 TYR A CA 1
ATOM 2045 C C . TYR A 1 258 ? -11.991 10.992 -7.437 1.00 84.88 258 TYR A C 1
ATOM 2047 O O . TYR A 1 258 ? -13.208 10.984 -7.615 1.00 84.88 258 TYR A O 1
ATOM 2055 N N . THR A 1 259 ? -11.143 10.505 -8.349 1.00 75.00 259 THR A N 1
ATOM 2056 C CA . THR A 1 259 ? -11.576 9.870 -9.603 1.00 75.00 259 THR A CA 1
ATOM 2057 C C . THR A 1 259 ? -10.860 8.536 -9.798 1.00 75.00 259 THR A C 1
ATOM 2059 O O . THR A 1 259 ? -9.633 8.473 -9.777 1.00 75.00 259 THR A O 1
ATOM 2062 N N . HIS A 1 260 ? -11.604 7.448 -10.029 1.00 69.50 260 HIS A N 1
ATOM 2063 C CA . HIS A 1 260 ? -11.025 6.101 -10.200 1.00 69.50 260 HIS A CA 1
ATOM 2064 C C . HIS A 1 260 ? -10.074 6.008 -11.408 1.00 69.50 260 HIS A C 1
ATOM 2066 O O . HIS A 1 260 ? -9.106 5.244 -11.401 1.00 69.50 260 HIS A O 1
ATOM 2072 N N . SER A 1 261 ? -10.300 6.843 -12.431 1.00 54.31 261 SER A N 1
ATOM 2073 C CA . SER A 1 261 ? -9.513 6.880 -13.670 1.00 54.31 261 SER A CA 1
ATOM 2074 C C . SER A 1 261 ? -8.021 7.137 -13.450 1.00 54.31 261 SER A C 1
ATOM 2076 O O . SER A 1 261 ? -7.211 6.681 -14.253 1.00 54.31 261 SER A O 1
ATOM 2078 N N . GLN A 1 262 ? -7.633 7.822 -12.366 1.00 55.66 262 GLN A N 1
ATOM 2079 C CA . GLN A 1 262 ? -6.225 8.126 -12.093 1.00 55.66 262 GLN A CA 1
ATOM 2080 C C . GLN A 1 262 ? -5.398 6.884 -11.719 1.00 55.66 262 GLN A C 1
ATOM 2082 O O . GLN A 1 262 ? -4.199 6.844 -11.992 1.00 55.66 262 GLN A O 1
ATOM 2087 N N . TYR A 1 263 ? -6.024 5.854 -11.136 1.00 56.66 263 TYR A N 1
ATOM 2088 C CA . TYR A 1 263 ? -5.335 4.621 -10.743 1.00 56.66 263 TYR A CA 1
ATOM 2089 C C . TYR A 1 263 ? -5.318 3.574 -11.848 1.00 56.66 263 TYR A C 1
ATOM 2091 O O . TYR A 1 263 ? -4.287 2.920 -12.011 1.00 56.66 263 TYR A O 1
ATOM 2099 N N . SER A 1 264 ? -6.387 3.492 -12.657 1.00 48.41 264 SER A N 1
ATOM 2100 C CA . SER A 1 264 ? -6.344 2.775 -13.941 1.00 48.41 264 SER A CA 1
ATOM 2101 C C . SER A 1 264 ? -5.174 3.312 -14.753 1.00 48.41 264 SER A C 1
ATOM 2103 O O . SER A 1 264 ? -4.226 2.583 -15.008 1.00 48.41 264 SER A O 1
ATOM 2105 N N . ALA A 1 265 ? -5.121 4.633 -14.960 1.00 42.31 265 ALA A N 1
ATOM 2106 C CA . ALA A 1 265 ? -4.029 5.286 -15.667 1.00 42.31 265 ALA A CA 1
ATOM 2107 C C . ALA A 1 265 ? -2.647 5.059 -15.033 1.00 42.31 265 ALA A C 1
ATOM 2109 O O . ALA A 1 265 ? -1.661 5.175 -15.737 1.00 42.31 265 ALA A O 1
ATOM 2110 N N . LYS A 1 266 ? -2.513 4.747 -13.738 1.00 49.97 266 LYS A N 1
ATOM 2111 C CA . LYS A 1 266 ? -1.215 4.462 -13.091 1.00 49.97 266 LYS A CA 1
ATOM 2112 C C . LYS A 1 266 ? -0.748 3.025 -13.342 1.00 49.97 266 LYS A C 1
ATOM 2114 O O . LYS A 1 266 ? 0.450 2.806 -13.510 1.00 49.97 266 LYS A O 1
ATOM 2119 N N . CYS A 1 267 ? -1.679 2.073 -13.414 1.00 45.00 267 CYS A N 1
ATOM 2120 C CA . CYS A 1 267 ? -1.392 0.725 -13.903 1.00 45.00 267 CYS A CA 1
ATOM 2121 C C . CYS A 1 267 ? -1.271 0.672 -15.437 1.00 45.00 267 CYS A C 1
ATOM 2123 O O . CYS A 1 267 ? -0.495 -0.136 -15.940 1.00 45.00 267 CYS A O 1
ATOM 2125 N N . ASP A 1 268 ? -1.922 1.595 -16.152 1.00 40.16 268 ASP A N 1
ATOM 2126 C CA . ASP A 1 268 ? -1.862 1.736 -17.611 1.00 40.16 268 ASP A CA 1
ATOM 2127 C C . ASP A 1 268 ? -0.660 2.596 -18.087 1.00 40.16 268 ASP A C 1
ATOM 2129 O O . ASP A 1 268 ? -0.142 2.372 -19.176 1.00 40.16 268 ASP A O 1
ATOM 2133 N N . ASN A 1 269 ? -0.163 3.561 -17.290 1.00 39.50 269 ASN A N 1
ATOM 2134 C CA . ASN A 1 269 ? 0.991 4.439 -17.604 1.00 39.50 269 ASN A CA 1
ATOM 2135 C C . ASN A 1 269 ? 2.310 3.977 -16.978 1.00 39.50 269 ASN A C 1
ATOM 2137 O O . ASN A 1 269 ? 3.340 4.640 -17.142 1.00 39.50 269 ASN A O 1
ATOM 2141 N N . ALA A 1 270 ? 2.330 2.856 -16.264 1.00 43.06 270 ALA A N 1
ATOM 2142 C CA . ALA A 1 270 ? 3.589 2.184 -16.011 1.00 43.06 270 ALA A CA 1
ATOM 2143 C C . ALA A 1 270 ? 4.086 1.712 -17.386 1.00 43.06 270 ALA A C 1
ATOM 2145 O O . ALA A 1 270 ? 3.481 0.816 -17.952 1.00 43.06 270 ALA A O 1
ATOM 2146 N N . THR A 1 271 ? 5.075 2.404 -17.973 1.00 46.62 271 THR A N 1
ATOM 2147 C CA . THR A 1 271 ? 5.451 2.365 -19.402 1.00 46.62 271 THR A CA 1
ATOM 2148 C C . THR A 1 271 ? 5.138 1.022 -20.053 1.00 46.62 271 THR A C 1
ATOM 2150 O O . THR A 1 271 ? 5.915 0.073 -19.902 1.00 46.62 271 THR A O 1
ATOM 2153 N N . LEU A 1 272 ? 3.986 0.953 -20.730 1.00 51.22 272 LEU A N 1
ATOM 2154 C CA . LEU A 1 272 ? 3.492 -0.248 -21.394 1.00 51.22 272 LEU A CA 1
ATOM 2155 C C . LEU A 1 272 ? 4.587 -0.864 -22.270 1.00 51.22 272 LEU A C 1
ATOM 2157 O O . LEU A 1 272 ? 5.516 -0.187 -22.728 1.00 51.22 272 LEU A O 1
ATOM 2161 N N . LEU A 1 273 ? 4.482 -2.174 -22.483 1.00 60.06 273 LEU A N 1
ATOM 2162 C CA . LEU A 1 273 ? 5.397 -2.945 -23.307 1.00 60.06 273 LEU A CA 1
ATOM 2163 C C . LEU A 1 273 ? 5.557 -2.210 -24.638 1.00 60.06 273 LEU A C 1
ATOM 2165 O O . LEU A 1 273 ? 4.576 -1.698 -25.176 1.00 60.06 273 LEU A O 1
ATOM 2169 N N . LEU A 1 274 ? 6.791 -2.149 -25.142 1.00 62.25 274 LEU A N 1
ATOM 2170 C CA . LEU A 1 274 ? 7.119 -1.427 -26.371 1.00 62.25 274 LEU A CA 1
ATOM 2171 C C . LEU A 1 274 ? 6.089 -1.738 -27.463 1.00 62.25 274 LEU A C 1
ATOM 2173 O O . LEU A 1 274 ? 5.830 -2.906 -27.764 1.00 62.25 274 LEU A O 1
ATOM 2177 N N . SER A 1 275 ? 5.525 -0.692 -28.063 1.00 60.44 275 SER A N 1
ATOM 2178 C CA . SER A 1 275 ? 4.644 -0.830 -29.217 1.00 60.44 275 SER A CA 1
ATOM 2179 C C . SER A 1 275 ? 5.361 -1.575 -30.346 1.00 60.44 275 SER A C 1
ATOM 2181 O O . SER A 1 275 ? 6.591 -1.541 -30.455 1.00 60.44 275 SER A O 1
ATOM 2183 N N . GLU A 1 276 ? 4.611 -2.202 -31.259 1.00 58.19 276 GLU A N 1
ATOM 2184 C CA . GLU A 1 276 ? 5.220 -2.850 -32.433 1.00 58.19 276 GLU A CA 1
ATOM 2185 C C . GLU A 1 276 ? 6.145 -1.904 -33.210 1.00 58.19 276 GLU A C 1
ATOM 2187 O O . GLU A 1 276 ? 7.175 -2.323 -33.738 1.00 58.19 276 GLU A O 1
ATOM 2192 N N . LYS A 1 277 ? 5.794 -0.616 -33.274 1.00 54.59 277 LYS A N 1
ATOM 2193 C CA . LYS A 1 277 ? 6.597 0.407 -33.946 1.00 54.59 277 LYS A CA 1
ATOM 2194 C C . LYS A 1 277 ? 7.941 0.615 -33.246 1.00 54.59 277 LYS A C 1
ATOM 2196 O O . LYS A 1 277 ? 8.965 0.696 -33.919 1.00 54.59 277 LYS A O 1
ATOM 2201 N N . GLU A 1 278 ? 7.956 0.667 -31.918 1.00 58.12 278 GLU A N 1
ATOM 2202 C CA . GLU A 1 278 ? 9.188 0.797 -31.133 1.00 58.12 278 GLU A CA 1
ATOM 2203 C C . GLU A 1 278 ? 10.052 -0.462 -31.211 1.00 58.12 278 GLU A C 1
ATOM 2205 O O . GLU A 1 278 ? 11.264 -0.357 -31.393 1.00 58.12 278 GLU A O 1
ATOM 2210 N N . LEU A 1 279 ? 9.440 -1.649 -31.158 1.00 65.00 279 LEU A N 1
ATOM 2211 C CA . LEU A 1 279 ? 10.153 -2.915 -31.343 1.00 65.00 279 LEU A CA 1
ATOM 2212 C C . LEU A 1 279 ? 10.818 -2.984 -32.721 1.00 65.00 279 LEU A C 1
ATOM 2214 O O . LEU A 1 279 ? 11.979 -3.372 -32.810 1.00 65.00 279 LEU A O 1
ATOM 2218 N N . ARG A 1 280 ? 10.138 -2.541 -33.789 1.00 61.75 280 ARG A N 1
ATOM 2219 C CA . ARG A 1 280 ? 10.729 -2.461 -35.138 1.00 61.75 280 ARG A CA 1
ATOM 2220 C C . ARG A 1 280 ? 11.924 -1.510 -35.200 1.00 61.75 280 ARG A C 1
ATOM 2222 O O . ARG A 1 280 ? 12.904 -1.824 -35.863 1.00 61.75 280 ARG A O 1
ATOM 2229 N N . LEU A 1 281 ? 11.871 -0.371 -34.509 1.00 57.97 281 LEU A N 1
ATOM 2230 C CA . LEU A 1 281 ? 13.002 0.563 -34.448 1.00 57.97 281 LEU A CA 1
ATOM 2231 C C . LEU A 1 281 ? 14.188 -0.025 -33.676 1.00 57.97 281 LEU A C 1
ATOM 2233 O O . LEU A 1 281 ? 15.335 0.126 -34.089 1.00 57.97 281 LEU A O 1
ATOM 2237 N N . LEU A 1 282 ? 13.923 -0.718 -32.569 1.00 66.50 282 LEU A N 1
ATOM 2238 C CA . LEU A 1 282 ? 14.959 -1.379 -31.774 1.00 66.50 282 LEU A CA 1
ATOM 2239 C C . LEU A 1 282 ? 15.561 -2.597 -32.485 1.00 66.50 282 LEU A C 1
ATOM 2241 O O . LEU A 1 282 ? 16.746 -2.884 -32.303 1.00 66.50 282 LEU A O 1
ATOM 2245 N N . GLU A 1 283 ? 14.778 -3.280 -33.323 1.00 71.62 283 GLU A N 1
ATOM 2246 C CA . GLU A 1 283 ? 15.243 -4.384 -34.168 1.00 71.62 283 GLU A CA 1
ATOM 2247 C C . GLU A 1 283 ? 16.369 -3.947 -35.116 1.00 71.62 283 GLU A C 1
ATOM 2249 O O . GLU A 1 283 ? 17.291 -4.715 -35.386 1.00 71.62 283 GLU A O 1
ATOM 2254 N N . LEU A 1 284 ? 16.316 -2.697 -35.583 1.00 62.25 284 LEU A N 1
ATOM 2255 C CA . LEU A 1 284 ? 17.290 -2.117 -36.507 1.00 62.25 284 LEU A CA 1
ATOM 2256 C C . LEU A 1 284 ? 18.567 -1.618 -35.818 1.00 62.25 284 LEU A C 1
ATOM 2258 O O . LEU A 1 284 ? 19.527 -1.269 -36.505 1.00 62.25 284 LEU A O 1
ATOM 2262 N N . ARG A 1 285 ? 18.608 -1.570 -34.479 1.00 66.62 285 ARG A N 1
ATOM 2263 C CA . ARG A 1 285 ? 19.784 -1.057 -33.768 1.00 66.62 285 ARG A CA 1
ATOM 2264 C C . ARG A 1 285 ? 20.952 -2.053 -33.806 1.00 66.62 285 ARG A C 1
ATOM 2266 O O . ARG A 1 285 ? 20.748 -3.249 -33.586 1.00 66.62 285 ARG A O 1
ATOM 2273 N N . PRO A 1 286 ? 22.197 -1.568 -33.978 1.00 66.00 286 PRO A N 1
ATOM 2274 C CA . PRO A 1 286 ? 23.381 -2.427 -34.005 1.00 66.00 286 PRO A CA 1
ATOM 2275 C C . PRO A 1 286 ? 23.740 -2.994 -32.622 1.00 66.00 286 PRO A C 1
ATOM 2277 O O . PRO A 1 286 ? 24.365 -4.052 -32.541 1.00 66.00 286 PRO A O 1
ATOM 2280 N N . HIS A 1 287 ? 23.305 -2.352 -31.535 1.00 77.44 287 HIS A N 1
ATOM 2281 C CA . HIS A 1 287 ? 23.631 -2.748 -30.164 1.00 77.44 287 HIS A CA 1
ATOM 2282 C C . HIS A 1 287 ? 22.692 -3.840 -29.618 1.00 77.44 287 HIS A C 1
ATOM 2284 O O . HIS A 1 287 ? 21.471 -3.751 -29.809 1.00 77.44 287 HIS A O 1
ATOM 2290 N N . PRO A 1 288 ? 23.219 -4.856 -28.902 1.00 89.44 288 PRO A N 1
ATOM 2291 C CA . PRO A 1 288 ? 22.407 -5.872 -28.240 1.00 89.44 288 PRO A CA 1
ATOM 2292 C C . PRO A 1 288 ? 21.358 -5.271 -27.301 1.00 89.44 288 PRO A C 1
ATOM 2294 O O . PRO A 1 288 ? 21.688 -4.541 -26.368 1.00 89.44 288 PRO A O 1
ATOM 2297 N N . SER A 1 289 ? 20.090 -5.602 -27.543 1.00 90.38 289 SER A N 1
ATOM 2298 C CA . SER A 1 289 ? 18.970 -5.177 -26.703 1.00 90.38 289 SER A CA 1
ATOM 2299 C C . SER A 1 289 ? 18.002 -6.325 -26.462 1.00 90.38 289 SER A C 1
ATOM 2301 O O . SER A 1 289 ? 17.732 -7.108 -27.376 1.00 90.38 289 SER A O 1
ATOM 2303 N N . TRP A 1 290 ? 17.472 -6.434 -25.244 1.00 92.75 290 TRP A N 1
ATOM 2304 C CA . TRP A 1 290 ? 16.480 -7.453 -24.899 1.00 92.75 290 TRP A CA 1
ATOM 2305 C C . TRP A 1 290 ? 15.556 -7.034 -23.755 1.00 92.75 290 TRP A C 1
ATOM 2307 O O . TRP A 1 290 ? 15.891 -6.166 -22.955 1.00 92.75 290 TRP A O 1
ATOM 2317 N N . LEU A 1 291 ? 14.392 -7.678 -23.671 1.00 90.38 291 LEU A N 1
ATOM 2318 C CA . LEU A 1 291 ? 13.450 -7.558 -22.560 1.00 90.38 291 LEU A CA 1
ATOM 2319 C C . LEU A 1 291 ? 13.600 -8.763 -21.633 1.00 90.38 291 LEU A C 1
ATOM 2321 O O . LEU A 1 291 ? 13.437 -9.905 -22.065 1.00 90.38 291 LEU A O 1
ATOM 2325 N N . TRP A 1 292 ? 13.900 -8.499 -20.367 1.00 90.44 292 TRP A N 1
ATOM 2326 C CA . TRP A 1 292 ? 13.936 -9.477 -19.287 1.00 90.44 292 TRP A CA 1
ATOM 2327 C C . TRP A 1 292 ? 12.643 -9.425 -18.477 1.00 90.44 292 TRP A C 1
ATOM 2329 O O . TRP A 1 292 ? 12.279 -8.373 -17.960 1.00 90.44 292 TRP A O 1
ATOM 2339 N N . ASP A 1 293 ? 11.985 -10.564 -18.320 1.00 84.81 293 ASP A N 1
ATOM 2340 C CA . ASP A 1 293 ? 10.811 -10.717 -17.471 1.00 84.81 293 ASP A CA 1
ATOM 2341 C C . ASP A 1 293 ? 11.228 -11.226 -16.082 1.00 84.81 293 ASP A C 1
ATOM 2343 O O . ASP A 1 293 ? 11.829 -12.298 -15.947 1.00 84.81 293 ASP A O 1
ATOM 2347 N N . PHE A 1 294 ? 10.921 -10.442 -15.043 1.00 79.88 294 PHE A N 1
ATOM 2348 C CA . PHE A 1 294 ? 11.252 -10.780 -13.659 1.00 79.88 294 PHE A CA 1
ATOM 2349 C C . PHE A 1 294 ? 10.451 -11.972 -13.117 1.00 79.88 294 PHE A C 1
ATOM 2351 O O . PHE A 1 294 ? 10.972 -12.688 -12.261 1.00 79.88 294 PHE A O 1
ATOM 2358 N N . ASN A 1 295 ? 9.245 -12.228 -13.631 1.00 74.50 295 ASN A N 1
ATOM 2359 C CA . ASN A 1 295 ? 8.387 -13.320 -13.173 1.00 74.50 295 ASN A CA 1
ATOM 2360 C C . ASN A 1 295 ? 8.869 -14.650 -13.733 1.00 74.50 295 ASN A C 1
ATOM 2362 O O . ASN A 1 295 ? 9.145 -15.604 -13.002 1.00 74.50 295 ASN A O 1
ATOM 2366 N N . THR A 1 296 ? 9.016 -14.710 -15.056 1.00 74.81 296 THR A N 1
ATOM 2367 C CA . THR A 1 296 ? 9.411 -15.950 -15.729 1.00 74.81 296 THR A CA 1
ATOM 2368 C C . THR A 1 296 ? 10.920 -16.186 -15.703 1.00 74.81 296 THR A C 1
ATOM 2370 O O . THR A 1 296 ? 11.359 -17.298 -16.001 1.00 74.81 296 THR A O 1
ATOM 2373 N N . ASN A 1 297 ? 11.717 -15.181 -15.313 1.00 80.69 297 ASN A N 1
ATOM 2374 C CA . ASN A 1 297 ? 13.181 -15.182 -15.377 1.00 80.69 297 ASN A CA 1
ATOM 2375 C C . ASN A 1 297 ? 13.693 -15.546 -16.779 1.00 80.69 297 ASN A C 1
ATOM 2377 O O . ASN A 1 297 ? 14.588 -16.383 -16.945 1.00 80.69 297 ASN A O 1
ATOM 2381 N N . LYS A 1 298 ? 13.077 -14.953 -17.804 1.00 85.31 298 LYS A N 1
ATOM 2382 C CA . LYS A 1 298 ? 13.376 -15.225 -19.210 1.00 85.31 298 LYS A CA 1
ATOM 2383 C C . LYS A 1 298 ? 13.541 -13.944 -20.000 1.00 85.31 298 LYS A C 1
ATOM 2385 O O . LYS A 1 298 ? 13.009 -12.889 -19.665 1.00 85.31 298 LYS A O 1
ATOM 2390 N N . VAL A 1 299 ? 14.257 -14.079 -21.110 1.00 88.94 299 VAL A N 1
ATOM 2391 C CA . VAL A 1 299 ? 14.240 -13.076 -22.166 1.00 88.94 299 VAL A CA 1
ATOM 2392 C C . VAL A 1 299 ? 12.999 -13.311 -23.021 1.00 88.94 299 VAL A C 1
ATOM 2394 O O . VAL A 1 299 ? 12.875 -14.370 -23.632 1.00 88.94 299 VAL A O 1
ATOM 2397 N N . ILE A 1 300 ? 12.093 -12.335 -23.061 1.00 86.44 300 ILE A N 1
ATOM 2398 C CA . ILE A 1 300 ? 10.825 -12.426 -23.807 1.00 86.44 300 ILE A CA 1
ATOM 2399 C C . ILE A 1 300 ? 10.915 -11.791 -25.196 1.00 86.44 300 ILE A C 1
ATOM 2401 O O . ILE A 1 300 ? 10.146 -12.139 -26.084 1.00 86.44 300 ILE A O 1
ATOM 2405 N N . TRP A 1 301 ? 11.881 -10.903 -25.413 1.00 90.62 301 TRP A N 1
ATOM 2406 C CA . TRP A 1 301 ? 12.168 -10.289 -26.707 1.00 90.62 301 TRP A CA 1
ATOM 2407 C C . TRP A 1 301 ? 13.648 -9.911 -26.777 1.00 90.62 301 TRP A C 1
ATOM 2409 O O . TRP A 1 301 ? 14.240 -9.576 -25.754 1.00 90.62 301 TRP A O 1
ATOM 2419 N N . ALA A 1 302 ? 14.243 -9.938 -27.965 1.00 90.62 302 ALA A N 1
ATOM 2420 C CA . ALA A 1 302 ? 15.579 -9.414 -28.224 1.00 90.62 302 ALA A CA 1
ATOM 2421 C C . ALA A 1 302 ? 15.704 -9.018 -29.694 1.00 90.62 302 ALA A C 1
ATOM 2423 O O . ALA A 1 302 ? 15.161 -9.720 -30.549 1.00 90.62 302 ALA A O 1
ATOM 2424 N N . ASN A 1 303 ? 16.469 -7.963 -29.981 1.00 84.44 303 ASN A N 1
ATOM 2425 C CA . ASN A 1 303 ? 16.810 -7.627 -31.361 1.00 84.44 303 ASN A CA 1
ATOM 2426 C C . ASN A 1 303 ? 17.825 -8.617 -31.952 1.00 84.44 303 ASN A C 1
ATOM 2428 O O . ASN A 1 303 ? 18.456 -9.400 -31.231 1.00 84.44 303 ASN A O 1
ATOM 2432 N N . ARG A 1 304 ? 18.050 -8.553 -33.270 1.00 84.50 304 ARG A N 1
ATOM 2433 C CA . ARG A 1 304 ? 19.057 -9.367 -33.974 1.00 84.50 304 ARG A CA 1
ATOM 2434 C C . ARG A 1 304 ? 20.431 -9.368 -33.294 1.00 84.50 304 ARG A C 1
ATOM 2436 O O . ARG A 1 304 ? 21.055 -10.426 -33.181 1.00 84.50 304 ARG A O 1
ATOM 2443 N N . SER A 1 305 ? 20.908 -8.213 -32.832 1.00 86.62 305 SER A N 1
ATOM 2444 C CA . SER A 1 305 ? 22.185 -8.113 -32.115 1.00 86.62 305 SER A CA 1
ATOM 2445 C C . SER A 1 305 ? 22.141 -8.776 -30.738 1.00 86.62 305 SER A C 1
ATOM 2447 O O . SER A 1 305 ? 23.114 -9.412 -30.347 1.00 86.62 305 SER A O 1
ATOM 2449 N N . GLY A 1 306 ? 21.011 -8.719 -30.032 1.00 91.44 306 GLY A N 1
ATOM 2450 C CA . GLY A 1 306 ? 20.765 -9.432 -28.780 1.00 91.44 306 GLY A CA 1
ATOM 2451 C C . GLY A 1 306 ? 20.769 -10.950 -28.962 1.00 91.44 306 GLY A C 1
ATOM 2452 O O . GLY A 1 306 ? 21.438 -11.665 -28.219 1.00 91.44 306 GLY A O 1
ATOM 2453 N N . VAL A 1 307 ? 20.107 -11.461 -30.000 1.00 90.25 307 VAL A N 1
ATOM 2454 C CA . VAL A 1 307 ? 20.125 -12.895 -30.350 1.00 90.25 307 VAL A CA 1
ATOM 2455 C C . VAL A 1 307 ? 21.562 -13.371 -30.615 1.00 90.25 307 VAL A C 1
ATOM 2457 O O . VAL A 1 307 ? 22.007 -14.365 -30.032 1.00 90.25 307 VAL A O 1
ATOM 2460 N N . LYS A 1 308 ? 22.333 -12.606 -31.404 1.00 89.25 308 LYS A N 1
ATOM 2461 C CA . LYS A 1 308 ? 23.764 -12.868 -31.640 1.00 89.25 308 LYS A CA 1
ATOM 2462 C C . LYS A 1 308 ? 24.594 -12.777 -30.359 1.00 89.25 308 LYS A C 1
ATOM 2464 O O . LYS A 1 308 ? 25.462 -13.620 -30.138 1.00 89.25 308 LYS A O 1
ATOM 2469 N N . PHE A 1 309 ? 24.321 -11.791 -29.504 1.00 91.50 309 PHE A N 1
ATOM 2470 C CA . PHE A 1 309 ? 25.002 -11.602 -28.224 1.00 91.50 309 PHE A CA 1
ATOM 2471 C C . PHE A 1 309 ? 24.892 -12.848 -27.342 1.00 91.50 309 PHE A C 1
ATOM 2473 O O . PHE A 1 309 ? 25.902 -13.315 -26.816 1.00 91.50 309 PHE A O 1
ATOM 2480 N N . TRP A 1 310 ? 23.691 -13.425 -27.252 1.00 90.88 310 TRP A N 1
ATOM 2481 C CA . TRP A 1 310 ? 23.412 -14.645 -26.490 1.00 90.88 310 TRP A CA 1
ATOM 2482 C C . TRP A 1 310 ? 23.892 -15.943 -27.162 1.00 90.88 310 TRP A C 1
ATOM 2484 O O . TRP A 1 310 ? 23.729 -17.028 -26.587 1.00 90.88 310 TRP A O 1
ATOM 2494 N N . GLY A 1 311 ? 24.488 -15.842 -28.356 1.00 88.69 311 GLY A N 1
ATOM 2495 C CA . GLY A 1 311 ? 25.047 -16.961 -29.110 1.00 88.69 311 GLY A CA 1
ATOM 2496 C C . GLY A 1 311 ? 23.998 -17.979 -29.557 1.00 88.69 311 GLY A C 1
ATOM 2497 O O . GLY A 1 311 ? 24.282 -19.174 -29.583 1.00 88.69 311 GLY A O 1
ATOM 2498 N N . VAL A 1 312 ? 22.771 -17.542 -29.837 1.00 88.62 312 VAL A N 1
ATOM 2499 C CA . VAL A 1 312 ? 21.690 -18.419 -30.309 1.00 88.62 312 VAL A CA 1
ATOM 2500 C C . VAL A 1 312 ? 21.291 -18.077 -31.743 1.00 88.62 312 VAL A C 1
ATOM 2502 O O . VAL A 1 312 ? 21.533 -16.972 -32.214 1.00 88.62 312 VAL A O 1
ATOM 2505 N N . GLU A 1 313 ? 20.669 -19.029 -32.437 1.00 86.56 313 GLU A N 1
ATOM 2506 C CA . GLU A 1 313 ? 20.283 -18.871 -33.848 1.00 86.56 313 GLU A CA 1
ATOM 2507 C C . GLU A 1 313 ? 19.008 -18.041 -34.041 1.00 86.56 313 GLU A C 1
ATOM 2509 O O . GLU A 1 313 ? 18.821 -17.424 -35.086 1.00 86.56 313 GLU A O 1
ATOM 2514 N N . SER A 1 314 ? 18.119 -18.010 -33.043 1.00 89.12 314 SER A N 1
ATOM 2515 C CA . SER A 1 314 ? 16.845 -17.296 -33.136 1.00 89.12 314 SER A CA 1
ATOM 2516 C C . SER A 1 314 ? 16.343 -16.806 -31.776 1.00 89.12 314 SER A C 1
ATOM 2518 O O . SER A 1 314 ? 16.733 -17.328 -30.726 1.00 89.12 314 SER A O 1
ATOM 2520 N N . LEU A 1 315 ? 15.413 -15.844 -31.794 1.00 86.25 315 LEU A N 1
ATOM 2521 C CA . LEU A 1 315 ? 14.701 -15.392 -30.595 1.00 86.25 315 LEU A CA 1
ATOM 2522 C C . LEU A 1 315 ? 13.964 -16.547 -29.899 1.00 86.25 315 LEU A C 1
ATOM 2524 O O . LEU A 1 315 ? 13.985 -16.638 -28.675 1.00 86.25 315 LEU A O 1
ATOM 2528 N N . LYS A 1 316 ? 13.391 -17.483 -30.664 1.00 85.69 316 LYS A N 1
ATOM 2529 C CA . LYS A 1 316 ? 12.696 -18.657 -30.117 1.00 85.69 316 LYS A CA 1
ATOM 2530 C C . LYS A 1 316 ? 13.642 -19.550 -29.308 1.00 85.69 316 LYS A C 1
ATOM 2532 O O . LYS A 1 316 ? 13.279 -20.020 -28.233 1.00 85.69 316 LYS A O 1
ATOM 2537 N N . ASN A 1 317 ? 14.878 -19.744 -29.781 1.00 87.81 317 ASN A N 1
ATOM 2538 C CA . ASN A 1 317 ? 15.906 -20.470 -29.028 1.00 87.81 317 ASN A CA 1
ATOM 2539 C C . ASN A 1 317 ? 16.298 -19.722 -27.745 1.00 87.81 317 ASN A C 1
ATOM 2541 O O . ASN A 1 317 ? 16.559 -20.363 -26.730 1.00 87.81 317 ASN A O 1
ATOM 2545 N N . LEU A 1 318 ? 16.332 -18.384 -27.775 1.00 87.00 318 LEU A N 1
ATOM 2546 C CA . LEU A 1 318 ? 16.621 -17.570 -26.593 1.00 87.00 318 LEU A CA 1
ATOM 2547 C C . LEU A 1 318 ? 15.504 -17.655 -25.545 1.00 87.00 318 LEU A C 1
ATOM 2549 O O . LEU A 1 318 ? 15.793 -17.880 -24.377 1.00 87.00 318 LEU A O 1
ATOM 2553 N N . GLN A 1 319 ? 14.243 -17.542 -25.963 1.00 84.00 319 GLN A N 1
ATOM 2554 C CA . GLN A 1 319 ? 13.066 -17.656 -25.090 1.00 84.00 319 GLN A CA 1
ATOM 2555 C C . GLN A 1 319 ? 12.928 -19.057 -24.468 1.00 84.00 319 GLN A C 1
ATOM 2557 O O . GLN A 1 319 ? 12.412 -19.211 -23.360 1.00 84.00 319 GLN A O 1
ATOM 2562 N N . ALA A 1 320 ? 13.405 -20.089 -25.173 1.00 82.75 320 ALA A N 1
ATOM 2563 C CA . ALA A 1 320 ? 13.448 -21.458 -24.670 1.00 82.75 320 ALA A CA 1
ATOM 2564 C C . ALA A 1 320 ? 14.569 -21.692 -23.639 1.00 82.75 320 ALA A C 1
ATOM 2566 O O . ALA A 1 320 ? 14.493 -22.659 -22.878 1.00 82.75 320 ALA A O 1
ATOM 2567 N N . LYS A 1 321 ? 15.599 -20.830 -23.575 1.00 78.81 321 LYS A N 1
ATOM 2568 C CA . LYS A 1 321 ? 16.632 -20.927 -22.534 1.00 78.81 321 LYS A CA 1
ATOM 2569 C C . LYS A 1 321 ? 16.013 -20.607 -21.171 1.00 78.81 321 LYS A C 1
ATOM 2571 O O . LYS A 1 321 ? 15.396 -19.567 -20.967 1.00 78.81 321 LYS A O 1
ATOM 2576 N N . THR A 1 322 ? 16.224 -21.496 -20.208 1.00 63.66 322 THR A N 1
ATOM 2577 C CA . THR A 1 322 ? 15.873 -21.263 -18.805 1.00 63.66 322 THR A CA 1
ATOM 2578 C C . THR A 1 322 ? 17.075 -20.716 -18.050 1.00 63.66 322 THR A C 1
ATOM 2580 O O . THR A 1 322 ? 18.105 -21.384 -17.965 1.00 63.66 322 THR A O 1
ATOM 2583 N N . PHE A 1 323 ? 16.930 -19.549 -17.426 1.00 71.31 323 PHE A N 1
ATOM 2584 C CA . PHE A 1 323 ? 17.971 -18.940 -16.590 1.00 71.31 323 PHE A CA 1
ATOM 2585 C C . PHE A 1 323 ? 17.882 -19.387 -15.117 1.00 71.31 323 PHE A C 1
ATOM 2587 O O . PHE A 1 323 ? 18.326 -18.696 -14.208 1.00 71.31 323 PHE A O 1
ATOM 2594 N N . ASN A 1 324 ? 17.319 -20.567 -14.845 1.00 56.28 324 ASN A N 1
ATOM 2595 C CA . ASN A 1 324 ? 16.991 -21.010 -13.482 1.00 56.28 324 ASN A CA 1
ATOM 2596 C C . ASN A 1 324 ? 18.231 -21.203 -12.574 1.00 56.28 324 ASN A C 1
ATOM 2598 O O . ASN A 1 324 ? 18.137 -21.073 -11.350 1.00 56.28 324 ASN A O 1
ATOM 2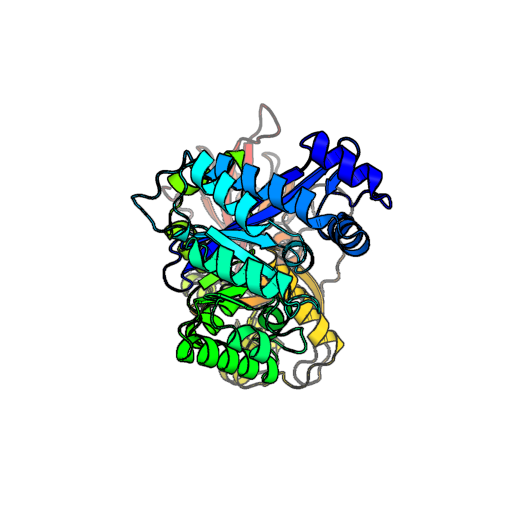602 N N . LEU A 1 325 ? 19.407 -21.449 -13.165 1.00 60.22 325 LEU A N 1
ATOM 2603 C CA . LEU A 1 325 ? 20.696 -21.631 -12.482 1.00 60.22 325 LEU A CA 1
ATOM 2604 C C . LEU A 1 325 ? 21.536 -20.336 -12.449 1.00 60.22 325 LEU A C 1
ATOM 2606 O O . LEU A 1 325 ? 22.715 -20.334 -12.793 1.00 60.22 325 LEU A O 1
ATOM 2610 N N . MET A 1 326 ? 20.939 -19.214 -12.041 1.00 73.62 326 MET A N 1
ATOM 2611 C CA . MET A 1 326 ? 21.688 -17.982 -11.750 1.00 73.62 326 MET A CA 1
ATOM 2612 C C . MET A 1 326 ? 22.375 -18.050 -10.381 1.00 73.62 326 MET A C 1
ATOM 2614 O O . MET A 1 326 ? 21.811 -18.583 -9.420 1.00 73.62 326 MET A O 1
ATOM 2618 N N . SER A 1 327 ? 23.562 -17.445 -10.274 1.00 78.38 327 SER A N 1
ATOM 2619 C CA . SER A 1 327 ? 24.254 -17.280 -8.993 1.00 78.38 327 SER A CA 1
ATOM 2620 C C . SER A 1 327 ? 23.420 -16.443 -8.013 1.00 78.38 327 SER A C 1
ATOM 2622 O O . SER A 1 327 ? 22.581 -15.625 -8.405 1.00 78.38 327 SER A O 1
ATOM 2624 N N . TYR A 1 328 ? 23.677 -16.614 -6.715 1.00 73.31 328 TYR A N 1
ATOM 2625 C CA . TYR A 1 328 ? 23.013 -15.831 -5.670 1.00 73.31 328 TYR A CA 1
ATOM 2626 C C . TYR A 1 328 ? 23.212 -14.317 -5.858 1.00 73.31 328 TYR A C 1
ATOM 2628 O O . TYR A 1 328 ? 22.271 -13.543 -5.691 1.00 73.31 328 TYR A O 1
ATOM 2636 N N . SER A 1 329 ? 24.407 -13.889 -6.279 1.00 76.00 329 SER A N 1
ATOM 2637 C CA . SER A 1 329 ? 24.712 -12.476 -6.531 1.00 76.00 329 SER A CA 1
ATOM 2638 C C . SER A 1 329 ? 23.873 -11.885 -7.665 1.00 76.00 329 SER A C 1
ATOM 2640 O O . SER A 1 329 ? 23.345 -10.783 -7.518 1.00 76.00 329 SER A O 1
ATOM 2642 N N . VAL A 1 330 ? 23.680 -12.626 -8.762 1.00 82.31 330 VAL A N 1
ATOM 2643 C CA . VAL A 1 330 ? 22.828 -12.200 -9.882 1.00 82.31 330 VAL A CA 1
ATOM 2644 C C . VAL A 1 330 ? 21.370 -12.090 -9.437 1.00 82.31 330 VAL A C 1
ATOM 2646 O O . VAL A 1 330 ? 20.735 -11.069 -9.694 1.00 82.31 330 VAL A O 1
ATOM 2649 N N . LYS A 1 331 ? 20.855 -13.083 -8.698 1.00 76.81 331 LYS A N 1
ATOM 2650 C CA . LYS A 1 331 ? 19.479 -13.062 -8.167 1.00 76.81 331 LYS A CA 1
ATOM 2651 C C . LYS A 1 331 ? 19.235 -11.856 -7.258 1.00 76.81 331 LYS A C 1
ATOM 2653 O O . LYS A 1 331 ? 18.247 -11.147 -7.431 1.00 76.81 331 LYS A O 1
ATOM 2658 N N . THR A 1 332 ? 20.141 -11.589 -6.321 1.00 70.81 332 THR A N 1
ATOM 2659 C CA . THR A 1 332 ? 20.042 -10.441 -5.405 1.00 70.81 332 THR A CA 1
ATOM 2660 C C . THR A 1 332 ? 20.076 -9.113 -6.158 1.00 70.81 332 THR A C 1
ATOM 2662 O O . THR A 1 332 ? 19.300 -8.205 -5.858 1.00 70.81 332 THR A O 1
ATOM 2665 N N . ARG A 1 333 ? 20.926 -9.006 -7.183 1.00 87.12 333 ARG A N 1
ATOM 2666 C CA . ARG A 1 333 ? 21.042 -7.801 -8.007 1.00 87.12 333 ARG A CA 1
ATOM 2667 C C . ARG A 1 333 ? 19.789 -7.546 -8.848 1.00 87.12 333 ARG A C 1
ATOM 2669 O O . ARG A 1 333 ? 19.294 -6.424 -8.849 1.00 87.12 333 ARG A O 1
ATOM 2676 N N . LEU A 1 334 ? 19.225 -8.577 -9.482 1.00 84.06 334 LEU A N 1
ATOM 2677 C CA . LEU A 1 334 ? 17.956 -8.469 -10.214 1.00 84.06 334 LEU A CA 1
ATOM 2678 C C . LEU A 1 334 ? 16.790 -8.097 -9.283 1.00 84.06 334 LEU A C 1
ATOM 2680 O O . LEU A 1 334 ? 16.011 -7.211 -9.620 1.00 84.06 334 LEU A O 1
ATOM 2684 N N . LYS A 1 335 ? 16.715 -8.682 -8.078 1.00 75.25 335 LYS A N 1
ATOM 2685 C CA . LYS A 1 335 ? 15.730 -8.281 -7.054 1.00 75.25 335 LYS A CA 1
ATOM 2686 C C . LYS A 1 335 ? 15.880 -6.813 -6.645 1.00 75.25 335 LYS A C 1
ATOM 2688 O O . LYS A 1 335 ? 14.881 -6.122 -6.467 1.00 75.25 335 LYS A O 1
ATOM 2693 N N . SER A 1 336 ? 17.114 -6.324 -6.504 1.00 78.38 336 SER A N 1
ATOM 2694 C CA . SER A 1 336 ? 17.374 -4.907 -6.225 1.00 78.38 336 SER A CA 1
ATOM 2695 C C . SER A 1 336 ? 16.877 -4.006 -7.356 1.00 78.38 336 SER A C 1
ATOM 2697 O O . SER A 1 336 ? 16.271 -2.978 -7.070 1.00 78.38 336 SER A O 1
ATOM 2699 N N . TYR A 1 337 ? 17.072 -4.396 -8.618 1.00 82.44 337 TYR A N 1
ATOM 2700 C CA . TYR A 1 337 ? 16.575 -3.628 -9.764 1.00 82.44 337 TYR A CA 1
ATOM 2701 C C . TYR A 1 337 ? 15.057 -3.588 -9.803 1.00 82.44 337 TYR A C 1
ATOM 2703 O O . TYR A 1 337 ? 14.494 -2.508 -9.919 1.00 82.44 337 TYR A O 1
ATOM 2711 N N . TYR A 1 338 ? 14.404 -4.731 -9.600 1.00 75.00 338 TYR A N 1
ATOM 2712 C CA . TYR A 1 338 ? 12.950 -4.799 -9.500 1.00 75.00 338 TYR A CA 1
ATOM 2713 C C . TYR A 1 338 ? 12.403 -3.827 -8.443 1.00 75.00 338 TYR A C 1
ATOM 2715 O O . TYR A 1 338 ? 11.560 -2.994 -8.755 1.00 75.00 338 TYR A O 1
ATOM 2723 N N . ARG A 1 339 ? 12.941 -3.856 -7.213 1.00 63.94 339 ARG A N 1
ATOM 2724 C CA . ARG A 1 339 ? 12.521 -2.944 -6.129 1.00 63.94 339 ARG A CA 1
ATOM 2725 C C . ARG A 1 339 ? 12.712 -1.473 -6.492 1.00 63.94 339 ARG A C 1
ATOM 2727 O O . ARG A 1 339 ? 11.843 -0.652 -6.227 1.00 63.94 339 ARG A O 1
ATOM 2734 N N . ARG A 1 340 ? 13.845 -1.146 -7.110 1.00 75.62 340 ARG A N 1
ATOM 2735 C CA . ARG A 1 340 ? 14.176 0.214 -7.547 1.00 75.62 340 ARG A CA 1
ATOM 2736 C C . ARG A 1 340 ? 13.216 0.713 -8.630 1.00 75.62 340 ARG A C 1
ATOM 2738 O O . ARG A 1 340 ? 12.698 1.822 -8.526 1.00 75.62 340 ARG A O 1
ATOM 2745 N N . PHE A 1 341 ? 12.894 -0.134 -9.603 1.00 71.38 341 PHE A N 1
ATOM 2746 C CA . PHE A 1 341 ? 11.907 0.163 -10.639 1.00 71.38 341 PHE A CA 1
ATOM 2747 C C . PHE A 1 341 ? 10.494 0.338 -10.082 1.00 71.38 341 PHE A C 1
ATOM 2749 O O . PHE A 1 341 ? 9.822 1.304 -10.431 1.00 71.38 341 PHE A O 1
ATOM 2756 N N . VAL A 1 342 ? 10.074 -0.535 -9.163 1.00 57.81 342 VAL A N 1
ATOM 2757 C CA . VAL A 1 342 ? 8.807 -0.393 -8.429 1.00 57.81 342 VAL A CA 1
ATOM 2758 C C . VAL A 1 342 ? 8.759 0.930 -7.658 1.00 57.81 342 VAL A C 1
ATOM 2760 O O . VAL A 1 342 ? 7.739 1.609 -7.661 1.00 57.81 342 VAL A O 1
ATOM 2763 N N . SER A 1 343 ? 9.881 1.354 -7.067 1.00 52.00 343 SER A N 1
ATOM 2764 C CA . SER A 1 343 ? 9.982 2.634 -6.352 1.00 52.00 343 SER A CA 1
ATOM 2765 C C . SER A 1 343 ? 10.035 3.879 -7.254 1.00 52.00 343 SER A C 1
ATOM 2767 O O . SER A 1 343 ? 10.162 4.992 -6.745 1.00 52.00 343 SER A O 1
ATOM 2769 N N . GLY A 1 344 ? 9.926 3.710 -8.577 1.00 50.56 344 GLY A N 1
ATOM 2770 C CA . GLY A 1 344 ? 9.861 4.804 -9.550 1.00 50.56 344 GLY A CA 1
ATOM 2771 C C . GLY A 1 344 ? 11.203 5.213 -10.160 1.00 50.56 344 GLY A C 1
ATOM 2772 O O . GLY A 1 344 ? 11.291 6.273 -10.777 1.00 50.56 344 GLY A O 1
ATOM 2773 N N . GLU A 1 345 ? 12.260 4.410 -10.011 1.00 60.75 345 GLU A N 1
ATOM 2774 C CA . GLU A 1 345 ? 13.535 4.706 -10.664 1.00 60.75 345 GLU A CA 1
ATOM 2775 C C . GLU A 1 345 ? 13.445 4.480 -12.179 1.00 60.75 345 GLU A C 1
ATOM 2777 O O . GLU A 1 345 ? 13.159 3.377 -12.641 1.00 60.75 345 GLU A O 1
ATOM 2782 N N . ALA A 1 346 ? 13.699 5.534 -12.958 1.00 55.88 346 ALA A N 1
ATOM 2783 C CA . ALA A 1 346 ? 13.494 5.528 -14.407 1.00 55.88 346 ALA A CA 1
ATOM 2784 C C . ALA A 1 346 ? 14.566 4.751 -15.191 1.00 55.88 346 ALA A C 1
ATOM 2786 O O . ALA A 1 346 ? 14.305 4.297 -16.301 1.00 55.88 346 ALA A O 1
ATOM 2787 N N . GLU A 1 347 ? 15.771 4.602 -14.640 1.00 71.81 347 GLU A N 1
ATOM 2788 C CA . GLU A 1 347 ? 16.888 3.912 -15.282 1.00 71.81 347 GLU A CA 1
ATOM 2789 C C . GLU A 1 347 ? 17.898 3.457 -14.226 1.00 71.81 347 GLU A C 1
ATOM 2791 O O . GLU A 1 347 ? 18.196 4.176 -13.276 1.00 71.81 347 GLU A O 1
ATOM 2796 N N . ILE A 1 348 ? 18.496 2.290 -14.440 1.00 76.31 348 ILE A N 1
ATOM 2797 C CA . ILE A 1 348 ? 19.681 1.833 -13.721 1.00 76.31 348 ILE A CA 1
ATOM 2798 C C . ILE A 1 348 ? 20.779 1.583 -14.748 1.00 76.31 348 ILE A C 1
ATOM 2800 O O . ILE A 1 348 ? 20.519 1.084 -15.835 1.00 76.31 348 ILE A O 1
ATOM 2804 N N . SER A 1 349 ? 22.028 1.895 -14.414 1.00 78.62 349 SER A N 1
ATOM 2805 C CA . SER A 1 349 ? 23.158 1.514 -15.260 1.00 78.62 349 SER A CA 1
ATOM 2806 C C . SER A 1 349 ? 24.266 0.879 -14.476 1.00 78.62 349 SER A C 1
ATOM 2808 O O . SER A 1 349 ? 24.575 1.321 -13.366 1.00 78.62 349 SER A O 1
ATOM 2810 N N . SER A 1 350 ? 24.887 -0.137 -15.057 1.00 81.44 350 SER A N 1
ATOM 2811 C CA . SER A 1 350 ? 25.887 -0.904 -14.339 1.00 81.44 350 SER A CA 1
ATOM 2812 C C . SER A 1 350 ? 26.660 -1.878 -15.227 1.00 81.44 350 SER A C 1
ATOM 2814 O O . SER A 1 350 ? 26.173 -2.306 -16.271 1.00 81.44 350 SER A O 1
ATOM 2816 N N . GLU A 1 351 ? 27.851 -2.278 -14.779 1.00 85.94 351 GLU A N 1
ATOM 2817 C CA . GLU A 1 351 ? 28.667 -3.291 -15.458 1.00 85.94 351 GLU A CA 1
ATOM 2818 C C . GLU A 1 351 ? 28.202 -4.714 -15.124 1.00 85.94 351 GLU A C 1
ATOM 2820 O O . GLU A 1 351 ? 27.886 -5.029 -13.969 1.00 85.94 351 GLU A O 1
ATOM 2825 N N . TRP A 1 352 ? 28.181 -5.576 -16.136 1.00 89.50 352 TRP A N 1
ATOM 2826 C CA . TRP A 1 352 ? 27.785 -6.976 -16.045 1.00 89.50 352 TRP A CA 1
ATOM 2827 C C . TRP A 1 352 ? 28.791 -7.885 -16.747 1.00 89.50 352 TRP A C 1
ATOM 2829 O O . TRP A 1 352 ? 29.289 -7.572 -17.827 1.00 89.50 352 TRP A O 1
ATOM 2839 N N . ASP A 1 353 ? 29.025 -9.047 -16.146 1.00 88.50 353 ASP A N 1
ATOM 2840 C CA . ASP A 1 353 ? 29.753 -10.154 -16.753 1.00 88.50 353 ASP A CA 1
ATOM 2841 C C . ASP A 1 353 ? 28.744 -11.211 -17.211 1.00 88.50 353 ASP A C 1
ATOM 2843 O O . ASP A 1 353 ? 28.030 -11.810 -16.402 1.00 88.50 353 ASP A O 1
ATOM 2847 N N . PHE A 1 354 ? 28.670 -11.430 -18.520 1.00 89.06 354 PHE A N 1
ATOM 2848 C CA . PHE A 1 354 ? 27.826 -12.447 -19.135 1.00 89.06 354 PHE A CA 1
ATOM 2849 C C . PHE A 1 354 ? 28.672 -13.615 -19.639 1.00 89.06 354 PHE A C 1
ATOM 2851 O O . PHE A 1 354 ? 29.829 -13.446 -20.018 1.00 89.06 354 PHE A O 1
ATOM 2858 N N . TYR A 1 355 ? 28.067 -14.804 -19.684 1.00 87.62 355 TYR A N 1
ATOM 2859 C CA . TYR A 1 355 ? 28.708 -16.027 -20.181 1.00 87.62 355 TYR A CA 1
ATOM 2860 C C . TYR A 1 355 ? 27.875 -16.723 -21.274 1.00 87.62 355 TYR A C 1
ATOM 2862 O O . TYR A 1 355 ? 27.527 -17.901 -21.127 1.00 87.62 355 TYR A O 1
ATOM 2870 N N . PRO A 1 356 ? 27.482 -16.033 -22.364 1.00 85.69 356 PRO A N 1
ATOM 2871 C CA . PRO A 1 356 ? 26.735 -16.661 -23.449 1.00 85.69 356 PRO A CA 1
ATOM 2872 C C . PRO A 1 356 ? 27.526 -17.834 -24.044 1.00 85.69 356 PRO A C 1
ATOM 2874 O O . PRO A 1 356 ? 28.661 -17.682 -24.495 1.00 85.69 356 PRO A O 1
ATOM 2877 N N . ASN A 1 357 ? 26.927 -19.028 -24.003 1.00 82.31 357 ASN A N 1
ATOM 2878 C CA . ASN A 1 357 ? 27.553 -20.297 -24.398 1.00 82.31 357 ASN A CA 1
ATOM 2879 C C . ASN A 1 357 ? 28.936 -20.526 -23.746 1.00 82.31 357 ASN A C 1
ATOM 2881 O O . ASN A 1 357 ? 29.852 -21.044 -24.381 1.00 82.31 357 ASN A O 1
ATOM 2885 N N . GLY A 1 358 ? 29.100 -20.092 -22.490 1.00 81.38 358 GLY A N 1
ATOM 2886 C CA . GLY A 1 358 ? 30.340 -20.246 -21.724 1.00 81.38 358 GLY A CA 1
ATOM 2887 C C . GLY A 1 358 ? 31.452 -19.253 -22.077 1.00 81.38 358 GLY A C 1
ATOM 2888 O O . GLY A 1 358 ? 32.521 -19.313 -21.475 1.00 81.38 358 GLY A O 1
ATOM 2889 N N . ARG A 1 359 ? 31.230 -18.324 -23.016 1.00 84.62 359 ARG A N 1
ATOM 2890 C CA . ARG A 1 359 ? 32.211 -17.289 -23.374 1.00 84.62 359 ARG A CA 1
ATOM 2891 C C . ARG A 1 359 ? 31.996 -16.044 -22.534 1.00 84.62 359 ARG A C 1
ATOM 2893 O O . ARG A 1 359 ? 30.911 -15.476 -22.566 1.00 84.62 359 ARG A O 1
ATOM 2900 N N . HIS A 1 360 ? 33.026 -15.618 -21.811 1.00 89.06 360 HIS A N 1
ATOM 2901 C CA . HIS A 1 360 ? 32.972 -14.413 -20.990 1.00 89.06 360 HIS A CA 1
ATOM 2902 C C . HIS A 1 360 ? 32.856 -13.154 -21.858 1.00 89.06 360 HIS A C 1
ATOM 2904 O O . HIS A 1 360 ? 33.609 -12.977 -22.815 1.00 89.06 360 HIS A O 1
ATOM 2910 N N . LYS A 1 361 ? 31.907 -12.289 -21.506 1.00 88.56 361 LYS A N 1
ATOM 2911 C CA . LYS A 1 361 ? 31.717 -10.954 -22.068 1.00 88.56 361 LYS A CA 1
ATOM 2912 C C . LYS A 1 361 ? 31.502 -9.963 -20.932 1.00 88.56 361 LYS A C 1
ATOM 2914 O O . LYS A 1 361 ? 30.543 -10.114 -20.176 1.00 88.56 361 LYS A O 1
ATOM 2919 N N . LYS A 1 362 ? 32.348 -8.937 -20.840 1.00 86.38 362 LYS A N 1
ATOM 2920 C CA . LYS A 1 362 ? 32.156 -7.814 -19.916 1.00 86.38 362 LYS A CA 1
ATOM 2921 C C . LYS A 1 362 ? 31.450 -6.670 -20.640 1.00 86.38 362 LYS A C 1
ATOM 2923 O O . LYS A 1 362 ? 31.898 -6.245 -21.703 1.00 86.38 362 LYS A O 1
ATOM 2928 N N . VAL A 1 363 ? 30.333 -6.207 -20.085 1.00 87.25 363 VAL A N 1
ATOM 2929 C CA . VAL A 1 363 ? 29.375 -5.357 -20.799 1.00 87.25 363 VAL A CA 1
ATOM 2930 C C . VAL A 1 363 ? 28.832 -4.273 -19.879 1.00 87.25 363 VAL A C 1
ATOM 2932 O O . VAL A 1 363 ? 28.398 -4.559 -18.761 1.00 87.25 363 VAL A O 1
ATOM 2935 N N . PHE A 1 364 ? 28.805 -3.029 -20.348 1.00 82.31 364 PHE A N 1
ATOM 2936 C CA . PHE A 1 364 ? 28.065 -1.972 -19.668 1.00 82.31 364 PHE A CA 1
ATOM 2937 C C . PHE A 1 364 ? 26.595 -2.056 -20.071 1.00 82.31 364 PHE A C 1
ATOM 2939 O O . PHE A 1 364 ? 26.276 -2.124 -21.256 1.00 82.31 364 PHE A O 1
ATOM 2946 N N . CYS A 1 365 ? 25.697 -2.084 -19.093 1.00 87.81 365 CYS A N 1
ATOM 2947 C CA . CYS A 1 365 ? 24.271 -2.223 -19.340 1.00 87.81 365 CYS A CA 1
ATOM 2948 C C . CYS A 1 365 ? 23.507 -0.999 -18.847 1.00 87.81 365 CYS A C 1
ATOM 2950 O O . CYS A 1 365 ? 23.750 -0.519 -17.737 1.00 87.81 365 CYS A O 1
ATOM 2952 N N . ILE A 1 366 ? 22.544 -0.564 -19.652 1.00 80.38 366 ILE A N 1
ATOM 2953 C CA . ILE A 1 366 ? 21.486 0.364 -19.262 1.00 80.38 366 ILE A CA 1
ATOM 2954 C C . ILE A 1 366 ? 20.199 -0.445 -19.128 1.00 80.38 366 ILE A C 1
ATOM 2956 O O . ILE A 1 366 ? 19.820 -1.171 -20.046 1.00 80.38 366 ILE A O 1
ATOM 2960 N N . GLN A 1 367 ? 19.561 -0.349 -17.968 1.00 88.62 367 GLN A N 1
ATOM 2961 C CA . GLN A 1 367 ? 18.356 -1.074 -17.605 1.00 88.62 367 GLN A CA 1
ATOM 2962 C C . GLN A 1 367 ? 17.205 -0.103 -17.367 1.00 88.62 367 GLN A C 1
ATOM 2964 O O . GLN A 1 367 ? 17.294 0.767 -16.504 1.00 88.62 367 GLN A O 1
ATOM 2969 N N . ILE A 1 368 ? 16.119 -0.279 -18.110 1.00 81.25 368 ILE A N 1
ATOM 2970 C CA . ILE A 1 368 ? 14.976 0.633 -18.106 1.00 81.25 368 ILE A CA 1
ATOM 2971 C C . ILE A 1 368 ? 13.707 -0.179 -17.814 1.00 81.25 368 ILE A C 1
ATOM 2973 O O . ILE A 1 368 ? 13.484 -1.197 -18.481 1.00 81.25 368 ILE A O 1
ATOM 2977 N N . PRO A 1 369 ? 12.868 0.224 -16.844 1.00 77.56 369 PRO A N 1
ATOM 2978 C CA . PRO A 1 369 ? 11.638 -0.490 -16.550 1.00 77.56 369 PRO A CA 1
ATOM 2979 C C . PRO A 1 369 ? 10.600 -0.299 -17.654 1.00 77.56 369 PRO A C 1
ATOM 2981 O O . PRO A 1 369 ? 10.464 0.767 -18.262 1.00 77.56 369 PRO A O 1
ATOM 2984 N N . ARG A 1 370 ? 9.851 -1.362 -17.899 1.00 80.50 370 ARG A N 1
ATOM 2985 C CA . ARG A 1 370 ? 8.666 -1.440 -18.750 1.00 80.50 370 ARG A CA 1
ATOM 2986 C C . ARG A 1 370 ? 7.641 -2.306 -18.029 1.00 80.50 370 ARG A C 1
ATOM 2988 O O . ARG A 1 370 ? 7.989 -3.011 -17.084 1.00 80.50 370 ARG A O 1
ATOM 2995 N N . VAL A 1 371 ? 6.403 -2.291 -18.487 1.00 66.81 371 VAL A N 1
ATOM 2996 C CA . VAL A 1 371 ? 5.333 -3.121 -17.935 1.00 66.81 371 VAL A CA 1
ATOM 2997 C C . VAL A 1 371 ? 4.667 -3.889 -19.060 1.00 66.81 371 VAL A C 1
ATOM 2999 O O . VAL A 1 371 ? 4.377 -3.326 -20.104 1.00 66.81 371 VAL A O 1
ATOM 3002 N N . SER A 1 372 ? 4.479 -5.194 -18.905 1.00 64.88 372 SER A N 1
ATOM 3003 C CA . SER A 1 372 ? 3.802 -6.009 -19.908 1.00 64.88 372 SER A CA 1
ATOM 3004 C C . SER A 1 372 ? 2.337 -5.602 -20.067 1.00 64.88 372 SER A C 1
ATOM 3006 O O . SER A 1 372 ? 1.776 -4.906 -19.227 1.00 64.88 372 SER A O 1
ATOM 3008 N N . GLN A 1 373 ? 1.688 -6.090 -21.126 1.00 54.66 373 GLN A N 1
ATOM 3009 C CA . GLN A 1 373 ? 0.234 -5.939 -21.284 1.00 54.66 373 GLN A CA 1
ATOM 3010 C C . GLN A 1 373 ? -0.560 -6.552 -20.115 1.00 54.66 373 GLN A C 1
ATOM 3012 O O . GLN A 1 373 ? -1.692 -6.164 -19.872 1.00 54.66 373 GLN A O 1
ATOM 3017 N N . GLU A 1 374 ? 0.052 -7.478 -19.377 1.00 53.84 374 GLU A N 1
ATOM 3018 C CA . GLU A 1 374 ? -0.508 -8.133 -18.189 1.00 53.84 374 GLU A CA 1
ATOM 3019 C C . GLU A 1 374 ? -0.143 -7.401 -16.879 1.00 53.84 374 GLU A C 1
ATOM 3021 O O . GLU A 1 374 ? -0.378 -7.922 -15.795 1.00 53.84 374 GLU A O 1
ATOM 3026 N N . GLY A 1 375 ? 0.484 -6.219 -16.941 1.00 56.38 375 GLY A N 1
ATOM 3027 C CA . GLY A 1 375 ? 0.851 -5.450 -15.745 1.00 56.38 375 GLY A CA 1
ATOM 3028 C C . GLY A 1 375 ? 2.153 -5.892 -15.058 1.00 56.38 375 GLY A C 1
ATOM 3029 O O . GLY A 1 375 ? 2.467 -5.414 -13.965 1.00 56.38 375 GLY A O 1
ATOM 3030 N N . ASN A 1 376 ? 2.944 -6.777 -15.679 1.00 64.88 376 ASN A N 1
ATOM 3031 C CA . ASN A 1 376 ? 4.181 -7.301 -15.091 1.00 64.88 376 ASN A CA 1
ATOM 3032 C C . ASN A 1 376 ? 5.380 -6.397 -15.393 1.00 64.88 376 ASN A C 1
ATOM 3034 O O . ASN A 1 376 ? 5.619 -6.071 -16.553 1.00 64.88 376 ASN A O 1
ATOM 3038 N N . TYR A 1 377 ? 6.200 -6.050 -14.394 1.00 72.25 377 TYR A N 1
ATOM 3039 C CA . TYR A 1 377 ? 7.450 -5.338 -14.672 1.00 72.25 377 TYR A CA 1
ATOM 3040 C C . TYR A 1 377 ? 8.385 -6.204 -15.516 1.00 72.25 377 TYR A C 1
ATOM 3042 O O . TYR A 1 377 ? 8.754 -7.318 -15.142 1.00 72.25 377 TYR A O 1
ATOM 3050 N N . VAL A 1 378 ? 8.831 -5.638 -16.628 1.00 84.31 378 VAL A N 1
ATOM 3051 C CA . VAL A 1 378 ? 9.913 -6.166 -17.448 1.00 84.31 378 VAL A CA 1
ATOM 3052 C C . VAL A 1 378 ? 11.033 -5.136 -17.497 1.00 84.31 378 VAL A C 1
ATOM 3054 O O . VAL A 1 378 ? 10.824 -3.930 -17.393 1.00 84.31 378 VAL A O 1
ATOM 3057 N N . MET A 1 379 ? 12.259 -5.609 -17.626 1.00 90.31 379 MET A N 1
ATOM 3058 C CA . MET A 1 379 ? 13.439 -4.767 -17.712 1.00 90.31 379 MET A CA 1
ATOM 3059 C C . MET A 1 379 ? 13.960 -4.809 -19.137 1.00 90.31 379 MET A C 1
ATOM 3061 O O . MET A 1 379 ? 14.433 -5.845 -19.602 1.00 90.31 379 MET A O 1
ATOM 3065 N N . MET A 1 380 ? 13.908 -3.675 -19.824 1.00 89.56 380 MET A N 1
ATOM 3066 C CA . MET A 1 380 ? 14.644 -3.508 -21.065 1.00 89.56 380 MET A CA 1
ATOM 3067 C C . MET A 1 380 ? 16.119 -3.320 -20.742 1.00 89.56 380 MET A C 1
ATOM 3069 O O . MET A 1 380 ? 16.473 -2.484 -19.916 1.00 89.56 380 MET A O 1
ATOM 3073 N N . VAL A 1 381 ? 16.971 -4.106 -21.387 1.00 91.44 381 VAL A N 1
ATOM 3074 C CA . VAL A 1 381 ? 18.420 -4.041 -21.245 1.00 91.44 381 VAL A CA 1
ATOM 3075 C C . VAL A 1 381 ? 19.018 -3.642 -22.583 1.00 91.44 381 VAL A C 1
ATOM 3077 O O . VAL A 1 381 ? 18.805 -4.333 -23.578 1.00 91.44 381 VAL A O 1
ATOM 3080 N N . HIS A 1 382 ? 19.794 -2.564 -22.585 1.00 86.44 382 HIS A N 1
ATOM 3081 C CA . HIS A 1 382 ? 20.712 -2.211 -23.665 1.00 86.44 382 HIS A CA 1
ATOM 3082 C C . HIS A 1 382 ? 22.133 -2.518 -23.212 1.00 86.44 382 HIS A C 1
ATOM 3084 O O . HIS A 1 382 ? 22.537 -2.085 -22.130 1.00 86.44 382 HIS A O 1
ATOM 3090 N N . ALA A 1 383 ? 22.873 -3.278 -24.014 1.00 88.12 383 ALA A N 1
ATOM 3091 C CA . ALA A 1 383 ? 24.174 -3.804 -23.634 1.00 88.12 383 ALA A CA 1
ATOM 3092 C C . ALA A 1 383 ? 25.265 -3.324 -24.600 1.00 88.12 383 ALA A C 1
ATOM 3094 O O . ALA A 1 383 ? 25.138 -3.458 -25.816 1.00 88.12 383 ALA A O 1
ATOM 3095 N N . PHE A 1 384 ? 26.347 -2.786 -24.040 1.00 80.06 384 PHE A N 1
ATOM 3096 C CA . PHE A 1 384 ? 27.437 -2.138 -24.764 1.00 80.06 384 PHE A CA 1
ATOM 3097 C C . PHE A 1 384 ? 28.763 -2.840 -24.448 1.00 80.06 384 PHE A C 1
ATOM 3099 O O . PHE A 1 384 ? 29.287 -2.746 -23.333 1.00 80.06 384 PHE A O 1
ATOM 3106 N N . GLU A 1 385 ? 29.273 -3.617 -25.410 1.00 76.25 385 GLU A N 1
ATOM 3107 C CA . GLU A 1 385 ? 30.569 -4.302 -25.303 1.00 76.25 385 GLU A CA 1
ATOM 3108 C C . GLU A 1 385 ? 31.717 -3.290 -25.491 1.00 76.25 385 GLU A C 1
ATOM 3110 O O . GLU A 1 385 ? 31.593 -2.348 -26.267 1.00 76.25 385 GLU A O 1
ATOM 3115 N N . GLY A 1 386 ? 32.836 -3.460 -24.778 1.00 66.25 386 GLY A N 1
ATOM 3116 C CA . GLY A 1 386 ? 34.023 -2.597 -24.926 1.00 66.25 386 GLY A CA 1
ATOM 3117 C C . GLY A 1 386 ? 33.952 -1.229 -24.230 1.00 66.25 386 GLY A C 1
ATOM 3118 O O . GLY A 1 386 ? 34.965 -0.539 -24.150 1.00 66.25 386 GLY A O 1
ATOM 3119 N N . PHE A 1 387 ? 32.803 -0.860 -23.659 1.00 60.06 387 PHE A N 1
ATOM 3120 C CA . PHE A 1 387 ? 32.658 0.340 -22.835 1.00 60.06 387 PHE A CA 1
ATOM 3121 C C . PHE A 1 387 ? 32.920 0.036 -21.354 1.00 60.06 387 PHE A C 1
ATOM 3123 O O . PHE A 1 387 ? 32.263 -0.807 -20.740 1.00 60.06 387 PHE A O 1
ATOM 3130 N N . HIS A 1 388 ? 33.862 0.767 -20.759 1.00 55.12 388 HIS A N 1
ATOM 3131 C CA . HIS A 1 388 ? 34.070 0.832 -19.311 1.00 55.12 388 HIS A CA 1
ATOM 3132 C C . HIS A 1 388 ? 33.576 2.181 -18.811 1.00 55.12 388 HIS A C 1
ATOM 3134 O O . HIS A 1 388 ? 33.765 3.183 -19.498 1.00 55.12 388 HIS A O 1
ATOM 3140 N N . SER A 1 389 ? 32.952 2.232 -17.631 1.00 49.53 389 SER A N 1
ATOM 3141 C CA . SER A 1 389 ? 32.427 3.484 -17.081 1.00 49.53 389 SER A CA 1
ATOM 3142 C C . SER A 1 389 ? 33.556 4.495 -16.824 1.00 49.53 389 SER A C 1
ATOM 3144 O O . SER A 1 389 ? 34.119 4.563 -15.732 1.00 49.53 389 SER A O 1
ATOM 3146 N N . ARG A 1 390 ? 33.907 5.301 -17.823 1.00 46.03 390 ARG A N 1
ATOM 3147 C CA . ARG A 1 390 ? 34.639 6.551 -17.645 1.00 46.03 390 ARG A CA 1
ATOM 3148 C C . ARG A 1 390 ? 33.666 7.671 -17.961 1.00 46.03 390 ARG A C 1
ATOM 3150 O O . ARG A 1 390 ? 33.454 8.009 -19.116 1.00 46.03 390 ARG A O 1
ATOM 3157 N N . LEU A 1 391 ? 33.051 8.216 -16.916 1.00 51.41 391 LEU A N 1
ATOM 3158 C CA . LEU A 1 391 ? 32.407 9.521 -17.018 1.00 51.41 391 LEU A CA 1
ATOM 3159 C C . LEU A 1 391 ? 33.520 10.557 -17.236 1.00 51.41 391 LEU A C 1
ATOM 3161 O O . LEU A 1 391 ? 34.449 10.597 -16.419 1.00 51.41 391 LEU A O 1
ATOM 3165 N N . PRO A 1 392 ? 33.472 11.386 -18.292 1.00 40.84 392 PRO A N 1
ATOM 3166 C CA . PRO A 1 392 ? 34.376 12.515 -18.403 1.00 40.84 392 PRO A CA 1
ATOM 3167 C C . PRO A 1 392 ? 34.162 13.450 -17.212 1.00 40.84 392 PRO A C 1
ATOM 3169 O O . PRO A 1 392 ? 33.039 13.800 -16.839 1.00 40.84 392 PRO A O 1
ATOM 3172 N N . HIS A 1 393 ? 35.264 13.843 -16.582 1.00 41.47 393 HIS A N 1
ATOM 3173 C CA . HIS A 1 393 ? 35.252 14.901 -15.592 1.00 41.47 393 HIS A CA 1
ATOM 3174 C C . HIS A 1 393 ? 34.838 16.222 -16.257 1.00 41.47 393 HIS A C 1
ATOM 3176 O O . HIS A 1 393 ? 35.554 16.720 -17.115 1.00 41.47 393 HIS A O 1
ATOM 3182 N N . LYS A 1 394 ? 33.779 16.823 -15.699 1.00 44.16 394 LYS A N 1
ATOM 3183 C CA . LYS A 1 394 ? 33.393 18.249 -15.733 1.00 44.16 394 LYS A CA 1
ATOM 3184 C C . LYS A 1 394 ? 32.510 18.727 -16.899 1.00 44.16 394 LYS A C 1
ATOM 3186 O O . LYS A 1 394 ? 32.995 19.002 -17.982 1.00 44.16 394 LYS A O 1
ATOM 3191 N N . LYS A 1 395 ? 31.280 19.077 -16.477 1.00 46.00 395 LYS A N 1
ATOM 3192 C CA . LYS A 1 395 ? 30.274 19.975 -17.085 1.00 46.00 395 LYS A CA 1
ATOM 3193 C C . LYS A 1 395 ? 29.582 19.379 -18.326 1.00 46.00 395 LYS A C 1
ATOM 3195 O O . LYS A 1 395 ? 30.206 18.647 -19.065 1.00 46.00 395 LYS A O 1
ATOM 3200 N N . HIS A 1 396 ? 28.286 19.669 -18.508 1.00 51.41 396 HIS A N 1
ATOM 3201 C CA . HIS A 1 396 ? 27.437 19.297 -19.670 1.00 51.41 396 HIS A CA 1
ATOM 3202 C C . HIS A 1 396 ? 26.595 18.001 -19.627 1.00 51.41 396 HIS A C 1
ATOM 3204 O O . HIS A 1 396 ? 26.101 17.576 -20.668 1.00 51.41 396 HIS A O 1
ATOM 3210 N N . PHE A 1 397 ? 26.317 17.403 -18.462 1.00 49.78 397 PHE A N 1
ATOM 3211 C CA . PHE A 1 397 ? 25.351 16.290 -18.395 1.00 49.78 397 PHE A CA 1
ATOM 3212 C C . PHE A 1 397 ? 23.911 16.806 -18.229 1.00 49.78 397 PHE A C 1
ATOM 3214 O O . PHE A 1 397 ? 23.625 17.517 -17.263 1.00 49.78 397 PHE A O 1
ATOM 3221 N N . ASP A 1 398 ? 23.008 16.461 -19.154 1.00 48.69 398 ASP A N 1
ATOM 3222 C CA . ASP A 1 398 ? 21.574 16.748 -19.004 1.00 48.69 398 ASP A CA 1
ATOM 3223 C C . ASP A 1 398 ? 20.909 15.716 -18.082 1.00 48.69 398 ASP A C 1
ATOM 3225 O O . ASP A 1 398 ? 21.044 14.513 -18.294 1.00 48.69 398 ASP A O 1
ATOM 3229 N N . SER A 1 399 ? 20.167 16.168 -17.070 1.00 40.72 399 SER A N 1
ATOM 3230 C CA . SER A 1 399 ? 19.394 15.308 -16.167 1.00 40.72 399 SER A CA 1
ATOM 3231 C C . SER A 1 399 ? 18.014 14.914 -16.713 1.00 40.72 399 SER A C 1
ATOM 3233 O O . SER A 1 399 ? 17.275 14.213 -16.018 1.00 40.72 399 SER A O 1
ATOM 3235 N N . THR A 1 400 ? 17.651 15.312 -17.939 1.00 46.81 400 THR A N 1
ATOM 3236 C CA . THR A 1 400 ? 16.432 14.868 -18.650 1.00 46.81 400 THR A CA 1
ATOM 3237 C C . THR A 1 400 ? 16.550 13.404 -19.127 1.00 46.81 400 THR A C 1
ATOM 3239 O O . THR A 1 400 ? 16.480 13.059 -20.302 1.00 46.81 400 THR A O 1
ATOM 3242 N N . ASN A 1 401 ? 16.727 12.504 -18.157 1.00 45.03 401 ASN A N 1
ATOM 3243 C CA . ASN A 1 401 ? 17.050 11.074 -18.258 1.00 45.03 401 ASN A CA 1
ATOM 3244 C C . ASN A 1 401 ? 15.896 10.160 -18.727 1.00 45.03 401 ASN A C 1
ATOM 3246 O O . ASN A 1 401 ? 15.907 8.967 -18.441 1.00 45.03 401 ASN A O 1
ATOM 3250 N N . GLN A 1 402 ? 14.876 10.677 -19.413 1.00 48.84 402 GLN A N 1
ATOM 3251 C CA . GLN A 1 402 ? 13.719 9.857 -19.814 1.00 48.84 402 GLN A CA 1
ATOM 3252 C C . GLN A 1 402 ? 13.707 9.475 -21.299 1.00 48.84 402 GLN A C 1
ATOM 3254 O O . GLN A 1 402 ? 12.852 8.695 -21.713 1.00 48.84 402 GLN A O 1
ATOM 3259 N N . PHE A 1 403 ? 14.649 9.979 -22.104 1.00 54.78 403 PHE A N 1
ATOM 3260 C CA . PHE A 1 403 ? 14.689 9.712 -23.542 1.00 54.78 403 PHE A CA 1
ATOM 3261 C C . PHE A 1 403 ? 15.741 8.634 -23.895 1.00 54.78 403 PHE A C 1
ATOM 3263 O O . PHE A 1 403 ? 16.939 8.926 -23.845 1.00 54.78 403 PHE A O 1
ATOM 3270 N N . PRO A 1 404 ? 15.336 7.399 -24.272 1.00 57.62 404 PRO A N 1
ATOM 3271 C CA . PRO A 1 404 ? 16.233 6.259 -24.511 1.00 57.62 404 PRO A CA 1
ATOM 3272 C C . PRO A 1 404 ? 16.865 6.285 -25.918 1.00 57.62 404 PRO A C 1
ATOM 3274 O O . PRO A 1 404 ? 16.867 5.298 -26.666 1.00 57.62 404 PRO A O 1
ATOM 3277 N N . ALA A 1 405 ? 17.349 7.450 -26.335 1.00 64.06 405 ALA A N 1
ATOM 3278 C CA . ALA A 1 405 ? 18.052 7.627 -27.598 1.00 64.06 405 ALA A CA 1
ATOM 3279 C C . ALA A 1 405 ? 19.137 8.697 -27.455 1.00 64.06 405 ALA A C 1
ATOM 3281 O O . ALA A 1 405 ? 18.988 9.593 -26.619 1.00 64.06 405 ALA A O 1
ATOM 3282 N N . PRO A 1 406 ? 20.215 8.628 -28.252 1.00 73.44 406 PRO A N 1
ATOM 3283 C CA . PRO A 1 406 ? 21.260 9.640 -28.245 1.00 73.44 406 PRO A CA 1
ATOM 3284 C C . PRO A 1 406 ? 20.694 11.037 -28.471 1.00 73.44 406 PRO A C 1
ATOM 3286 O O . PRO A 1 406 ? 20.029 11.299 -29.473 1.00 73.44 406 PRO A O 1
ATOM 3289 N N . PHE A 1 407 ? 20.950 11.925 -27.520 1.00 78.56 407 PHE A N 1
ATOM 3290 C CA . PHE A 1 407 ? 20.435 13.281 -27.521 1.00 78.56 407 PHE A CA 1
ATOM 3291 C C . PHE A 1 407 ? 21.528 14.267 -27.124 1.00 78.56 407 PHE A C 1
ATOM 3293 O O . PHE A 1 407 ? 22.235 14.065 -26.131 1.00 78.56 407 PHE A O 1
ATOM 3300 N N . ILE A 1 408 ? 21.636 15.341 -27.899 1.00 82.50 408 ILE A N 1
ATOM 3301 C CA . ILE A 1 408 ? 22.532 16.461 -27.635 1.00 82.50 408 ILE A CA 1
ATOM 3302 C C . ILE A 1 408 ? 21.766 17.777 -27.755 1.00 82.50 408 ILE A C 1
ATOM 3304 O O . ILE A 1 408 ? 20.827 17.905 -28.544 1.00 82.50 408 ILE A O 1
ATOM 3308 N N . ILE A 1 409 ? 22.201 18.766 -26.985 1.00 82.69 409 ILE A N 1
ATOM 3309 C CA . ILE A 1 409 ? 21.801 20.158 -27.137 1.00 82.69 409 ILE A CA 1
ATOM 3310 C C . ILE A 1 409 ? 23.034 20.933 -27.560 1.00 82.69 409 ILE A C 1
ATOM 3312 O O . ILE A 1 409 ? 24.076 20.862 -26.906 1.00 82.69 409 ILE A O 1
ATOM 3316 N N . VAL A 1 410 ? 22.907 21.668 -28.659 1.00 86.56 410 VAL A N 1
ATOM 3317 C CA . VAL A 1 410 ? 23.993 22.473 -29.218 1.00 86.56 410 VAL A CA 1
ATOM 3318 C C . VAL A 1 410 ? 23.571 23.926 -29.349 1.00 86.56 410 VAL A C 1
ATOM 3320 O O . VAL A 1 410 ? 22.417 24.221 -29.662 1.00 86.56 410 VAL A O 1
ATOM 3323 N N . ASN A 1 411 ? 24.496 24.846 -29.090 1.00 86.81 411 ASN A N 1
ATOM 3324 C CA . ASN A 1 411 ? 24.255 26.267 -29.322 1.00 86.81 411 ASN A CA 1
ATOM 3325 C C . ASN A 1 411 ? 24.445 26.636 -30.803 1.00 86.81 411 ASN A C 1
ATOM 3327 O O . ASN A 1 411 ? 24.854 25.822 -31.634 1.00 86.81 411 ASN A O 1
ATOM 3331 N N . GLU A 1 412 ? 24.177 27.898 -31.134 1.00 85.12 412 GLU A N 1
ATOM 3332 C CA . GLU A 1 412 ? 24.359 28.450 -32.482 1.00 85.12 412 GLU A CA 1
ATOM 3333 C C . GLU A 1 412 ? 25.775 28.274 -33.051 1.00 85.12 412 GLU A C 1
ATOM 3335 O O . GLU A 1 412 ? 25.947 28.152 -34.267 1.00 85.12 412 GLU A O 1
ATOM 3340 N N . GLN A 1 413 ? 26.794 28.250 -32.193 1.00 86.00 413 GLN A N 1
ATOM 3341 C CA . GLN A 1 413 ? 28.191 28.084 -32.589 1.00 86.00 413 GLN A CA 1
ATOM 3342 C C . GLN A 1 413 ? 28.586 26.611 -32.785 1.00 86.00 413 GLN A C 1
ATOM 3344 O O . GLN A 1 413 ? 29.704 26.349 -33.214 1.00 86.00 413 GLN A O 1
ATOM 3349 N N . GLY A 1 414 ? 27.683 25.659 -32.518 1.00 83.56 414 GLY A N 1
ATOM 3350 C CA . GLY A 1 414 ? 27.945 24.222 -32.634 1.00 83.56 414 GLY A CA 1
ATOM 3351 C C . GLY A 1 414 ? 28.596 23.597 -31.400 1.00 83.56 414 GLY A C 1
ATOM 3352 O O . GLY A 1 414 ? 28.926 22.412 -31.431 1.00 83.56 414 GLY A O 1
ATOM 3353 N N . ALA A 1 415 ? 28.733 24.354 -30.308 1.00 85.56 415 ALA A N 1
ATOM 3354 C CA . ALA A 1 415 ? 29.212 23.818 -29.045 1.00 85.56 415 ALA A CA 1
ATOM 3355 C C . ALA A 1 415 ? 28.103 23.010 -28.358 1.00 85.56 415 ALA A C 1
ATOM 3357 O O . ALA A 1 415 ? 26.966 23.480 -28.238 1.00 85.56 415 ALA A O 1
ATOM 3358 N N . LEU A 1 416 ? 28.439 21.811 -27.885 1.00 83.94 416 LEU A N 1
ATOM 3359 C CA . LEU A 1 416 ? 27.547 20.958 -27.108 1.00 83.94 416 LEU A CA 1
ATOM 3360 C C . LEU A 1 416 ? 27.367 21.574 -25.724 1.00 83.94 416 LEU A C 1
ATOM 3362 O O . LEU A 1 416 ? 28.275 21.597 -24.899 1.00 83.94 416 LEU A O 1
ATOM 3366 N N . THR A 1 417 ? 26.172 22.094 -25.464 1.00 78.50 417 THR A N 1
ATOM 3367 C CA . THR A 1 417 ? 25.822 22.651 -24.157 1.00 78.50 417 THR A CA 1
ATOM 3368 C C . THR A 1 417 ? 25.345 21.561 -23.213 1.00 78.50 417 THR A C 1
ATOM 3370 O O . THR A 1 417 ? 25.584 21.661 -22.004 1.00 78.50 417 THR A O 1
ATOM 3373 N N . ARG A 1 418 ? 24.704 20.516 -23.753 1.00 76.75 418 ARG A N 1
ATOM 3374 C CA . ARG A 1 418 ? 24.305 19.323 -23.013 1.00 76.75 418 ARG A CA 1
ATOM 3375 C C . ARG A 1 418 ? 24.366 18.067 -23.869 1.00 76.75 418 ARG A C 1
ATOM 3377 O O . ARG A 1 418 ? 24.140 18.103 -25.075 1.00 76.75 418 ARG A O 1
ATOM 3384 N N . ILE A 1 419 ? 24.611 16.945 -23.215 1.00 75.44 419 ILE A N 1
ATOM 3385 C CA . ILE A 1 419 ? 24.639 15.625 -23.831 1.00 75.44 419 ILE A CA 1
ATOM 3386 C C . ILE A 1 419 ? 24.034 14.608 -22.868 1.00 75.44 419 ILE A C 1
ATOM 3388 O O . ILE A 1 419 ? 24.253 14.669 -21.654 1.00 75.44 419 ILE A O 1
ATOM 3392 N N . ASN A 1 420 ? 23.237 13.686 -23.408 1.00 70.19 420 ASN A N 1
ATOM 3393 C CA . ASN A 1 420 ? 22.712 12.578 -22.631 1.00 70.19 420 ASN A CA 1
ATOM 3394 C C . ASN A 1 420 ? 23.639 11.356 -22.684 1.00 70.19 420 ASN A C 1
ATOM 3396 O O . ASN A 1 420 ? 24.524 11.200 -23.527 1.00 70.19 420 ASN A O 1
ATOM 3400 N N . LYS A 1 421 ? 23.398 10.436 -21.759 1.00 69.94 421 LYS A N 1
ATOM 3401 C CA . LYS A 1 421 ? 24.189 9.217 -21.599 1.00 69.94 421 LYS A CA 1
ATOM 3402 C C . LYS A 1 421 ? 24.210 8.319 -22.836 1.00 69.94 421 LYS A C 1
ATOM 3404 O O . LYS A 1 421 ? 25.240 7.728 -23.143 1.00 69.94 421 LYS A O 1
ATOM 3409 N N . HIS A 1 422 ? 23.083 8.226 -23.540 1.00 71.81 422 HIS A N 1
ATOM 3410 C CA . HIS A 1 422 ? 22.971 7.437 -24.764 1.00 71.81 422 HIS A CA 1
ATOM 3411 C C . HIS A 1 422 ? 23.865 7.994 -25.873 1.00 71.81 422 HIS A C 1
ATOM 3413 O O . HIS A 1 422 ? 24.502 7.222 -26.573 1.00 71.81 422 HIS A O 1
ATOM 3419 N N . ALA A 1 423 ? 23.990 9.315 -25.993 1.00 75.00 423 ALA A N 1
ATOM 3420 C CA . ALA A 1 423 ? 24.892 9.954 -26.947 1.00 75.00 423 ALA A CA 1
ATOM 3421 C C . ALA A 1 423 ? 26.371 9.709 -26.622 1.00 75.00 423 ALA A C 1
ATOM 3423 O O . ALA A 1 423 ? 27.159 9.446 -27.530 1.00 75.00 423 ALA A O 1
ATOM 3424 N N . HIS A 1 424 ? 26.739 9.685 -25.341 1.00 72.12 424 HIS A N 1
ATOM 3425 C CA . HIS A 1 424 ? 28.088 9.284 -24.942 1.00 72.12 424 HIS A CA 1
ATOM 3426 C C . HIS A 1 424 ? 28.406 7.823 -25.274 1.00 72.12 424 HIS A C 1
ATOM 3428 O O . HIS A 1 424 ? 29.529 7.525 -25.659 1.00 72.12 424 HIS A O 1
ATOM 3434 N N . ILE A 1 425 ? 27.445 6.913 -25.110 1.00 69.19 425 ILE A N 1
ATOM 3435 C CA . ILE A 1 425 ? 27.695 5.470 -25.231 1.00 69.19 425 ILE A CA 1
ATOM 3436 C C . ILE A 1 425 ? 27.511 4.968 -26.670 1.00 69.19 425 ILE A C 1
ATOM 3438 O O . ILE A 1 425 ? 28.314 4.178 -27.147 1.00 69.19 425 ILE A O 1
ATOM 3442 N N . GLU A 1 426 ? 26.464 5.408 -27.371 1.00 70.88 426 GLU A N 1
ATOM 3443 C CA . GLU A 1 426 ? 26.104 4.891 -28.702 1.00 70.88 426 GLU A CA 1
ATOM 3444 C C . GLU A 1 426 ? 26.865 5.575 -29.845 1.00 70.88 426 GLU A C 1
ATOM 3446 O O . GLU A 1 426 ? 26.943 5.011 -30.933 1.00 70.88 426 GLU A O 1
ATOM 3451 N N . ILE A 1 427 ? 27.390 6.787 -29.625 1.00 72.75 427 ILE A N 1
ATOM 3452 C CA . ILE A 1 427 ? 28.065 7.604 -30.656 1.00 72.75 427 ILE A CA 1
ATOM 3453 C C . ILE A 1 427 ? 29.515 7.932 -30.254 1.00 72.75 427 ILE A C 1
ATOM 3455 O O . ILE A 1 427 ? 30.266 8.496 -31.043 1.00 72.75 427 ILE A O 1
ATOM 3459 N N . ASP A 1 428 ? 29.932 7.564 -29.037 1.00 70.06 428 ASP A N 1
ATOM 3460 C CA . ASP A 1 428 ? 31.258 7.874 -28.481 1.00 70.06 428 ASP A CA 1
ATOM 3461 C C . ASP A 1 428 ? 31.608 9.374 -28.559 1.00 70.06 428 ASP A C 1
ATOM 3463 O O . ASP A 1 428 ? 32.688 9.823 -28.974 1.00 70.06 428 ASP A O 1
ATOM 3467 N N . ILE A 1 429 ? 30.636 10.206 -28.185 1.00 72.69 429 ILE A N 1
ATOM 3468 C CA . ILE A 1 429 ? 30.841 11.649 -28.132 1.00 72.69 429 ILE A CA 1
ATOM 3469 C C . ILE A 1 429 ? 31.680 11.965 -26.891 1.00 72.69 429 ILE A C 1
ATOM 3471 O O . ILE A 1 429 ? 31.213 11.886 -25.757 1.00 72.69 429 ILE A O 1
ATOM 3475 N N . GLN A 1 430 ? 32.938 12.324 -27.132 1.00 69.00 430 GLN A N 1
ATOM 3476 C CA . GLN A 1 430 ? 33.922 12.770 -26.134 1.00 69.00 430 GLN A CA 1
ATOM 3477 C C . GLN A 1 430 ? 34.376 14.218 -26.388 1.00 69.00 430 GLN A C 1
ATOM 3479 O O . GLN A 1 430 ? 35.392 14.657 -25.860 1.00 69.00 430 GLN A O 1
ATOM 3484 N N . THR A 1 431 ? 33.649 14.926 -27.251 1.00 72.81 431 THR A N 1
ATOM 3485 C CA . THR A 1 431 ? 33.948 16.282 -27.712 1.00 72.81 431 THR A CA 1
ATOM 3486 C C . THR A 1 431 ? 32.875 17.251 -27.238 1.00 72.81 431 THR A C 1
ATOM 3488 O O . THR A 1 431 ? 31.731 16.856 -27.004 1.00 72.81 431 THR A O 1
ATOM 3491 N N . ASP A 1 432 ? 33.240 18.525 -27.186 1.00 80.88 432 ASP A N 1
ATOM 3492 C CA . ASP A 1 432 ? 32.332 19.631 -26.917 1.00 80.88 432 ASP A CA 1
ATOM 3493 C C . ASP A 1 432 ? 31.838 20.304 -28.214 1.00 80.88 432 ASP A C 1
ATOM 3495 O O . ASP A 1 432 ? 31.201 21.354 -28.148 1.00 80.88 432 ASP A O 1
ATOM 3499 N N . GLN A 1 433 ? 32.132 19.749 -29.400 1.00 84.31 433 GLN A N 1
ATOM 3500 C CA . GLN A 1 433 ? 31.792 20.344 -30.702 1.00 84.31 433 GLN A CA 1
ATOM 3501 C C . GLN A 1 433 ? 31.067 19.372 -31.639 1.00 84.31 433 GLN A C 1
ATOM 3503 O O . GLN A 1 433 ? 31.526 18.262 -31.905 1.00 84.31 433 GLN A O 1
ATOM 3508 N N . ILE A 1 434 ? 29.947 19.816 -32.218 1.00 86.62 434 ILE A N 1
ATOM 3509 C CA . ILE A 1 434 ? 29.129 18.979 -33.112 1.00 86.62 434 ILE A CA 1
ATOM 3510 C C . ILE A 1 434 ? 29.822 18.686 -34.448 1.00 86.62 434 ILE A C 1
ATOM 3512 O O . ILE A 1 434 ? 29.526 17.686 -35.099 1.00 86.62 434 ILE A O 1
ATOM 3516 N N . SER A 1 435 ? 30.782 19.525 -34.840 1.00 85.50 435 SER A N 1
ATOM 3517 C CA . SER A 1 435 ? 31.551 19.382 -36.079 1.00 85.50 435 SER A CA 1
ATOM 3518 C C . SER A 1 435 ? 32.425 18.129 -36.130 1.00 85.50 435 SER A C 1
ATOM 3520 O O . SER A 1 435 ? 32.878 17.755 -37.202 1.00 85.50 435 SER A O 1
ATOM 3522 N N . GLU A 1 436 ? 32.701 17.497 -34.987 1.00 82.25 436 GLU A N 1
ATOM 3523 C CA . GLU A 1 436 ? 33.405 16.208 -34.948 1.00 82.25 436 GLU A CA 1
ATOM 3524 C C . GLU A 1 436 ? 32.442 15.014 -35.060 1.00 82.25 436 GLU A C 1
ATOM 3526 O O . GLU A 1 436 ? 32.881 13.871 -35.136 1.00 82.25 436 GLU A O 1
ATOM 3531 N N . ILE A 1 437 ? 31.129 15.264 -35.035 1.00 83.19 437 ILE A N 1
ATOM 3532 C CA . ILE A 1 437 ? 30.073 14.250 -35.141 1.00 83.19 437 ILE A CA 1
ATOM 3533 C C . ILE A 1 437 ? 29.487 14.263 -36.559 1.00 83.19 437 ILE A C 1
ATOM 3535 O O . ILE A 1 437 ? 29.292 13.206 -37.159 1.00 83.19 437 ILE A O 1
ATOM 3539 N N . ILE A 1 438 ? 29.225 15.457 -37.105 1.00 87.12 438 ILE A N 1
ATOM 3540 C CA . ILE A 1 438 ? 28.626 15.679 -38.432 1.00 87.12 438 ILE A CA 1
ATOM 3541 C C . ILE A 1 438 ? 29.382 16.779 -39.180 1.00 87.12 438 ILE A C 1
ATOM 3543 O O . ILE A 1 438 ? 30.045 17.610 -38.559 1.00 87.12 438 ILE A O 1
ATOM 3547 N N . ALA A 1 439 ? 29.268 16.825 -40.511 1.00 85.81 439 ALA A N 1
ATOM 3548 C CA . ALA A 1 439 ? 29.955 17.856 -41.283 1.00 85.81 439 ALA A CA 1
ATOM 3549 C C . ALA A 1 439 ? 29.439 19.268 -40.943 1.00 85.81 439 ALA A C 1
ATOM 3551 O O . ALA A 1 439 ? 28.236 19.448 -40.735 1.00 85.81 439 ALA A O 1
ATOM 3552 N N . PRO A 1 440 ? 30.314 20.294 -40.931 1.00 86.62 440 PRO A N 1
ATOM 3553 C CA . PRO A 1 440 ? 29.896 21.672 -40.685 1.00 86.62 440 PRO A CA 1
ATOM 3554 C C . PRO A 1 440 ? 28.773 22.143 -41.619 1.00 86.62 440 PRO A C 1
ATOM 3556 O O . PRO A 1 440 ? 27.839 22.797 -41.157 1.00 86.62 440 PRO A O 1
ATOM 3559 N N . ASP A 1 441 ? 28.825 21.763 -42.898 1.00 85.44 441 ASP A N 1
ATOM 3560 C CA . ASP A 1 441 ? 27.800 22.116 -43.889 1.00 85.44 441 ASP A CA 1
ATOM 3561 C C . ASP A 1 441 ? 26.444 21.471 -43.564 1.00 85.44 441 ASP A C 1
ATOM 3563 O O . ASP A 1 441 ? 25.408 22.136 -43.634 1.00 85.44 441 ASP A O 1
ATOM 3567 N N . ASP A 1 442 ? 26.441 20.211 -43.116 1.00 86.00 442 ASP A N 1
ATOM 3568 C CA . ASP A 1 442 ? 25.226 19.519 -42.673 1.00 86.00 442 ASP A CA 1
ATOM 3569 C C . ASP A 1 442 ? 24.609 20.215 -41.456 1.00 86.00 442 ASP A C 1
ATOM 3571 O O . ASP A 1 442 ? 23.393 20.419 -41.398 1.00 86.00 442 ASP A O 1
ATOM 3575 N N . PHE A 1 443 ? 25.441 20.646 -40.503 1.00 88.31 443 PHE A N 1
ATOM 3576 C CA . PHE A 1 443 ? 24.960 21.394 -39.346 1.00 88.31 443 PHE A CA 1
ATOM 3577 C C . PHE A 1 443 ? 24.367 22.751 -39.746 1.00 88.31 443 PHE A C 1
ATOM 3579 O O . PHE A 1 443 ? 23.290 23.105 -39.267 1.00 88.31 443 PHE A O 1
ATOM 3586 N N . GLN A 1 444 ? 24.998 23.497 -40.661 1.00 86.38 444 GLN A N 1
ATOM 3587 C CA . GLN A 1 444 ? 24.433 24.758 -41.164 1.00 86.38 444 GLN A CA 1
ATOM 3588 C C . GLN A 1 444 ? 23.086 24.549 -41.866 1.00 86.38 444 GLN A C 1
ATOM 3590 O O . GLN A 1 444 ? 22.157 25.334 -41.653 1.00 86.38 444 GLN A O 1
ATOM 3595 N N . ASN A 1 445 ? 22.952 23.474 -42.647 1.00 84.81 445 ASN A N 1
ATOM 3596 C CA . ASN A 1 445 ? 21.696 23.113 -43.300 1.00 84.81 445 ASN A CA 1
ATOM 3597 C C . ASN A 1 445 ? 20.592 22.821 -42.274 1.00 84.81 445 ASN A C 1
ATOM 3599 O O . ASN A 1 445 ? 19.486 23.350 -42.400 1.00 84.81 445 ASN A O 1
ATOM 3603 N N . ILE A 1 446 ? 20.906 22.056 -41.222 1.00 84.69 446 ILE A N 1
ATOM 3604 C CA . ILE A 1 446 ? 19.983 21.783 -40.110 1.00 84.69 446 ILE A CA 1
ATOM 3605 C C . ILE A 1 446 ? 19.563 23.086 -39.426 1.00 84.69 446 ILE A C 1
ATOM 3607 O O . ILE A 1 446 ? 18.370 23.320 -39.239 1.00 84.69 446 ILE A O 1
ATOM 3611 N N . LYS A 1 447 ? 20.517 23.968 -39.098 1.00 87.31 447 LYS A N 1
ATOM 3612 C CA . LYS A 1 447 ? 20.211 25.255 -38.460 1.00 87.31 447 LYS A CA 1
ATOM 3613 C C . LYS A 1 447 ? 19.276 26.103 -39.309 1.00 87.31 447 LYS A C 1
ATOM 3615 O O . LYS A 1 447 ? 18.285 26.616 -38.800 1.00 87.31 447 LYS A O 1
ATOM 3620 N N . SER A 1 448 ? 19.573 26.229 -40.601 1.00 84.19 448 SER A N 1
ATOM 3621 C CA . SER A 1 448 ? 18.749 26.990 -41.542 1.00 84.19 448 SER A CA 1
ATOM 3622 C C . SER A 1 448 ? 17.323 26.438 -41.620 1.00 84.19 448 SER A C 1
ATOM 3624 O O . SER A 1 448 ? 16.368 27.207 -41.564 1.00 84.19 448 SER A O 1
ATOM 3626 N N . ALA A 1 449 ? 17.177 25.112 -41.672 1.00 80.44 449 ALA A N 1
ATOM 3627 C CA . ALA A 1 449 ? 15.882 24.445 -41.767 1.00 80.44 449 ALA A CA 1
ATOM 3628 C C . ALA A 1 449 ? 15.051 24.523 -40.469 1.00 80.44 449 ALA A C 1
ATOM 3630 O O . ALA A 1 449 ? 13.826 24.544 -40.530 1.00 80.44 449 ALA A O 1
ATOM 3631 N N . CYS A 1 450 ? 15.697 24.604 -39.303 1.00 79.50 450 CYS A N 1
ATOM 3632 C CA . CYS A 1 450 ? 15.019 24.753 -38.011 1.00 79.50 450 CYS A CA 1
ATOM 3633 C C . CYS A 1 450 ? 14.553 26.197 -37.725 1.00 79.50 450 CYS A C 1
ATOM 3635 O O . CYS A 1 450 ? 13.796 26.424 -36.772 1.00 79.50 450 CYS A O 1
ATOM 3637 N N . ARG A 1 451 ? 15.005 27.198 -38.501 1.00 76.00 451 ARG A N 1
ATOM 3638 C CA . ARG A 1 451 ? 14.590 28.600 -38.313 1.00 76.00 451 ARG A CA 1
ATOM 3639 C C . ARG A 1 451 ? 13.075 28.718 -38.485 1.00 76.00 451 ARG A C 1
ATOM 3641 O O . ARG A 1 451 ? 12.521 28.259 -39.474 1.00 76.00 451 ARG A O 1
ATOM 3648 N N . GLY A 1 452 ? 12.416 29.346 -37.511 1.00 66.44 452 GLY A N 1
ATOM 3649 C CA . GLY A 1 452 ? 10.950 29.422 -37.441 1.00 66.44 452 GLY A CA 1
ATOM 3650 C C . GLY A 1 452 ? 10.302 28.399 -36.501 1.00 66.44 452 GLY A C 1
ATOM 3651 O O . GLY A 1 452 ? 9.085 28.400 -36.375 1.00 66.44 452 GLY A O 1
ATOM 3652 N N . GLY A 1 453 ? 11.093 27.568 -35.807 1.00 66.38 453 GLY A N 1
ATOM 3653 C CA . GLY A 1 453 ? 10.580 26.595 -34.831 1.00 66.38 453 GLY A CA 1
ATOM 3654 C C . GLY A 1 453 ? 10.096 25.290 -35.463 1.00 66.38 453 GLY A C 1
ATOM 3655 O O . GLY A 1 453 ? 9.405 24.510 -34.813 1.00 66.38 453 GLY A O 1
ATOM 3656 N N . HIS A 1 454 ? 10.455 25.044 -36.723 1.00 72.38 454 HIS A N 1
ATOM 3657 C CA . HIS A 1 454 ? 10.100 23.817 -37.421 1.00 72.38 454 HIS A CA 1
ATOM 3658 C C . HIS A 1 454 ? 10.979 22.652 -36.973 1.00 72.38 454 HIS A C 1
ATOM 3660 O O . HIS A 1 454 ? 12.192 22.782 -36.785 1.00 72.38 454 HIS A O 1
ATOM 3666 N N . LEU A 1 455 ? 10.349 21.490 -36.845 1.00 69.56 455 LEU A N 1
ATOM 3667 C CA . LEU A 1 455 ? 11.028 20.228 -36.636 1.00 69.56 455 LEU A CA 1
ATOM 3668 C C . LEU A 1 455 ? 11.667 19.759 -37.947 1.00 69.56 455 LEU A C 1
ATOM 3670 O O . LEU A 1 455 ? 10.989 19.597 -38.961 1.00 69.56 455 LEU A O 1
ATOM 3674 N N . VAL A 1 456 ? 12.962 19.469 -37.907 1.00 75.06 456 VAL A N 1
ATOM 3675 C CA . VAL A 1 456 ? 13.724 18.983 -39.060 1.00 75.06 456 VAL A CA 1
ATOM 3676 C C . VAL A 1 456 ? 14.070 17.517 -38.873 1.00 75.06 456 VAL A C 1
ATOM 3678 O O . VAL A 1 456 ? 14.461 17.092 -37.786 1.00 75.06 456 VAL A O 1
ATOM 3681 N N . GLN A 1 457 ? 13.944 16.744 -39.950 1.00 71.38 457 GLN A N 1
ATOM 3682 C CA . GLN A 1 457 ? 14.352 15.345 -40.025 1.00 71.38 457 GLN A CA 1
ATOM 3683 C C . GLN A 1 457 ? 15.272 15.161 -41.234 1.00 71.38 457 GLN A C 1
ATOM 3685 O O . GLN A 1 457 ? 14.918 15.559 -42.343 1.00 71.38 457 GLN A O 1
ATOM 3690 N N . THR A 1 458 ? 16.464 14.604 -41.028 1.00 73.75 458 THR A N 1
ATOM 3691 C CA . THR A 1 458 ? 17.453 14.416 -42.099 1.00 73.75 458 THR A CA 1
ATOM 3692 C C . THR A 1 458 ? 18.388 13.247 -41.817 1.00 73.75 458 THR A C 1
ATOM 3694 O O . THR A 1 458 ? 18.402 12.707 -40.715 1.00 73.75 458 THR A O 1
ATOM 3697 N N . PHE A 1 459 ? 19.182 12.866 -42.809 1.00 75.69 459 PHE A N 1
ATOM 3698 C CA . PHE A 1 459 ? 20.228 11.859 -42.701 1.00 75.69 459 PHE A CA 1
ATOM 3699 C C . PHE A 1 459 ? 21.576 12.514 -42.987 1.00 75.69 459 PHE A C 1
ATOM 3701 O O . PHE A 1 459 ? 21.704 13.247 -43.965 1.00 75.69 459 PHE A O 1
ATOM 3708 N N . VAL A 1 460 ? 22.574 12.255 -42.148 1.00 79.31 460 VAL A N 1
ATOM 3709 C CA . VAL A 1 460 ? 23.934 12.786 -42.315 1.00 79.31 460 VAL A CA 1
ATOM 3710 C C . VAL A 1 460 ? 24.959 11.691 -42.081 1.00 79.31 460 VAL A C 1
ATOM 3712 O O . VAL A 1 460 ? 24.694 10.712 -41.386 1.00 79.31 460 VAL A O 1
ATOM 3715 N N . LYS A 1 461 ? 26.154 11.844 -42.644 1.00 79.31 461 LYS A N 1
ATOM 3716 C CA . LYS A 1 461 ? 27.234 10.884 -42.420 1.00 79.31 461 LYS A CA 1
ATOM 3717 C C . LYS A 1 461 ? 27.801 11.047 -41.006 1.00 79.31 461 LYS A C 1
ATOM 3719 O O . LYS A 1 461 ? 28.126 12.165 -40.609 1.00 79.31 461 LYS A O 1
ATOM 3724 N N . ASN A 1 462 ? 27.956 9.945 -40.270 1.00 79.56 462 ASN A N 1
ATOM 3725 C CA . ASN A 1 462 ? 28.678 9.961 -39.000 1.00 79.56 462 ASN A CA 1
ATOM 3726 C C . ASN A 1 462 ? 30.179 10.157 -39.264 1.00 79.56 462 ASN A C 1
ATOM 3728 O O . ASN A 1 462 ? 30.786 9.348 -39.964 1.00 79.56 462 ASN A O 1
ATOM 3732 N N . GLN A 1 463 ? 30.790 11.204 -38.707 1.00 78.62 463 GLN A N 1
ATOM 3733 C CA . GLN A 1 463 ? 32.230 11.440 -38.871 1.00 78.62 463 GLN A CA 1
ATOM 3734 C C . GLN A 1 463 ? 33.109 10.594 -37.943 1.00 78.62 463 GLN A C 1
ATOM 3736 O O . GLN A 1 463 ? 34.303 10.465 -38.203 1.00 78.62 463 GLN A O 1
ATOM 3741 N N . LYS A 1 464 ? 32.538 10.004 -36.886 1.00 69.75 464 LYS A N 1
ATOM 3742 C CA . LYS A 1 464 ? 33.288 9.240 -35.879 1.00 69.75 464 LYS A CA 1
ATOM 3743 C C . LYS A 1 464 ? 33.376 7.734 -36.125 1.00 69.75 464 LYS A C 1
ATOM 3745 O O . LYS A 1 464 ? 34.217 7.092 -35.505 1.00 69.75 464 LYS A O 1
ATOM 3750 N N . SER A 1 465 ? 32.508 7.154 -36.955 1.00 59.06 465 SER A N 1
ATOM 3751 C CA . SER A 1 465 ? 32.478 5.696 -37.152 1.00 59.06 465 SER A CA 1
ATOM 3752 C C . SER A 1 465 ? 33.411 5.265 -38.286 1.00 59.06 465 SER A C 1
ATOM 3754 O O . SER A 1 465 ? 33.393 5.849 -39.370 1.00 59.06 465 SER A O 1
ATOM 3756 N N . ASP A 1 466 ? 34.196 4.209 -38.044 1.00 50.06 466 ASP A N 1
ATOM 3757 C CA . ASP A 1 466 ? 34.971 3.498 -39.073 1.00 50.06 466 ASP A CA 1
ATOM 3758 C C . ASP A 1 466 ? 34.063 2.677 -40.017 1.00 50.06 466 ASP A C 1
ATOM 3760 O O . ASP A 1 466 ? 34.472 2.302 -41.118 1.00 50.06 466 ASP A O 1
ATOM 3764 N N . CYS A 1 467 ? 32.819 2.399 -39.606 1.00 43.84 467 CYS A N 1
ATOM 3765 C CA . CYS A 1 467 ? 31.758 1.909 -40.485 1.00 43.84 467 CYS A CA 1
ATOM 3766 C C . CYS A 1 467 ? 31.048 3.114 -41.114 1.00 43.84 467 CYS A C 1
ATOM 3768 O O . CYS A 1 467 ? 30.920 4.154 -40.476 1.00 43.84 467 CYS A O 1
ATOM 3770 N N . GLN A 1 468 ? 30.592 3.011 -42.365 1.00 50.16 468 GLN A N 1
ATOM 3771 C CA . GLN A 1 468 ? 29.916 4.097 -43.093 1.00 50.16 468 GLN A CA 1
ATOM 3772 C C . GLN A 1 468 ? 28.503 4.396 -42.552 1.00 50.16 468 GLN A C 1
ATOM 3774 O O . GLN A 1 468 ? 27.542 4.507 -43.304 1.00 50.16 468 GLN A O 1
ATOM 3779 N N . ASP A 1 469 ? 28.364 4.545 -41.239 1.00 65.94 469 ASP A N 1
ATOM 3780 C CA . ASP A 1 469 ? 27.082 4.699 -40.582 1.00 65.94 469 ASP A CA 1
ATOM 3781 C C . ASP A 1 469 ? 26.478 6.072 -40.891 1.00 65.94 469 ASP A C 1
ATOM 3783 O O . ASP A 1 469 ? 27.123 7.127 -40.810 1.00 65.94 469 ASP A O 1
ATOM 3787 N N . VAL A 1 470 ? 25.191 6.051 -41.220 1.00 66.56 470 VAL A N 1
ATOM 3788 C CA . VAL A 1 470 ? 24.378 7.248 -41.411 1.00 66.56 470 VAL A CA 1
ATOM 3789 C C . VAL A 1 470 ? 23.672 7.551 -40.091 1.00 66.56 470 VAL A C 1
ATOM 3791 O O . VAL A 1 470 ? 23.078 6.670 -39.470 1.00 66.56 470 VAL A O 1
ATOM 3794 N N . LEU A 1 471 ? 23.724 8.805 -39.650 1.00 73.00 471 LEU A N 1
ATOM 3795 C CA . LEU A 1 471 ? 22.925 9.310 -38.541 1.00 73.00 471 LEU A CA 1
ATOM 3796 C C . LEU A 1 471 ? 21.615 9.853 -39.091 1.00 73.00 471 LEU A C 1
ATOM 3798 O O . LEU A 1 471 ? 21.606 10.812 -39.862 1.00 73.00 471 LEU A O 1
ATOM 3802 N N . TYR A 1 472 ? 20.501 9.285 -38.648 1.00 71.62 472 TYR A N 1
ATOM 3803 C CA . TYR A 1 472 ? 19.227 9.975 -38.740 1.00 71.62 472 TYR A CA 1
ATOM 3804 C C . TYR A 1 472 ? 19.143 11.021 -37.633 1.00 71.62 472 TYR A C 1
ATOM 3806 O O . TYR A 1 472 ? 19.325 10.722 -36.451 1.00 71.62 472 TYR A O 1
ATOM 3814 N N . ILE A 1 473 ? 18.872 12.253 -38.036 1.00 76.69 473 ILE A N 1
ATOM 3815 C CA . ILE A 1 473 ? 18.820 13.423 -37.182 1.00 76.69 473 ILE A CA 1
ATOM 3816 C C . ILE A 1 473 ? 17.396 13.937 -37.120 1.00 76.69 473 ILE A C 1
ATOM 3818 O O . ILE A 1 473 ? 16.785 14.209 -38.151 1.00 76.69 473 ILE A O 1
ATOM 3822 N N . ARG A 1 474 ? 16.907 14.150 -35.897 1.00 74.56 474 ARG A N 1
ATOM 3823 C CA . ARG A 1 474 ? 15.715 14.956 -35.630 1.00 74.56 474 ARG A CA 1
ATOM 3824 C C . ARG A 1 474 ? 16.122 16.172 -34.809 1.00 74.56 474 ARG A C 1
ATOM 3826 O O . ARG A 1 474 ? 16.607 16.001 -33.694 1.00 74.56 474 ARG A O 1
ATOM 3833 N N . ALA A 1 475 ? 15.939 17.367 -35.360 1.00 81.44 475 ALA A N 1
ATOM 3834 C CA . ALA A 1 475 ? 16.402 18.616 -34.770 1.00 81.44 475 ALA A CA 1
ATOM 3835 C C . ALA A 1 475 ? 15.257 19.620 -34.594 1.00 81.44 475 ALA A C 1
ATOM 3837 O O . ALA A 1 475 ? 14.397 19.737 -35.463 1.00 81.44 475 ALA A O 1
ATOM 3838 N N . LEU A 1 476 ? 15.260 20.352 -33.481 1.00 80.75 476 LEU A N 1
ATOM 3839 C CA . LEU A 1 476 ? 14.323 21.445 -33.219 1.00 80.75 476 LEU A CA 1
ATOM 3840 C C . LEU A 1 476 ? 15.065 22.621 -32.583 1.00 80.75 476 LEU A C 1
ATOM 3842 O O . LEU A 1 476 ? 15.868 22.417 -31.673 1.00 80.75 476 LEU A O 1
ATOM 3846 N N . MET A 1 477 ? 14.778 23.840 -33.040 1.00 82.31 477 MET A N 1
ATOM 3847 C CA . MET A 1 477 ? 15.276 25.066 -32.414 1.00 82.31 477 MET A CA 1
ATOM 3848 C C . MET A 1 477 ? 14.339 25.491 -31.278 1.00 82.31 477 MET A C 1
ATOM 3850 O O . MET A 1 477 ? 13.135 25.632 -31.487 1.00 82.31 477 MET A O 1
ATOM 3854 N N . VAL A 1 478 ? 14.892 25.712 -30.088 1.00 78.50 478 VAL A N 1
ATOM 3855 C CA . VAL A 1 478 ? 14.149 26.055 -28.867 1.00 78.50 478 VAL A CA 1
ATOM 3856 C C . VAL A 1 478 ? 14.811 27.268 -28.192 1.00 78.50 478 VAL A C 1
ATOM 3858 O O . VAL A 1 478 ? 16.041 27.367 -28.224 1.00 78.50 478 VAL A O 1
ATOM 3861 N N . PRO A 1 479 ? 14.049 28.197 -27.579 1.00 77.19 479 PRO A N 1
ATOM 3862 C CA . PRO A 1 479 ? 14.628 29.265 -26.763 1.00 77.19 479 PRO A CA 1
ATOM 3863 C C . PRO A 1 479 ? 15.451 28.695 -25.598 1.00 77.19 479 PRO A C 1
ATOM 3865 O O . PRO A 1 479 ? 14.980 27.798 -24.895 1.00 77.19 479 PRO A O 1
ATOM 3868 N N . ASP A 1 480 ? 16.658 29.215 -25.364 1.00 70.94 480 ASP A N 1
ATOM 3869 C CA . ASP A 1 480 ? 17.452 28.834 -24.193 1.00 70.94 480 ASP A CA 1
ATOM 3870 C C . ASP A 1 480 ? 16.859 29.474 -22.932 1.00 70.94 480 ASP A C 1
ATOM 3872 O O . ASP A 1 480 ? 16.863 30.690 -22.765 1.00 70.94 480 ASP A O 1
ATOM 3876 N N . GLN A 1 481 ? 16.350 28.655 -22.012 1.00 58.34 481 GLN A N 1
ATOM 3877 C CA . GLN A 1 481 ? 15.726 29.141 -20.777 1.00 58.34 481 GLN A CA 1
ATOM 3878 C C . GLN A 1 481 ? 16.730 29.734 -19.770 1.00 58.34 481 GLN A C 1
ATOM 3880 O O . GLN A 1 481 ? 16.308 30.320 -18.775 1.00 58.34 481 GLN A O 1
ATOM 3885 N N . ASN A 1 482 ? 18.043 29.587 -19.998 1.00 56.78 482 ASN A N 1
ATOM 3886 C CA . ASN A 1 482 ? 19.088 30.056 -19.079 1.00 56.78 482 ASN A CA 1
ATOM 3887 C C . ASN A 1 482 ? 19.811 31.330 -19.542 1.00 56.78 482 ASN A C 1
ATOM 3889 O O . ASN A 1 482 ? 20.617 31.871 -18.782 1.00 56.78 482 ASN A O 1
ATOM 3893 N N . THR A 1 483 ? 19.558 31.816 -20.760 1.00 54.06 483 THR A N 1
ATOM 3894 C CA . THR A 1 483 ? 20.177 33.038 -21.288 1.00 54.06 483 THR A CA 1
ATOM 3895 C C . THR A 1 483 ? 19.141 33.908 -21.997 1.00 54.06 483 THR A C 1
ATOM 3897 O O . THR A 1 483 ? 18.243 33.416 -22.665 1.00 54.06 483 THR A O 1
ATOM 3900 N N . SER A 1 484 ? 19.240 35.230 -21.847 1.00 46.12 484 SER A N 1
ATOM 3901 C CA . SER A 1 484 ? 18.227 36.175 -22.339 1.00 46.12 484 SER A CA 1
ATOM 3902 C C . SER A 1 484 ? 18.266 36.435 -23.853 1.00 46.12 484 SER A C 1
ATOM 3904 O O . SER A 1 484 ? 17.468 37.235 -24.330 1.00 46.12 484 SER A O 1
ATOM 3906 N N . GLU A 1 485 ? 19.173 35.800 -24.613 1.00 45.41 485 GLU A N 1
ATOM 3907 C CA . GLU A 1 485 ? 19.416 36.148 -26.027 1.00 45.41 485 GLU A CA 1
ATOM 3908 C C . GLU A 1 485 ? 19.779 34.978 -26.976 1.00 45.41 485 GLU A C 1
ATOM 3910 O O . GLU A 1 485 ? 20.111 35.243 -28.131 1.00 45.41 485 GLU A O 1
ATOM 3915 N N . GLN A 1 486 ? 19.727 33.693 -26.582 1.00 65.94 486 GLN A N 1
ATOM 3916 C CA . GLN A 1 486 ? 20.163 32.594 -27.474 1.00 65.94 486 GLN A CA 1
ATOM 3917 C C . GLN A 1 486 ? 19.130 31.471 -27.663 1.00 65.94 486 GLN A C 1
ATOM 3919 O O . GLN A 1 486 ? 18.342 31.154 -26.778 1.00 65.94 486 GLN A O 1
ATOM 3924 N N . CYS A 1 487 ? 19.124 30.871 -28.859 1.00 73.81 487 CYS A N 1
ATOM 3925 C CA . CYS A 1 487 ? 18.409 29.629 -29.163 1.00 73.81 487 CYS A CA 1
ATOM 3926 C C . CYS A 1 487 ? 19.383 28.446 -29.114 1.00 73.81 487 CYS A C 1
ATOM 3928 O O . CYS A 1 487 ? 20.570 28.586 -29.422 1.00 73.81 487 CYS A O 1
ATOM 3930 N N . VAL A 1 488 ? 18.864 27.270 -28.774 1.00 78.00 488 VAL A N 1
ATOM 3931 C CA . VAL A 1 488 ? 19.592 25.998 -28.805 1.00 78.00 488 VAL A CA 1
ATOM 3932 C C . VAL A 1 488 ? 18.891 25.003 -29.719 1.00 78.00 488 VAL A C 1
ATOM 3934 O O . VAL A 1 488 ? 17.688 25.095 -29.960 1.00 78.00 488 VAL A O 1
ATOM 3937 N N . TYR A 1 489 ? 19.646 24.031 -30.219 1.00 80.75 489 TYR A N 1
ATOM 3938 C CA . TYR A 1 489 ? 19.136 22.970 -31.075 1.00 80.75 489 TYR A CA 1
ATOM 3939 C C . TYR A 1 489 ? 19.105 21.663 -30.297 1.00 80.75 489 TYR A C 1
ATOM 3941 O O . TYR A 1 489 ? 20.141 21.160 -29.866 1.00 80.75 489 TYR A O 1
ATOM 3949 N N . HIS A 1 490 ? 17.905 21.122 -30.128 1.00 77.62 490 HIS A N 1
ATOM 3950 C CA . HIS A 1 490 ? 17.653 19.812 -29.545 1.00 77.62 490 HIS A CA 1
ATOM 3951 C C . HIS A 1 490 ? 17.783 18.771 -30.649 1.00 77.62 490 HIS A C 1
ATOM 3953 O O . HIS A 1 490 ? 16.960 18.761 -31.562 1.00 77.62 490 HIS A O 1
ATOM 3959 N N . ILE A 1 491 ? 18.808 17.921 -30.589 1.00 76.12 491 ILE A N 1
ATOM 3960 C CA . ILE A 1 491 ? 19.160 16.995 -31.667 1.00 76.12 491 ILE A CA 1
ATOM 3961 C C . ILE A 1 491 ? 19.138 15.563 -31.137 1.00 76.12 491 ILE A C 1
ATOM 3963 O O . ILE A 1 491 ? 19.923 15.195 -30.265 1.00 76.12 491 ILE A O 1
ATOM 3967 N N . VAL A 1 492 ? 18.256 14.741 -31.704 1.00 68.38 492 VAL A N 1
ATOM 3968 C CA . VAL A 1 492 ? 18.268 13.285 -31.528 1.00 68.38 492 VAL A CA 1
ATOM 3969 C C . VAL A 1 492 ? 19.074 12.670 -32.660 1.00 68.38 492 VAL A C 1
ATOM 3971 O O . VAL A 1 492 ? 18.799 12.948 -33.828 1.00 68.38 492 VAL A O 1
ATOM 3974 N N . LEU A 1 493 ? 20.033 11.820 -32.311 1.00 73.50 493 LEU A N 1
ATOM 3975 C CA . LEU A 1 493 ? 20.901 11.116 -33.245 1.00 73.50 493 LEU A CA 1
ATOM 3976 C C . LEU A 1 493 ? 20.555 9.622 -33.217 1.00 73.50 493 LEU A C 1
ATOM 3978 O O . LEU A 1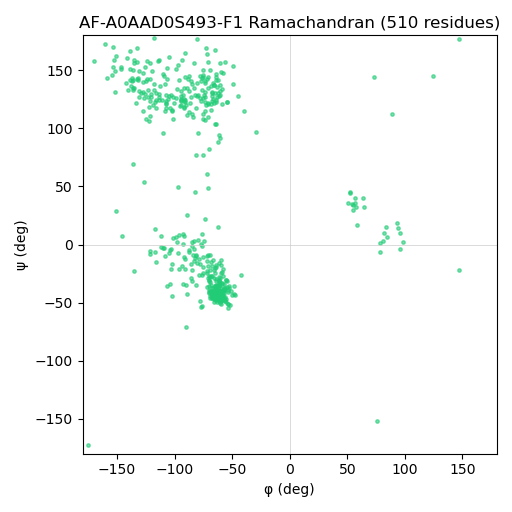 493 ? 20.567 8.993 -32.163 1.00 73.50 493 LEU A O 1
ATOM 3982 N N . VAL A 1 494 ? 20.239 9.031 -34.364 1.00 68.38 494 VAL A N 1
ATOM 3983 C CA . VAL A 1 494 ? 19.953 7.593 -34.467 1.00 68.38 494 VAL A CA 1
ATOM 3984 C C . VAL A 1 494 ? 20.935 6.969 -35.456 1.00 68.38 494 VAL A C 1
ATOM 3986 O O . VAL A 1 494 ? 20.825 7.246 -36.651 1.00 68.38 494 VAL A O 1
ATOM 3989 N N . PRO A 1 495 ? 21.886 6.137 -34.995 1.00 67.94 495 PRO A N 1
ATOM 3990 C CA . PRO A 1 495 ? 22.761 5.382 -35.885 1.00 67.94 495 PRO A CA 1
ATOM 3991 C C . PRO A 1 495 ? 21.956 4.363 -36.696 1.00 67.94 495 PRO A C 1
ATOM 3993 O O . PRO A 1 495 ? 21.179 3.592 -36.126 1.00 67.94 495 PRO A O 1
ATOM 3996 N N . ILE A 1 496 ? 22.146 4.342 -38.015 1.00 63.16 496 ILE A N 1
ATOM 3997 C CA . ILE A 1 496 ? 21.492 3.406 -38.935 1.00 63.16 496 ILE A CA 1
ATOM 3998 C C . ILE A 1 496 ? 22.559 2.642 -39.721 1.00 63.16 496 ILE A C 1
ATOM 4000 O O . ILE A 1 496 ? 23.486 3.238 -40.260 1.00 63.16 496 ILE A O 1
ATOM 4004 N N . SER A 1 497 ? 22.399 1.316 -39.806 1.00 55.91 497 SER A N 1
ATOM 4005 C CA . SER A 1 497 ? 23.271 0.442 -40.599 1.00 55.91 497 SER A CA 1
ATOM 4006 C C . SER A 1 497 ? 22.997 0.551 -42.106 1.00 55.91 497 SER A C 1
ATOM 4008 O O . SER A 1 497 ? 21.834 0.669 -42.499 1.00 55.91 497 SER A O 1
ATOM 4010 N N . ASP A 1 498 ? 24.029 0.341 -42.931 1.00 46.44 498 ASP A N 1
ATOM 4011 C CA . ASP A 1 498 ? 24.036 0.382 -44.412 1.00 46.44 498 ASP A CA 1
ATOM 4012 C C . ASP A 1 498 ? 22.843 -0.274 -45.141 1.00 46.44 498 ASP A C 1
ATOM 4014 O O . ASP A 1 498 ? 22.493 0.126 -46.249 1.00 46.44 498 ASP A O 1
ATOM 4018 N N . LEU A 1 499 ? 22.168 -1.258 -44.537 1.00 42.22 499 LEU A N 1
ATOM 4019 C CA . LEU A 1 499 ? 21.019 -1.963 -45.129 1.00 42.22 499 LEU A CA 1
ATOM 4020 C C . LEU A 1 499 ? 19.812 -1.066 -45.477 1.00 42.22 499 LEU A C 1
ATOM 4022 O O . LEU A 1 499 ? 18.967 -1.499 -46.257 1.00 42.22 499 LEU A O 1
ATOM 4026 N N . LEU A 1 500 ? 19.723 0.153 -44.931 1.00 44.81 500 LEU A N 1
ATOM 4027 C CA . LEU A 1 500 ? 18.649 1.122 -45.213 1.00 44.81 500 LEU A CA 1
ATOM 4028 C C . LEU A 1 500 ? 19.118 2.362 -45.997 1.00 44.81 500 LEU A C 1
ATOM 4030 O O . LEU A 1 500 ? 18.295 3.199 -46.358 1.00 44.81 500 LEU A O 1
ATOM 4034 N N . ALA A 1 501 ? 20.414 2.482 -46.301 1.00 43.56 501 ALA A N 1
ATOM 4035 C CA . ALA A 1 501 ? 20.987 3.662 -46.957 1.00 43.56 501 ALA A CA 1
ATOM 4036 C C . ALA A 1 501 ? 20.556 3.838 -48.431 1.00 43.56 501 ALA A C 1
ATOM 4038 O O . ALA A 1 501 ? 20.805 4.884 -49.025 1.00 43.56 501 ALA A O 1
ATOM 4039 N N . ASN A 1 502 ? 19.883 2.847 -49.026 1.00 43.00 502 ASN A N 1
ATOM 4040 C CA . ASN A 1 502 ? 19.472 2.887 -50.434 1.00 43.00 502 ASN A CA 1
ATOM 4041 C C . ASN A 1 502 ? 18.137 3.609 -50.697 1.00 43.00 502 ASN A C 1
ATOM 4043 O O . ASN A 1 502 ? 17.752 3.750 -51.854 1.00 43.00 502 ASN A O 1
ATOM 4047 N N . GLU A 1 503 ? 17.455 4.115 -49.666 1.00 46.66 503 GLU A N 1
ATOM 4048 C CA . GLU A 1 503 ? 16.257 4.954 -49.813 1.00 46.66 503 GLU A CA 1
ATOM 4049 C C . GLU A 1 503 ? 16.326 6.148 -48.850 1.00 46.66 503 GLU A C 1
ATOM 4051 O O . GLU A 1 503 ? 15.594 6.216 -47.868 1.00 46.66 503 GLU A O 1
ATOM 4056 N N . ILE A 1 504 ? 17.236 7.095 -49.103 1.00 46.38 504 ILE A N 1
ATOM 4057 C CA . ILE A 1 504 ? 17.305 8.363 -48.356 1.00 46.38 504 ILE A CA 1
ATOM 4058 C C . ILE A 1 504 ? 16.300 9.344 -48.987 1.00 46.38 504 ILE A C 1
ATOM 4060 O O . ILE A 1 504 ? 16.535 9.806 -50.108 1.00 46.38 504 ILE A O 1
ATOM 4064 N N . PRO A 1 505 ? 15.180 9.701 -48.328 1.00 43.00 505 PRO A N 1
ATOM 4065 C CA . PRO A 1 505 ? 14.293 10.741 -48.833 1.00 43.00 505 PRO A CA 1
ATOM 4066 C C . PRO A 1 505 ? 14.967 12.109 -48.669 1.00 43.00 505 PRO A C 1
ATOM 4068 O O . PRO A 1 505 ? 15.615 12.372 -47.657 1.00 43.00 505 PRO A O 1
ATOM 4071 N N . ALA A 1 506 ? 14.786 13.002 -49.644 1.00 42.25 506 ALA A N 1
ATOM 4072 C CA . ALA A 1 506 ? 15.236 14.389 -49.530 1.00 42.25 506 ALA A CA 1
ATOM 4073 C C . ALA A 1 506 ? 14.608 15.087 -48.306 1.00 42.25 506 ALA A C 1
ATOM 4075 O O . ALA A 1 506 ? 13.458 14.805 -47.963 1.00 42.25 506 ALA A O 1
ATOM 4076 N N . LEU A 1 507 ? 15.357 16.021 -47.701 1.00 40.78 507 LEU A N 1
ATOM 4077 C CA . LEU A 1 507 ? 14.910 16.934 -46.640 1.00 40.78 507 LEU A CA 1
ATOM 4078 C C . LEU A 1 507 ? 13.484 17.434 -46.917 1.00 40.78 507 LEU A C 1
ATOM 4080 O O . LEU A 1 507 ? 13.257 18.151 -47.894 1.00 40.78 507 LEU A O 1
ATOM 4084 N N . LYS A 1 508 ? 12.526 17.074 -46.058 1.00 42.91 508 LYS A N 1
ATOM 4085 C CA . LYS A 1 508 ? 11.175 17.641 -46.089 1.00 42.91 508 LYS A CA 1
ATOM 4086 C C . LYS A 1 508 ? 10.852 18.263 -44.731 1.00 42.91 508 LYS A C 1
ATOM 4088 O O . LYS A 1 508 ? 10.989 17.567 -43.725 1.00 42.91 508 LYS A O 1
ATOM 4093 N N . PRO A 1 509 ? 10.428 19.538 -44.681 1.00 34.91 509 PRO A N 1
ATOM 4094 C CA . PRO A 1 509 ? 9.805 20.075 -43.481 1.00 34.91 509 PRO A CA 1
ATOM 4095 C C . PRO A 1 509 ? 8.542 19.261 -43.175 1.00 34.91 509 PRO A C 1
ATOM 4097 O O . PRO A 1 509 ? 7.795 18.899 -44.087 1.00 34.91 509 PRO A O 1
ATOM 4100 N N . VAL A 1 510 ? 8.340 18.933 -41.902 1.00 42.03 510 VAL A N 1
ATOM 4101 C CA . VAL A 1 510 ? 7.139 18.245 -41.419 1.00 42.03 510 VAL A CA 1
ATOM 4102 C C . VAL A 1 510 ? 6.320 19.274 -40.647 1.00 42.03 510 VAL A C 1
ATOM 4104 O O . VAL A 1 510 ? 6.839 19.877 -39.708 1.00 42.03 510 VAL A O 1
ATOM 4107 N N . ASP A 1 511 ? 5.071 19.503 -41.056 1.00 32.38 511 ASP A N 1
ATOM 4108 C CA . ASP A 1 511 ? 4.143 20.333 -40.285 1.00 32.38 511 ASP A CA 1
ATOM 4109 C C . ASP A 1 511 ? 3.683 19.565 -39.033 1.00 32.38 511 ASP A C 1
ATOM 4111 O O . ASP A 1 511 ? 3.084 18.496 -39.152 1.00 32.38 511 ASP A O 1
ATOM 4115 N N . ASN A 1 512 ? 3.983 20.166 -37.872 1.00 28.89 512 ASN A N 1
ATOM 4116 C CA . ASN A 1 512 ? 3.665 19.804 -36.477 1.00 28.89 512 ASN A CA 1
ATOM 4117 C C . ASN A 1 512 ? 4.054 18.401 -35.981 1.00 28.89 512 ASN A C 1
ATOM 4119 O O . ASN A 1 512 ? 3.263 17.442 -36.135 1.00 28.89 512 ASN A O 1
#

pLDDT: mean 78.71, std 16.25, range [26.81, 98.25]

Solvent-accessible surface area (backbone atoms only — not comparable to full-atom values): 28265 Å² total; per-residue (Å²): 132,82,87,68,90,76,74,89,75,54,63,69,59,53,58,47,35,59,76,67,63,33,60,48,49,29,36,26,55,28,24,29,62,86,74,45,44,79,42,29,28,42,46,41,66,35,34,55,39,96,87,77,43,80,41,60,50,89,76,50,48,65,56,26,56,79,66,74,45,44,47,63,55,42,52,54,51,48,52,52,48,49,65,59,49,59,84,51,80,59,89,83,49,84,52,34,44,30,36,69,40,60,34,69,34,33,59,43,87,61,43,41,56,52,55,54,48,51,37,61,74,66,67,52,66,36,70,35,33,30,44,29,33,48,78,52,101,44,53,84,41,75,51,15,48,49,28,51,51,48,34,37,72,63,42,30,38,26,26,40,29,55,52,85,82,67,93,54,67,71,65,61,56,69,67,71,55,63,44,31,39,29,34,32,38,80,50,56,74,35,40,93,83,30,70,66,40,40,53,50,51,42,50,51,51,48,50,26,60,78,68,70,30,46,55,37,40,32,56,38,60,42,61,45,59,48,51,54,38,46,76,60,66,51,51,31,31,30,23,65,56,78,42,89,46,38,48,54,92,50,40,65,60,49,61,73,67,61,58,50,64,64,57,55,47,50,57,61,59,42,49,53,50,74,49,73,69,52,48,56,57,52,43,59,33,82,56,28,27,33,32,36,31,71,85,79,49,29,46,80,45,51,21,66,34,23,26,53,63,53,67,39,96,38,58,69,60,46,48,68,45,77,57,83,86,60,53,70,68,56,52,53,50,52,52,50,48,53,54,42,38,71,73,64,45,68,64,50,73,50,82,44,81,43,52,43,89,74,45,82,43,63,29,31,33,43,37,32,64,29,14,40,95,83,43,43,62,26,36,36,37,42,44,37,73,88,55,71,98,71,78,81,86,78,87,43,76,51,83,80,77,82,64,98,51,21,31,38,29,26,40,87,87,36,38,50,62,26,38,31,71,45,24,40,69,78,64,62,59,87,67,57,46,47,61,64,45,32,53,62,67,57,52,52,50,50,54,62,59,15,62,91,60,33,47,34,50,47,76,44,60,40,64,70,52,94,54,90,34,34,28,40,37,42,34,34,46,42,79,37,91,90,49,98,84,49,54,30,34,47,35,36,49,40,76,38,60,69,93,59,66,88,70,76,77,77,83,54,84,53,88,130

Foldseek 3Di:
DDPDPDDQDAPVVVVVQLVVVQKFWFWFFKAFLPQRHTAETETAIWGCDPPRGTDHCVRPVVNCVVVLNQLSVQLSHLLNQLVLCLVADCPVPLYAYEYEDELSCLQDPCSLVSSLVSCVVSVHQQLSYEYEYEPDPRCPDPSNLVSLVSSLVSNHAYEYEQPPPDDQVVVVVVSVSHQEYEHDPVLLVCCLPDPVSVVVLLVVLVVCVVSNHQYEYEAPLANVSSVSCVVSVHTMYTHVLSHPTHTSVCVNVCVVPDDSVVSVVSLVPQAEDDDPVRLVLQLQAQFWKFKAFPRQRATPDIHPNVCVVLVHPDPVVRRPDRPPPDDPVVNVVVVVVVVCVSVPNAKDWDWDWDQRVHNTFIWIWIWGWHAYPSSGIMIMITTAGPDDDDDDPDAAEDPPQNDQFWKFKAWPVQFTNHTYPRVCRVLVPPDRGCCQQFPPVVVVVLVVLQPPFFWWWFWTFGNRDPARWIWTKIWTWDDDPVDPDTIMIIITTDTGHPVPVPDGDPIDTDDD

InterPro domains:
  IPR001633 EAL domain [PF00563] (13-242)
  IPR001633 EAL domain [PS50883] (7-259)
  IPR001633 EAL domain [SM00052] (7-250)
  IPR001633 EAL domain [cd01948] (13-244)
  IPR035919 EAL domain superfamily [G3DSA:3.20.20.450] (9-265)
  IPR035919 EAL domain superfamily [SSF141868] (12-261)

Organism: NCBI:txid570156